Protein AF-A0A9P6H038-F1 (afdb_monomer)

Solvent-accessible surface area (backbone atoms only — not comparable to full-atom values): 27612 Å² total; per-residue (Å²): 134,81,76,79,71,82,73,72,76,80,66,95,51,101,84,74,75,78,65,69,51,76,50,66,74,88,84,49,31,36,31,39,47,32,50,58,41,79,54,51,40,77,70,29,53,50,45,96,93,41,57,68,47,83,58,36,28,40,25,68,60,60,96,78,46,55,32,37,42,45,37,48,49,62,32,49,28,52,37,66,45,88,69,97,34,49,32,39,30,24,63,51,25,52,54,32,30,53,51,50,49,59,43,56,73,70,57,64,31,20,60,43,83,53,89,68,84,74,78,55,85,56,52,44,81,45,50,64,89,63,50,33,65,68,55,34,60,70,25,51,39,77,49,54,78,71,38,72,48,83,44,101,78,37,35,39,28,34,34,48,8,10,69,28,57,39,26,24,24,37,42,36,39,39,98,90,47,32,38,33,41,35,42,62,74,32,71,50,93,47,61,12,35,52,24,71,92,77,92,51,81,40,79,45,64,57,52,81,67,78,83,57,78,42,40,43,66,59,53,49,51,56,65,75,60,57,71,73,39,36,38,35,40,26,18,52,49,83,46,60,32,54,60,50,52,56,48,50,53,61,75,45,73,85,56,96,62,54,47,40,31,37,41,56,77,64,46,69,61,53,57,57,52,54,67,79,44,64,92,35,34,64,54,93,77,67,57,64,63,51,64,78,57,38,48,77,47,92,53,79,85,73,62,63,76,26,20,40,35,38,31,38,52,79,57,52,54,63,59,81,63,84,75,48,49,60,37,31,40,53,79,79,81,87,71,87,63,65,53,80,56,93,94,44,78,47,80,55,88,82,66,78,79,75,64,51,40,38,33,85,77,37,82,76,77,88,62,102,82,72,79,76,93,64,75,48,78,44,80,45,78,53,96,92,41,82,43,62,29,40,36,59,95,29,88,78,52,61,56,63,79,45,60,46,60,49,59,50,66,81,86,57,69,99,79,67,89,69,85,67,88,58,87,64,75,61,52,54,68,67,61,52,51,49,44,70,73,76,47,73,66,45,80,55,96,58,26,40,34,29,70,91,58,46,40,30,35,34,53,45,96,90,73,48,38,30,72,43,82,106

Organism: NCBI:txid83296

Nearest PDB structures (foldseek):
  3ie2-assembly3_C  TM=6.096E-01  e=2.298E-11  Thermus thermophilus HB8
  3ie0-assembly3_C  TM=6.557E-01  e=6.146E-11  Thermus thermophilus HB8
  6q5a-assembly1_A  TM=6.556E-01  e=5.167E-11  Cryptosporidium hominis
  8z9c-assembly1_H  TM=6.280E-01  e=5.543E-10  metagenome
  8z4l-assembly1_H  TM=6.231E-01  e=3.533E-09  metagenome

Foldseek 3Di:
DQPPPPPQVPDDDPADDQGWDWGDPVVFIEIEAKAKAWFAAPKFAADPVFFFDFIKIKIFDCPRHQEYEYQALRRLSLQQDPDQHAYEFAPLSVLLVVQVLVQSRPDGIGHHGDPDPCPPPGIDMGTSVNGDVVSSVNRYDHDDAQDWDDDDQKIWGWHWQQQFFRGTWIWIDGPPFIETEEAHHAQDDAQFDGGDDDDGPYYHHSHPDPPPQCAVVNVLVVQVPQDWFEEEEAESCSTVVVRVLVVLCVSPVPDDHAQEEEEGVVVVVSLVVVQVRPVGTPDRDPSVSSVVRYHYDHDPVPHDPPYYYYYHNSCVSHDDCPGYQYEYEDRDDFDQDFDDDPNDTDRPPPDRRPHHHDHNPPPDDDDPDDDDDDFDWDFDQDPNDTFIWTQDPFQDDADQQFGFGFTDGPPDDPPDPDGDGDGDFWDDPVVVVVCVVPADWDDDPQWTAGPVRRWIWHQDPVRTIGIDGD

Radius of gyration: 26.73 Å; Cα contacts (8 Å, |Δi|>4): 845; chains: 1; bounding box: 55×87×60 Å

InterPro domains:
  IPR031494 Putative beta-lactamase-like family [PF17030] (1-221)
  IPR036866 Ribonuclease Z/Hydroxyacylglutathione hydrolase-like [G3DSA:3.60.15.10] (20-275)
  IPR036866 Ribonuclease Z/Hydroxyacylglutathione hydrolase-like [SSF56281] (54-312)

Structure (mmCIF, N/CA/C/O backbone):
data_AF-A0A9P6H038-F1
#
_entry.id   AF-A0A9P6H038-F1
#
loop_
_atom_site.group_PDB
_atom_site.id
_atom_site.type_symbol
_atom_site.label_atom_id
_atom_site.label_alt_id
_atom_site.label_comp_id
_atom_site.label_asym_id
_atom_site.label_entity_id
_atom_site.label_seq_id
_atom_site.pdbx_PDB_ins_code
_atom_site.Cartn_x
_atom_site.Cartn_y
_atom_site.Cartn_z
_atom_site.occupancy
_atom_site.B_iso_or_equiv
_atom_site.auth_seq_id
_atom_site.auth_comp_id
_atom_site.auth_asym_id
_atom_site.auth_atom_id
_atom_site.pdbx_PDB_model_num
ATOM 1 N N . MET A 1 1 ? -10.339 3.897 34.088 1.00 25.50 1 MET A N 1
ATOM 2 C CA . MET A 1 1 ? -8.889 4.172 34.035 1.00 25.50 1 MET A CA 1
ATOM 3 C C . MET A 1 1 ? -8.282 3.186 33.049 1.00 25.50 1 MET A C 1
ATOM 5 O O . MET A 1 1 ? -8.152 2.018 33.386 1.00 25.50 1 MET A O 1
ATOM 9 N N . VAL A 1 2 ? -8.041 3.610 31.805 1.00 25.78 2 VAL A N 1
ATOM 10 C CA . VAL A 1 2 ? -7.392 2.764 30.793 1.00 25.78 2 VAL A CA 1
ATOM 11 C C . VAL A 1 2 ? -5.909 2.750 31.137 1.00 25.78 2 VAL A C 1
ATOM 13 O O . VAL A 1 2 ? -5.209 3.739 30.939 1.00 25.78 2 VAL A O 1
ATOM 16 N N . LEU A 1 3 ? -5.442 1.658 31.738 1.00 25.67 3 LEU A N 1
ATOM 17 C CA . LEU A 1 3 ? -4.015 1.382 31.815 1.00 25.67 3 LEU A CA 1
ATOM 18 C C . LEU A 1 3 ? -3.555 1.110 30.381 1.00 25.67 3 LEU A C 1
ATOM 20 O O . LEU A 1 3 ? -3.656 -0.015 29.896 1.00 25.67 3 LEU A O 1
ATOM 24 N N . ILE A 1 4 ? -3.054 2.145 29.701 1.00 30.25 4 ILE A N 1
ATOM 25 C CA . ILE A 1 4 ? -2.147 1.960 28.569 1.00 30.25 4 ILE A CA 1
ATOM 26 C C . ILE A 1 4 ? -0.879 1.371 29.184 1.00 30.25 4 ILE A C 1
ATOM 28 O O . ILE A 1 4 ? 0.071 2.079 29.516 1.00 30.25 4 ILE A O 1
ATOM 32 N N . ASN A 1 5 ? -0.892 0.064 29.436 1.00 25.27 5 ASN A N 1
ATOM 33 C CA . ASN A 1 5 ? 0.333 -0.644 29.730 1.00 25.27 5 ASN A CA 1
ATOM 34 C C . ASN A 1 5 ? 1.152 -0.536 28.447 1.00 25.27 5 ASN A C 1
ATOM 36 O O . ASN A 1 5 ? 0.828 -1.166 27.443 1.00 25.27 5 ASN A O 1
ATOM 40 N N . LYS A 1 6 ? 2.188 0.307 28.475 1.00 28.30 6 LYS A N 1
ATOM 41 C CA . LYS A 1 6 ? 3.294 0.308 27.516 1.00 28.30 6 LYS A CA 1
ATOM 42 C C . LYS A 1 6 ? 4.019 -1.043 27.616 1.00 28.30 6 LYS A C 1
ATOM 44 O O . LYS A 1 6 ? 5.188 -1.112 27.973 1.00 28.30 6 LYS A O 1
ATOM 49 N N . SER A 1 7 ? 3.357 -2.143 27.283 1.00 26.66 7 SER A N 1
ATOM 50 C CA . SER A 1 7 ? 4.049 -3.303 26.745 1.00 26.66 7 SER A CA 1
ATOM 51 C C . SER A 1 7 ? 4.340 -2.961 25.289 1.00 26.66 7 SER A C 1
ATOM 53 O O . SER A 1 7 ? 3.664 -3.423 24.377 1.00 26.66 7 SER A O 1
ATOM 55 N N . ILE A 1 8 ? 5.317 -2.071 25.085 1.00 31.34 8 ILE A N 1
ATOM 56 C CA . ILE A 1 8 ? 6.040 -2.019 23.820 1.00 31.34 8 ILE A CA 1
ATOM 57 C C . ILE A 1 8 ? 6.695 -3.392 23.738 1.00 31.34 8 ILE A C 1
ATOM 59 O O . ILE A 1 8 ? 7.651 -3.660 24.470 1.00 31.34 8 ILE A O 1
ATOM 63 N N . ILE A 1 9 ? 6.134 -4.288 22.930 1.00 30.38 9 ILE A N 1
ATOM 64 C CA . ILE A 1 9 ? 6.792 -5.549 22.611 1.00 30.38 9 ILE A CA 1
ATOM 65 C C . ILE A 1 9 ? 7.997 -5.160 21.755 1.00 30.38 9 ILE A C 1
ATOM 67 O O . ILE A 1 9 ? 7.894 -4.956 20.551 1.00 30.38 9 ILE A O 1
ATOM 71 N N . LYS A 1 10 ? 9.142 -4.947 22.409 1.00 25.69 10 LYS A N 1
ATOM 72 C CA . LYS A 1 10 ? 10.435 -4.832 21.741 1.00 25.69 10 LYS A CA 1
ATOM 73 C C . LYS A 1 10 ? 10.853 -6.246 21.353 1.00 25.69 10 LYS A C 1
ATOM 75 O O . LYS A 1 10 ? 11.435 -6.946 22.177 1.00 25.69 10 LYS A O 1
ATOM 80 N N . SER A 1 11 ? 10.557 -6.679 20.129 1.00 28.98 11 SER A N 1
ATOM 81 C CA . SER A 1 11 ? 11.183 -7.890 19.594 1.00 28.98 11 SER A CA 1
ATOM 82 C C . SER A 1 11 ? 12.596 -7.553 19.109 1.00 28.98 11 SER A C 1
ATOM 84 O O . SER A 1 11 ? 12.786 -6.603 18.348 1.00 28.98 11 SER A O 1
ATOM 86 N N . CYS A 1 12 ? 13.583 -8.319 19.571 1.00 27.28 12 CYS A N 1
ATOM 87 C CA . CYS A 1 12 ? 14.999 -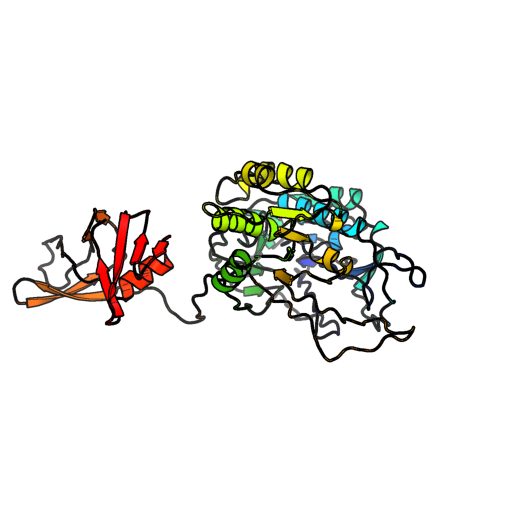8.184 19.240 1.00 27.28 12 CYS A CA 1
ATOM 88 C C . CYS A 1 12 ? 15.284 -8.306 17.730 1.00 27.28 12 CYS A C 1
ATOM 90 O O . CYS A 1 12 ? 15.375 -9.414 17.213 1.00 27.28 12 CYS A O 1
ATOM 92 N N . ASP A 1 13 ? 15.462 -7.173 17.050 1.00 29.80 13 ASP A N 1
ATOM 93 C CA . ASP A 1 13 ? 16.523 -6.935 16.058 1.00 29.80 13 ASP A CA 1
ATOM 94 C C . ASP A 1 13 ? 16.487 -5.457 15.633 1.00 29.80 13 ASP A C 1
ATOM 96 O O . ASP A 1 13 ? 15.446 -4.937 15.232 1.00 29.80 13 ASP A O 1
ATOM 100 N N . GLU A 1 14 ? 17.617 -4.758 15.709 1.00 32.97 14 GLU A N 1
ATOM 101 C CA . GLU A 1 14 ? 17.725 -3.301 15.501 1.00 32.97 14 GLU A CA 1
ATOM 102 C C . GLU A 1 14 ? 17.517 -2.837 14.043 1.00 32.97 14 GLU A C 1
ATOM 104 O O . GLU A 1 14 ? 17.743 -1.672 13.735 1.00 32.97 14 GLU A O 1
ATOM 109 N N . SER A 1 15 ? 17.067 -3.702 13.126 1.00 40.69 15 SER A N 1
ATOM 110 C CA . SER A 1 15 ? 16.943 -3.340 11.704 1.00 40.69 15 SER A CA 1
ATOM 111 C C . SER A 1 15 ? 15.556 -3.473 11.070 1.00 40.69 15 SER A C 1
ATOM 113 O O . SER A 1 15 ? 15.391 -2.945 9.975 1.00 40.69 15 SER A O 1
ATOM 115 N N . LYS A 1 16 ? 14.553 -4.090 11.718 1.00 48.91 16 LYS A N 1
ATOM 116 C CA . LYS A 1 16 ? 13.147 -4.129 11.244 1.00 48.91 16 LYS A CA 1
ATOM 117 C C . LYS A 1 16 ? 12.180 -4.365 12.413 1.00 48.91 16 LYS A C 1
ATOM 119 O O . LYS A 1 16 ? 11.678 -5.474 12.585 1.00 48.91 16 LYS A O 1
ATOM 124 N N . GLN A 1 17 ? 11.944 -3.354 13.249 1.00 54.81 17 GLN A N 1
ATOM 125 C CA . GLN A 1 17 ? 10.929 -3.463 14.303 1.00 54.81 17 GLN A CA 1
ATOM 126 C C . GLN A 1 17 ? 9.545 -3.269 13.684 1.00 54.81 17 GLN A C 1
ATOM 128 O O . GLN A 1 17 ? 9.207 -2.173 13.249 1.00 54.81 17 GLN A O 1
ATOM 133 N N . GLN A 1 18 ? 8.757 -4.342 13.619 1.00 60.97 18 GLN A N 1
ATOM 134 C CA . GLN A 1 18 ? 7.329 -4.234 13.354 1.00 60.97 18 GLN A CA 1
ATOM 135 C C . GLN A 1 18 ? 6.611 -3.955 14.665 1.00 60.97 18 GLN A C 1
ATOM 137 O O . GLN A 1 18 ? 6.706 -4.731 15.615 1.00 60.97 18 GLN A O 1
ATOM 142 N N . PHE A 1 19 ? 5.891 -2.843 14.711 1.00 68.50 19 PHE A N 1
ATOM 143 C CA . PHE A 1 19 ? 5.052 -2.508 15.846 1.00 68.50 19 PHE A CA 1
ATOM 144 C C . PHE A 1 19 ? 3.633 -2.989 15.566 1.00 68.50 19 PHE A C 1
ATOM 146 O O . PHE A 1 19 ? 3.051 -2.700 14.526 1.00 68.50 19 PHE A O 1
ATOM 153 N N . THR A 1 20 ? 3.076 -3.748 16.502 1.00 78.00 20 THR A N 1
ATOM 154 C CA . THR A 1 20 ? 1.642 -4.034 16.559 1.00 78.00 20 THR A CA 1
ATOM 155 C C . THR A 1 20 ? 1.093 -3.321 17.784 1.00 78.00 20 THR A C 1
ATOM 157 O O . THR A 1 20 ? 1.663 -3.432 18.874 1.00 78.00 20 THR A O 1
ATOM 160 N N . VAL A 1 21 ? 0.012 -2.562 17.616 1.00 86.19 21 VAL A N 1
ATOM 161 C CA . VAL A 1 21 ? -0.605 -1.815 18.716 1.00 86.19 21 VAL A CA 1
ATOM 162 C C . VAL A 1 21 ? -1.839 -2.561 19.194 1.00 86.19 21 VAL A C 1
ATOM 164 O O . VAL A 1 21 ? -2.714 -2.901 18.404 1.00 86.19 21 VAL A O 1
ATOM 167 N N . TYR A 1 22 ? -1.914 -2.785 20.504 1.00 89.94 22 TYR A N 1
ATOM 168 C CA . TYR A 1 22 ? -3.068 -3.394 21.154 1.00 89.94 22 TYR A CA 1
ATOM 169 C C . TYR A 1 22 ? -3.773 -2.372 22.035 1.00 89.94 22 TYR A C 1
ATOM 171 O O . TYR A 1 22 ? -3.163 -1.784 22.932 1.00 89.94 22 TYR A O 1
ATOM 179 N N . LEU A 1 23 ? -5.072 -2.206 21.823 1.00 89.69 23 LEU A N 1
ATOM 180 C CA . LEU A 1 23 ? -5.951 -1.421 22.672 1.00 89.69 23 LEU A CA 1
ATOM 181 C C . LEU A 1 23 ? -6.834 -2.365 23.491 1.00 89.69 23 LEU A C 1
ATOM 183 O O . LEU A 1 23 ? -7.640 -3.111 22.942 1.00 89.69 23 LEU A O 1
ATOM 187 N N . LYS A 1 24 ? -6.695 -2.314 24.819 1.00 89.50 24 LYS A N 1
ATOM 188 C CA . LYS A 1 24 ? -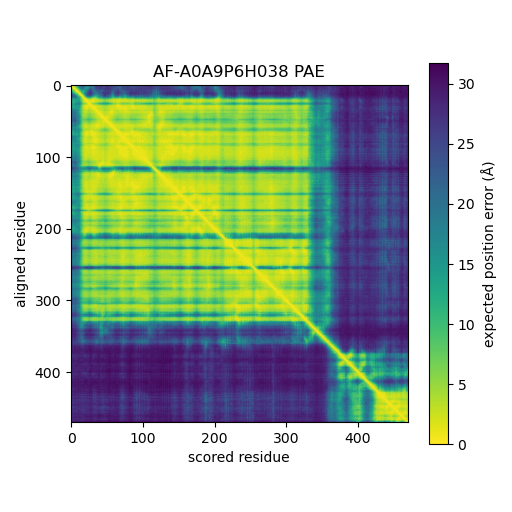7.492 -3.123 25.749 1.00 89.50 24 LYS A CA 1
ATOM 189 C C . LYS A 1 24 ? -8.533 -2.255 26.440 1.00 89.50 24 LYS A C 1
ATOM 191 O O . LYS A 1 24 ? -8.180 -1.351 27.197 1.00 89.50 24 LYS A O 1
ATOM 196 N N . THR A 1 25 ? -9.811 -2.547 26.219 1.00 81.69 25 THR A N 1
ATOM 197 C CA . THR A 1 25 ? -10.937 -1.795 26.809 1.00 81.69 25 THR A CA 1
ATOM 198 C C . THR A 1 25 ? -11.490 -2.451 28.080 1.00 81.69 25 THR A C 1
ATOM 200 O O . THR A 1 25 ? -12.461 -1.971 28.664 1.00 81.69 25 THR A O 1
ATOM 203 N N . GLY A 1 26 ? -10.877 -3.554 28.527 1.00 80.25 26 GLY A N 1
ATOM 204 C CA . GLY A 1 26 ? -11.339 -4.388 29.643 1.00 80.25 26 GLY A CA 1
ATOM 205 C C . GLY A 1 26 ? -12.454 -5.368 29.262 1.00 80.25 26 GLY A C 1
ATOM 206 O O . GLY A 1 26 ? -12.658 -6.341 29.980 1.00 80.25 26 GLY A O 1
ATOM 207 N N . VAL A 1 27 ? -13.134 -5.129 28.137 1.00 84.00 27 VAL A N 1
ATOM 208 C CA . VAL A 1 27 ? -14.125 -6.038 27.537 1.00 84.00 27 VAL A CA 1
ATOM 209 C C . VAL A 1 27 ? -13.556 -6.693 26.283 1.00 84.00 27 VAL A C 1
ATOM 211 O O . VAL A 1 27 ? -13.812 -7.865 26.049 1.00 84.00 27 VAL A O 1
ATOM 214 N N . GLU A 1 28 ? -12.773 -5.943 25.505 1.00 89.56 28 GLU A N 1
ATOM 215 C CA . GLU A 1 28 ? -12.239 -6.390 24.221 1.00 89.56 28 GLU A CA 1
ATOM 216 C C . GLU A 1 28 ? -10.757 -6.015 24.087 1.00 89.56 28 GLU A C 1
ATOM 218 O O . GLU A 1 28 ? -10.285 -5.005 24.633 1.00 89.56 28 GLU A O 1
ATOM 223 N N . ASN A 1 29 ? -10.035 -6.836 23.334 1.00 92.44 29 ASN A N 1
ATOM 224 C CA . ASN A 1 29 ? -8.665 -6.658 22.892 1.00 92.44 29 ASN A CA 1
ATOM 225 C C . ASN A 1 29 ? -8.674 -6.370 21.389 1.00 92.44 29 ASN A C 1
ATOM 227 O O . ASN A 1 29 ? -8.905 -7.251 20.560 1.00 92.44 29 ASN A O 1
ATOM 231 N N . ILE A 1 30 ? -8.402 -5.119 21.046 1.00 94.56 30 ILE A N 1
ATOM 232 C CA . ILE A 1 30 ? -8.390 -4.638 19.670 1.00 94.56 30 ILE A CA 1
ATOM 233 C C . ILE A 1 30 ? -6.941 -4.546 19.208 1.00 94.56 30 ILE A C 1
ATOM 235 O O . ILE A 1 30 ? -6.113 -3.938 19.887 1.00 94.56 30 ILE A O 1
ATOM 239 N N . GLN A 1 31 ? -6.638 -5.127 18.055 1.00 94.56 31 GLN A N 1
ATOM 240 C CA . GLN A 1 31 ? -5.335 -5.018 17.412 1.00 94.56 31 GLN A CA 1
ATOM 241 C C . GLN A 1 31 ? -5.400 -4.013 16.256 1.00 94.56 31 GLN A C 1
ATOM 243 O O . GLN A 1 31 ? -6.340 -4.022 15.466 1.00 94.56 31 GLN A O 1
ATOM 248 N N . PHE A 1 32 ? -4.386 -3.162 16.139 1.00 93.62 32 PHE A N 1
ATOM 249 C CA . PHE A 1 32 ? -4.177 -2.303 14.979 1.00 93.62 32 PHE A CA 1
ATOM 250 C C . PHE A 1 32 ? -3.004 -2.838 14.175 1.00 93.62 32 PHE A C 1
ATOM 252 O O . PHE A 1 32 ? -1.897 -2.967 14.706 1.00 93.62 32 PHE A O 1
ATOM 259 N N . ASP A 1 33 ? -3.291 -3.123 12.905 1.00 93.00 33 ASP A N 1
ATOM 260 C CA . ASP A 1 33 ? -2.417 -3.781 11.942 1.00 93.00 33 ASP A CA 1
ATOM 261 C C . ASP A 1 33 ? -1.974 -5.200 12.333 1.00 93.00 33 ASP A C 1
ATOM 263 O O . ASP A 1 33 ? -1.943 -5.592 13.495 1.00 93.00 33 ASP A O 1
ATOM 267 N N . SER A 1 34 ? -1.650 -6.017 11.335 1.00 92.50 34 SER A N 1
ATOM 268 C CA . SER A 1 34 ? -1.077 -7.355 11.533 1.00 92.50 34 SER A CA 1
ATOM 269 C C . SER A 1 34 ? 0.045 -7.532 10.525 1.00 92.50 34 SER A C 1
ATOM 271 O O . SER A 1 3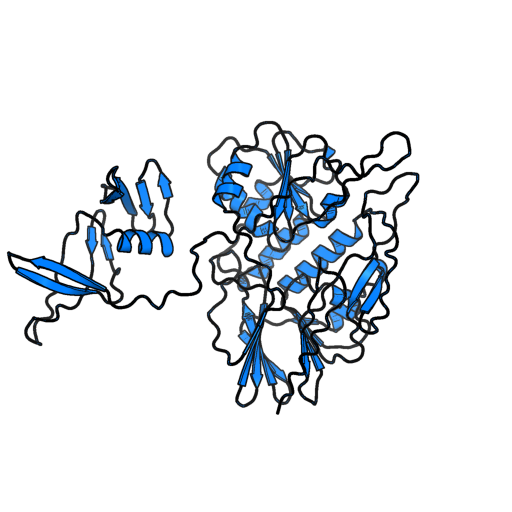4 ? -0.178 -8.052 9.431 1.00 92.50 34 SER A O 1
ATOM 273 N N . PRO A 1 35 ? 1.227 -6.974 10.813 1.00 88.62 35 PRO A N 1
ATOM 274 C CA . PRO A 1 35 ? 2.276 -6.882 9.823 1.00 88.62 35 PRO A CA 1
ATOM 275 C C . PRO A 1 35 ? 2.928 -8.254 9.588 1.00 88.62 35 PRO A C 1
ATOM 277 O O . PRO A 1 35 ? 2.764 -9.200 10.363 1.00 88.62 35 PRO A O 1
ATOM 280 N N . LEU A 1 36 ? 3.626 -8.380 8.461 1.00 87.25 36 LEU A N 1
ATOM 281 C CA . LEU A 1 36 ? 4.215 -9.636 8.000 1.00 87.25 36 LEU A CA 1
ATOM 282 C C . LEU A 1 36 ? 5.688 -9.438 7.639 1.00 87.25 36 LEU A C 1
ATOM 284 O O . LEU A 1 36 ? 6.034 -8.488 6.937 1.00 87.25 36 LEU A O 1
ATOM 288 N N . LEU A 1 37 ? 6.564 -10.331 8.108 1.00 84.94 37 LEU A N 1
ATOM 289 C CA . LEU A 1 37 ? 7.994 -10.330 7.771 1.00 84.94 37 LEU A CA 1
ATOM 290 C C . LEU A 1 37 ? 8.379 -11.608 7.055 1.00 84.94 37 LEU A C 1
ATOM 292 O O . LEU A 1 37 ? 8.028 -12.693 7.502 1.00 84.94 37 LEU A O 1
ATOM 296 N N . ILE A 1 38 ? 9.179 -11.494 5.996 1.00 85.06 38 ILE A N 1
ATOM 297 C CA . ILE A 1 38 ? 9.802 -12.659 5.362 1.00 85.06 38 ILE A CA 1
ATOM 298 C C . ILE A 1 38 ? 10.727 -13.342 6.379 1.00 85.06 38 ILE A C 1
ATOM 300 O O . ILE A 1 38 ? 11.608 -12.705 6.958 1.00 85.06 38 ILE A O 1
ATOM 304 N N . TYR A 1 39 ? 10.515 -14.639 6.598 1.00 86.25 39 TYR A N 1
ATOM 305 C CA . TYR A 1 39 ? 11.354 -15.471 7.453 1.00 86.25 39 TYR A CA 1
ATOM 306 C C . TYR A 1 39 ? 12.628 -15.903 6.716 1.00 86.25 39 TYR A C 1
ATOM 308 O O . TYR A 1 39 ? 12.600 -16.211 5.525 1.00 86.25 39 TYR A O 1
ATOM 316 N N . GLY A 1 40 ? 13.725 -16.007 7.464 1.00 85.19 40 GLY A N 1
ATOM 317 C CA . GLY A 1 40 ? 15.016 -16.470 6.965 1.00 85.19 40 GLY A CA 1
ATOM 318 C C . GLY A 1 40 ? 16.022 -15.347 6.733 1.00 85.19 40 GLY A C 1
ATOM 319 O O . GLY A 1 40 ? 15.731 -14.162 6.893 1.00 85.19 40 GLY A O 1
ATOM 320 N N . ILE A 1 41 ? 17.237 -15.747 6.382 1.00 83.19 41 ILE A N 1
ATOM 321 C CA . ILE A 1 41 ? 18.349 -14.864 6.016 1.00 83.19 41 ILE A CA 1
ATOM 322 C C . ILE A 1 41 ? 18.903 -15.271 4.647 1.00 83.19 41 ILE A C 1
ATOM 324 O O . ILE A 1 41 ? 18.572 -16.335 4.124 1.00 83.19 41 ILE A O 1
ATOM 328 N N . ASN A 1 42 ? 19.751 -14.428 4.053 1.00 79.00 42 ASN A N 1
ATOM 329 C CA . ASN A 1 42 ? 20.419 -14.718 2.776 1.00 79.00 42 ASN A CA 1
ATOM 330 C C . ASN A 1 42 ? 19.441 -15.031 1.621 1.00 79.00 42 ASN A C 1
ATOM 332 O O . ASN A 1 42 ? 19.676 -15.927 0.809 1.00 79.00 42 ASN A O 1
ATOM 336 N N . LEU A 1 43 ? 18.340 -14.271 1.553 1.00 78.50 43 LEU A N 1
ATOM 337 C CA . LEU A 1 43 ? 17.337 -14.333 0.484 1.00 78.50 43 LEU A CA 1
ATOM 338 C C . LEU A 1 43 ? 17.980 -14.103 -0.888 1.00 78.50 43 LEU A C 1
ATOM 340 O O . LEU A 1 43 ? 18.568 -13.047 -1.136 1.00 78.50 43 LEU A O 1
ATOM 344 N N . ARG A 1 44 ? 17.858 -15.086 -1.783 1.00 76.31 44 ARG A N 1
ATOM 345 C CA . ARG A 1 44 ? 18.502 -15.068 -3.105 1.00 76.31 44 ARG A CA 1
ATOM 346 C C . ARG A 1 44 ? 17.741 -15.905 -4.143 1.00 76.31 44 ARG A C 1
ATOM 348 O O . ARG A 1 44 ? 16.903 -16.725 -3.754 1.00 76.31 44 ARG A O 1
ATOM 355 N N . PRO A 1 45 ? 18.036 -15.756 -5.449 1.00 77.12 45 PRO A N 1
ATOM 356 C CA . PRO A 1 45 ? 17.472 -16.626 -6.475 1.00 77.12 45 PRO A CA 1
ATOM 357 C C . PRO A 1 45 ? 17.902 -18.087 -6.255 1.00 77.12 45 PRO A C 1
ATOM 359 O O . PRO A 1 45 ? 19.026 -18.328 -5.801 1.00 77.12 45 PRO A O 1
ATOM 362 N N . PRO A 1 46 ? 17.051 -19.072 -6.587 1.00 78.12 46 PRO A N 1
ATOM 363 C CA . PRO A 1 46 ? 17.409 -20.480 -6.491 1.00 78.12 46 PRO A CA 1
ATOM 364 C C . PRO A 1 46 ? 18.523 -20.841 -7.480 1.00 78.12 46 PRO A C 1
ATOM 366 O O . PRO A 1 46 ? 18.605 -20.300 -8.583 1.00 78.12 46 PRO A O 1
ATOM 369 N N . CYS A 1 47 ? 19.360 -21.801 -7.098 1.00 78.62 47 CYS A N 1
ATOM 370 C CA . CYS A 1 47 ? 20.399 -22.375 -7.950 1.00 78.62 47 CYS A CA 1
ATOM 371 C C . CYS A 1 47 ? 20.462 -23.896 -7.763 1.00 78.62 47 CYS A C 1
ATOM 373 O O . CYS A 1 47 ? 19.787 -24.452 -6.898 1.00 78.62 47 CYS A O 1
ATOM 375 N N . PHE A 1 48 ? 21.294 -24.582 -8.550 1.00 77.94 48 PHE A N 1
ATOM 376 C CA . PHE A 1 48 ? 21.439 -26.040 -8.468 1.00 77.94 48 PHE A CA 1
ATOM 377 C C . PHE A 1 48 ? 21.782 -26.535 -7.047 1.00 77.94 48 PHE A C 1
ATOM 379 O O . PHE A 1 48 ? 21.260 -27.552 -6.605 1.00 77.94 48 PHE A O 1
ATOM 386 N N . TYR A 1 49 ? 22.602 -25.781 -6.304 1.00 84.12 49 TYR A N 1
ATOM 387 C CA . TYR A 1 49 ? 23.024 -26.114 -4.935 1.00 84.12 49 TYR A CA 1
ATOM 388 C C . TYR A 1 49 ? 22.089 -25.581 -3.839 1.00 84.12 49 TYR A C 1
ATOM 390 O O . TYR A 1 49 ? 22.291 -25.848 -2.657 1.00 84.12 49 TYR A O 1
ATOM 398 N N . SER A 1 50 ? 21.097 -24.766 -4.188 1.00 83.94 50 SER A N 1
ATOM 399 C CA . SER A 1 50 ? 20.149 -24.172 -3.242 1.00 83.94 50 SER A CA 1
ATOM 400 C C . SER A 1 50 ? 18.797 -24.046 -3.937 1.00 83.94 50 SER A C 1
ATOM 402 O O . SER A 1 50 ? 18.507 -22.998 -4.528 1.00 83.94 50 SER A O 1
ATOM 404 N N . PRO A 1 51 ? 18.011 -25.138 -3.950 1.00 88.81 51 PRO A N 1
ATOM 405 C CA . PRO A 1 51 ? 16.754 -25.184 -4.675 1.00 88.81 51 PRO A CA 1
ATOM 406 C C . PRO A 1 51 ? 15.741 -24.208 -4.075 1.00 88.81 51 PRO A C 1
ATOM 408 O O . PRO A 1 51 ? 15.866 -23.761 -2.935 1.00 88.81 51 PRO A O 1
ATOM 411 N N . GLN A 1 52 ? 14.712 -23.892 -4.858 1.00 89.94 52 GLN A N 1
ATOM 412 C CA . GLN A 1 52 ? 13.620 -23.032 -4.414 1.00 89.94 52 GLN A CA 1
ATOM 413 C C . GLN A 1 52 ? 12.972 -23.582 -3.135 1.00 89.94 52 GLN A C 1
ATOM 415 O O . GLN A 1 52 ? 12.704 -24.780 -3.028 1.00 89.94 52 GLN A O 1
ATOM 420 N N . ARG A 1 53 ? 12.681 -22.687 -2.187 1.00 90.44 53 ARG A N 1
ATOM 421 C CA . ARG A 1 53 ? 11.943 -22.988 -0.955 1.00 90.44 53 ARG A CA 1
ATOM 422 C C . ARG A 1 53 ? 10.606 -22.248 -0.967 1.00 90.44 53 ARG A C 1
ATOM 424 O O . ARG A 1 53 ? 10.507 -21.158 -1.529 1.00 90.44 53 ARG A O 1
ATOM 431 N N . ALA A 1 54 ? 9.586 -22.836 -0.344 1.00 91.19 54 ALA A N 1
ATOM 432 C CA . ALA A 1 54 ? 8.341 -22.124 -0.071 1.00 91.19 54 ALA A CA 1
ATOM 433 C C . ALA A 1 54 ? 8.629 -20.946 0.867 1.00 91.19 54 ALA A C 1
ATOM 435 O O . ALA A 1 54 ? 9.395 -21.098 1.821 1.00 91.19 54 ALA A O 1
ATOM 436 N N . LEU A 1 55 ? 8.049 -19.777 0.584 1.00 91.31 55 LEU A N 1
ATOM 437 C CA . LEU A 1 55 ? 8.226 -18.614 1.445 1.00 91.31 55 LEU A CA 1
ATOM 438 C C . LEU A 1 55 ? 7.552 -18.855 2.788 1.00 91.31 55 LEU A C 1
ATOM 440 O O . LEU A 1 55 ? 6.391 -19.257 2.860 1.00 91.31 55 LEU A O 1
ATOM 444 N N . LYS A 1 56 ? 8.290 -18.554 3.851 1.00 93.12 56 LYS A N 1
ATOM 445 C CA . LYS A 1 56 ? 7.756 -18.499 5.204 1.00 93.12 56 LYS A CA 1
ATOM 446 C C . LYS A 1 56 ? 7.751 -17.065 5.694 1.00 93.12 56 LYS A C 1
ATOM 448 O O . LYS A 1 56 ? 8.574 -16.251 5.273 1.00 93.12 56 LYS A O 1
ATOM 453 N N . PHE A 1 57 ? 6.862 -16.789 6.631 1.00 90.44 57 PHE A N 1
ATOM 454 C CA . PHE A 1 57 ? 6.707 -15.484 7.236 1.00 90.44 57 PHE A CA 1
ATOM 455 C C . PHE A 1 57 ? 6.630 -15.576 8.747 1.00 90.44 57 PHE A C 1
ATOM 457 O O . PHE A 1 57 ? 6.140 -16.564 9.285 1.00 90.44 57 PHE A O 1
ATOM 464 N N . ILE A 1 58 ? 7.095 -14.528 9.412 1.00 88.88 58 ILE A N 1
ATOM 465 C CA . ILE A 1 58 ? 6.841 -14.268 10.823 1.00 88.88 58 ILE A CA 1
ATOM 466 C C . ILE A 1 58 ? 5.612 -13.361 10.876 1.00 88.88 58 ILE A C 1
ATOM 468 O O . ILE A 1 58 ? 5.606 -12.302 10.245 1.00 88.88 58 ILE A O 1
ATOM 472 N N . VAL A 1 59 ? 4.583 -13.794 11.598 1.00 90.56 59 VAL A N 1
ATOM 473 C CA . VAL A 1 59 ? 3.344 -13.035 11.817 1.00 90.56 59 VAL A CA 1
ATOM 474 C C . VAL A 1 59 ? 3.006 -13.009 13.303 1.00 90.56 59 VAL A C 1
ATOM 476 O O . VAL A 1 59 ? 3.376 -13.923 14.048 1.00 90.56 59 VAL A O 1
ATOM 479 N N . THR A 1 60 ? 2.299 -11.972 13.741 1.00 87.62 60 THR A N 1
ATOM 480 C CA . THR A 1 60 ? 1.866 -11.832 15.135 1.00 87.62 60 THR A CA 1
ATOM 481 C C . THR A 1 60 ? 0.783 -12.858 15.480 1.00 87.62 60 THR A C 1
ATOM 483 O O . THR A 1 60 ? -0.072 -13.182 14.654 1.00 87.62 60 THR A O 1
ATOM 486 N N . ASN A 1 61 ? 0.823 -13.395 16.698 1.00 87.00 61 ASN A N 1
ATOM 487 C CA . ASN A 1 61 ? -0.206 -14.296 17.201 1.00 87.00 61 ASN A CA 1
ATOM 488 C C . ASN A 1 61 ? -1.481 -13.516 17.591 1.00 87.00 61 ASN A C 1
ATOM 490 O O . ASN A 1 61 ? -1.398 -12.425 18.153 1.00 87.00 61 ASN A O 1
ATOM 494 N N . THR A 1 62 ? -2.656 -14.081 17.303 1.00 89.75 62 THR A N 1
ATOM 495 C CA . THR A 1 62 ? -3.972 -13.437 17.464 1.00 89.75 62 THR A CA 1
ATOM 496 C C . THR A 1 62 ? -4.891 -14.165 18.448 1.00 89.75 62 THR A C 1
ATOM 498 O O . THR A 1 62 ? -6.061 -13.811 18.544 1.00 89.75 62 THR A O 1
ATOM 501 N N . ASP A 1 63 ? -4.380 -15.131 19.223 1.00 85.69 63 ASP A N 1
ATOM 502 C CA . ASP A 1 63 ? -5.176 -15.995 20.121 1.00 85.69 63 ASP A CA 1
ATOM 503 C C . ASP A 1 63 ? -6.029 -15.247 21.170 1.00 85.69 63 ASP A C 1
ATOM 505 O O . ASP A 1 63 ? -6.954 -15.822 21.732 1.00 85.69 63 ASP A O 1
ATOM 509 N N . ASN A 1 64 ? -5.740 -13.970 21.447 1.00 87.56 64 ASN A N 1
ATOM 510 C CA . ASN A 1 64 ? -6.476 -13.139 22.411 1.00 87.56 64 ASN A CA 1
ATOM 511 C C . ASN A 1 64 ? -6.977 -11.821 21.801 1.00 87.56 64 ASN A C 1
ATOM 513 O O . ASN A 1 64 ? -7.081 -10.822 22.514 1.00 87.56 64 ASN A O 1
ATOM 517 N N . VAL A 1 65 ? -7.194 -11.786 20.489 1.00 93.56 65 VAL A N 1
ATOM 518 C CA . VAL A 1 65 ? -7.627 -10.593 19.756 1.00 93.56 65 VAL A CA 1
ATOM 519 C C . VAL A 1 65 ? -9.068 -10.776 19.322 1.00 93.56 65 VAL A C 1
ATOM 521 O O . VAL A 1 65 ? -9.385 -11.740 18.636 1.00 93.56 65 VAL A O 1
ATOM 524 N N . ASP A 1 66 ? -9.924 -9.831 19.692 1.00 94.69 66 ASP A N 1
ATOM 525 C CA . ASP A 1 66 ? -11.344 -9.880 19.344 1.00 94.69 66 ASP A CA 1
ATOM 526 C C . ASP A 1 66 ? -11.606 -9.230 17.980 1.00 94.69 66 ASP A C 1
ATOM 528 O O . ASP A 1 66 ? -12.483 -9.659 17.231 1.00 94.69 66 ASP A O 1
ATOM 532 N N . ARG A 1 67 ? -10.849 -8.171 17.652 1.00 96.69 67 ARG A N 1
ATOM 533 C CA . ARG A 1 67 ? -11.000 -7.397 16.411 1.00 96.69 67 ARG A CA 1
ATOM 534 C C . ARG A 1 67 ? -9.675 -6.844 15.917 1.00 96.69 67 ARG A C 1
ATOM 536 O O . ARG A 1 67 ? -8.810 -6.489 16.721 1.00 96.69 67 ARG A O 1
ATOM 543 N N . ILE A 1 68 ? -9.562 -6.688 14.601 1.00 97.56 68 ILE A N 1
ATOM 544 C CA . ILE A 1 68 ? -8.410 -6.057 13.952 1.00 97.56 68 ILE A CA 1
ATOM 545 C C . ILE A 1 68 ? -8.866 -4.863 13.122 1.00 97.56 68 ILE A C 1
ATOM 547 O O . ILE A 1 68 ? -9.797 -4.984 12.335 1.00 97.56 68 ILE A O 1
ATOM 551 N N . PHE A 1 69 ? -8.179 -3.733 13.258 1.00 97.88 69 PHE A N 1
ATOM 552 C CA . PHE A 1 69 ? -8.313 -2.579 12.370 1.00 97.88 69 PHE A CA 1
ATOM 553 C C . PHE A 1 69 ? -7.055 -2.451 11.512 1.00 97.88 69 PHE A C 1
ATOM 555 O O . PHE A 1 69 ? -5.942 -2.395 12.037 1.00 97.88 69 PHE A O 1
ATOM 562 N N . VAL A 1 70 ? -7.227 -2.424 10.192 1.00 97.56 70 VAL A N 1
ATOM 563 C CA . VAL A 1 70 ? -6.128 -2.433 9.220 1.00 97.56 70 VAL A CA 1
ATOM 564 C C . VAL A 1 70 ? -5.960 -1.052 8.596 1.00 97.56 70 VAL A C 1
ATOM 566 O O . VAL A 1 70 ? -6.877 -0.526 7.970 1.00 97.56 70 VAL A O 1
ATOM 569 N N . THR A 1 71 ? -4.776 -0.463 8.758 1.00 94.62 71 THR A N 1
ATOM 570 C CA . THR A 1 71 ? -4.447 0.876 8.246 1.00 94.62 71 THR A CA 1
ATOM 571 C C . THR A 1 71 ? -3.873 0.840 6.829 1.00 94.62 71 THR A C 1
ATOM 573 O O . THR A 1 71 ? -4.042 1.794 6.064 1.00 94.62 71 THR A O 1
ATOM 576 N N . SER A 1 72 ? -3.169 -0.243 6.481 1.00 92.31 72 SER A N 1
ATOM 577 C CA . SER A 1 72 ? -2.339 -0.337 5.279 1.00 92.31 72 SER A CA 1
ATOM 578 C C . SER A 1 72 ? -2.217 -1.757 4.734 1.00 92.31 72 SER A C 1
ATOM 580 O O . SER A 1 72 ? -2.488 -2.740 5.425 1.00 92.31 72 SER A O 1
ATOM 582 N N . SER A 1 73 ? -1.752 -1.863 3.488 1.00 92.19 73 SER A N 1
ATOM 583 C CA . SER A 1 73 ? -1.498 -3.141 2.817 1.00 92.19 73 SER A CA 1
ATOM 584 C C . SER A 1 73 ? -0.304 -3.914 3.392 1.00 92.19 73 SER A C 1
ATOM 586 O O . SER A 1 73 ? -0.101 -5.076 3.045 1.00 92.19 73 SER A O 1
ATOM 588 N N . GLU A 1 74 ? 0.465 -3.312 4.306 1.00 88.56 74 GLU A N 1
ATOM 589 C CA . GLU A 1 74 ? 1.562 -3.971 5.029 1.00 88.56 74 GLU A CA 1
ATOM 590 C C . GLU A 1 74 ? 1.046 -4.994 6.055 1.00 88.56 74 GLU A C 1
ATOM 592 O O . GLU A 1 74 ? 1.781 -5.897 6.465 1.00 88.56 74 GLU A O 1
ATOM 597 N N . SER A 1 75 ? -0.237 -4.909 6.419 1.00 92.75 75 SER A N 1
ATOM 598 C CA . SER A 1 75 ? -0.924 -5.797 7.363 1.00 92.75 75 SER A CA 1
ATOM 599 C C . SER A 1 75 ? -1.290 -7.164 6.781 1.00 92.75 75 SER A C 1
ATOM 601 O O . SER A 1 75 ? -2.375 -7.692 7.016 1.00 92.75 75 SER A O 1
ATOM 603 N N . MET A 1 76 ? -0.383 -7.775 6.021 1.00 93.75 76 MET A N 1
ATOM 604 C CA . MET A 1 76 ? -0.618 -9.060 5.355 1.00 93.75 76 MET A CA 1
ATOM 605 C C . MET A 1 76 ? -0.712 -10.254 6.319 1.00 93.75 76 MET A C 1
ATOM 607 O O . MET A 1 76 ? -1.147 -11.332 5.918 1.00 93.75 76 MET A O 1
ATOM 611 N N . GLY A 1 77 ? -0.343 -10.095 7.592 1.00 95.06 77 GLY A N 1
ATOM 612 C CA . GLY A 1 77 ? -0.483 -11.122 8.627 1.00 95.06 77 GLY A CA 1
ATOM 613 C C . GLY A 1 77 ? -1.929 -11.591 8.813 1.00 95.06 77 GLY A C 1
ATOM 614 O O . GLY A 1 77 ? -2.151 -12.748 9.172 1.00 95.06 77 GLY A O 1
ATOM 615 N N . ILE A 1 78 ? -2.912 -10.752 8.457 1.00 96.94 78 ILE A N 1
ATOM 616 C CA . ILE A 1 78 ? -4.338 -11.111 8.481 1.00 96.94 78 ILE A CA 1
ATOM 617 C C . ILE A 1 78 ? -4.689 -12.314 7.592 1.00 96.94 78 ILE A C 1
ATOM 619 O O . ILE A 1 78 ? -5.669 -13.003 7.860 1.00 96.94 78 ILE A O 1
ATOM 623 N N . LEU A 1 79 ? -3.880 -12.609 6.566 1.00 97.25 79 LEU A N 1
ATOM 624 C CA . LEU A 1 79 ? -4.067 -13.761 5.672 1.00 97.25 79 LEU A CA 1
ATOM 625 C C . LEU A 1 79 ? -3.922 -15.111 6.395 1.00 97.25 79 LEU A C 1
ATOM 627 O O . LEU A 1 79 ? -4.363 -16.137 5.878 1.00 97.25 79 LEU A O 1
ATOM 631 N N . PHE A 1 80 ? -3.282 -15.120 7.568 1.00 96.19 80 PHE A N 1
ATOM 632 C CA . PHE A 1 80 ? -2.914 -16.322 8.323 1.00 96.19 80 PHE A CA 1
ATOM 633 C C . PHE A 1 80 ? -3.684 -16.459 9.640 1.00 96.19 80 PHE A C 1
ATOM 635 O O . PHE A 1 80 ? -3.245 -17.165 10.557 1.00 96.19 80 PHE A O 1
ATOM 642 N N . ILE A 1 81 ? -4.806 -15.754 9.749 1.00 94.88 81 ILE A N 1
ATOM 643 C CA . ILE A 1 81 ? -5.720 -15.843 10.881 1.00 94.88 81 ILE A CA 1
ATOM 644 C C . ILE A 1 81 ? -6.749 -16.926 10.570 1.00 94.88 81 ILE A C 1
ATOM 646 O O . ILE A 1 81 ? -7.472 -16.859 9.579 1.00 94.88 81 ILE A O 1
ATOM 650 N N . ASP A 1 82 ? -6.775 -17.944 11.418 1.00 91.50 82 ASP A N 1
ATOM 651 C CA . ASP A 1 82 ? -7.645 -19.114 11.335 1.00 91.50 82 ASP A CA 1
ATOM 652 C C . ASP A 1 82 ? -8.823 -19.057 12.318 1.00 91.50 82 ASP A C 1
ATOM 654 O O . ASP A 1 82 ? -9.701 -19.917 12.283 1.00 91.50 82 ASP A O 1
ATOM 658 N N . THR A 1 83 ? -8.873 -18.028 13.163 1.00 93.19 83 THR A N 1
ATOM 659 C CA . THR A 1 83 ? -9.970 -17.765 14.094 1.00 93.19 83 THR A CA 1
ATOM 660 C C . THR A 1 83 ? -11.030 -16.840 13.487 1.00 93.19 83 THR A C 1
ATOM 662 O O . THR A 1 83 ? -10.765 -16.067 12.564 1.00 93.19 83 THR A O 1
ATOM 665 N N . ASP A 1 84 ? -12.259 -16.932 14.000 1.00 95.31 84 ASP A N 1
ATOM 666 C CA . ASP A 1 84 ? -13.387 -16.085 13.596 1.00 95.31 84 ASP A CA 1
ATOM 667 C C . ASP A 1 84 ? -13.310 -14.753 14.352 1.00 95.31 84 ASP A C 1
ATOM 669 O O . ASP A 1 84 ? -13.762 -14.652 15.49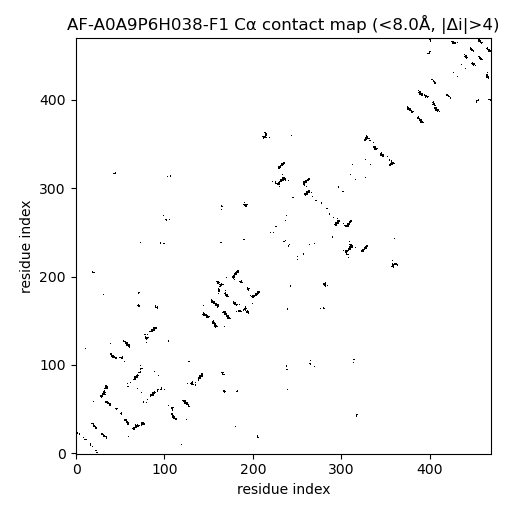1 1.00 95.31 84 ASP A O 1
ATOM 673 N N . ILE A 1 85 ? -12.669 -13.757 13.741 1.00 96.00 85 ILE A N 1
ATOM 674 C CA . ILE A 1 85 ? -12.502 -12.411 14.303 1.00 96.00 85 ILE A CA 1
ATOM 675 C C . ILE A 1 85 ? -12.910 -11.379 13.256 1.00 96.00 85 ILE A C 1
ATOM 677 O O . ILE A 1 85 ? -12.675 -11.584 12.065 1.00 96.00 85 ILE A O 1
ATOM 681 N N . ASP A 1 86 ? -13.487 -10.256 13.673 1.00 97.69 86 ASP A N 1
ATOM 682 C CA . ASP A 1 86 ? -13.823 -9.195 12.721 1.00 97.69 86 ASP A CA 1
ATOM 683 C C . ASP A 1 86 ? -12.566 -8.397 12.334 1.00 97.69 86 ASP A C 1
ATOM 685 O O . ASP A 1 86 ? -11.809 -7.928 13.192 1.00 97.69 86 ASP A O 1
ATOM 689 N N . ILE A 1 87 ? -12.365 -8.208 11.029 1.00 98.56 87 ILE A N 1
ATOM 690 C CA . ILE A 1 87 ? -11.246 -7.455 10.451 1.00 98.56 87 ILE A CA 1
ATOM 691 C C . ILE A 1 87 ? -11.805 -6.249 9.695 1.00 98.56 87 ILE A C 1
ATOM 693 O O . ILE A 1 87 ? -12.348 -6.391 8.603 1.00 98.56 87 ILE A O 1
ATOM 697 N N . TYR A 1 88 ? -11.650 -5.060 10.266 1.00 98.69 88 TYR A N 1
ATOM 698 C CA . TYR A 1 88 ? -12.095 -3.794 9.692 1.00 98.69 88 TYR A CA 1
ATOM 699 C C . TYR A 1 88 ? -11.006 -3.226 8.787 1.00 98.69 88 TYR A C 1
ATOM 701 O O . TYR A 1 88 ? -9.894 -2.931 9.232 1.00 98.69 88 TYR A O 1
ATOM 709 N N . ILE A 1 89 ? -11.322 -3.090 7.505 1.00 98.56 89 ILE A N 1
ATOM 710 C CA . ILE A 1 89 ? -10.372 -2.725 6.451 1.00 98.56 89 ILE A CA 1
ATOM 711 C C . ILE A 1 89 ? -11.112 -1.984 5.338 1.00 98.56 89 ILE A C 1
ATOM 713 O O . ILE A 1 89 ? -12.289 -2.237 5.096 1.00 98.56 89 ILE A O 1
ATOM 717 N N . SER A 1 90 ? -10.453 -1.064 4.644 1.00 97.88 90 SER A N 1
ATOM 718 C CA . SER A 1 90 ? -11.033 -0.468 3.440 1.00 97.88 90 SER A CA 1
ATOM 719 C C . SER A 1 90 ? -10.948 -1.433 2.254 1.00 97.88 90 SER A C 1
ATOM 721 O O . SER A 1 90 ? -10.016 -2.235 2.149 1.00 97.88 90 SER A O 1
ATOM 723 N N . GLN A 1 91 ? -11.901 -1.342 1.323 1.00 96.62 91 GLN A N 1
ATOM 724 C CA . GLN A 1 91 ? -11.896 -2.180 0.117 1.00 96.62 91 GLN A CA 1
ATOM 725 C C . GLN A 1 91 ? -10.574 -2.075 -0.678 1.00 96.62 91 GLN A C 1
ATOM 727 O O . GLN A 1 91 ? -9.998 -3.123 -0.974 1.00 96.62 91 GLN A O 1
ATOM 732 N N . PRO A 1 92 ? -10.010 -0.878 -0.957 1.00 95.31 92 PRO A N 1
ATOM 733 C CA . PRO A 1 92 ? -8.768 -0.803 -1.725 1.00 95.31 92 PRO A CA 1
ATOM 734 C C . PRO A 1 92 ? -7.576 -1.432 -0.994 1.00 95.31 92 PRO A C 1
ATOM 736 O O . PRO A 1 92 ? -6.720 -2.036 -1.634 1.00 95.31 92 PRO A O 1
ATOM 739 N N . VAL A 1 93 ? -7.509 -1.336 0.340 1.00 96.38 93 VAL A N 1
ATOM 740 C CA . VAL A 1 93 ? -6.413 -1.949 1.111 1.00 96.38 93 VAL A CA 1
ATOM 741 C C . VAL A 1 93 ? -6.527 -3.470 1.106 1.00 96.38 93 VAL A C 1
ATOM 743 O O . VAL A 1 93 ? -5.514 -4.153 0.971 1.00 96.38 93 VAL A O 1
ATOM 746 N N . TYR A 1 94 ? -7.742 -4.015 1.181 1.00 96.81 94 TYR A N 1
ATOM 747 C CA . TYR A 1 94 ? -7.973 -5.448 0.998 1.00 96.81 94 TYR A CA 1
ATOM 748 C C . TYR A 1 94 ? -7.486 -5.930 -0.376 1.00 96.81 94 TYR A C 1
ATOM 750 O O . TYR A 1 94 ? -6.721 -6.894 -0.455 1.00 96.81 94 TYR A O 1
ATOM 758 N N . ASP A 1 95 ? -7.847 -5.218 -1.446 1.00 94.38 95 ASP A N 1
ATOM 759 C CA . ASP A 1 95 ? -7.441 -5.567 -2.811 1.00 94.38 95 ASP A CA 1
ATOM 760 C C . ASP A 1 95 ? -5.915 -5.461 -3.002 1.00 94.38 95 ASP A C 1
ATOM 762 O O . ASP A 1 95 ? -5.302 -6.321 -3.640 1.00 94.38 95 ASP A O 1
ATOM 766 N N . GLN A 1 96 ? -5.269 -4.471 -2.376 1.00 93.62 96 GLN A N 1
ATOM 767 C CA . GLN A 1 96 ? -3.806 -4.342 -2.340 1.00 93.62 96 GLN A CA 1
ATOM 768 C C . GLN A 1 96 ? -3.133 -5.503 -1.590 1.00 93.62 96 GLN A C 1
ATOM 770 O O . GLN A 1 96 ? -2.119 -6.020 -2.060 1.00 93.62 96 GLN A O 1
ATOM 775 N N . ILE A 1 97 ? -3.687 -5.951 -0.454 1.00 95.06 97 ILE A N 1
ATOM 776 C CA . ILE A 1 97 ? -3.177 -7.120 0.287 1.00 95.06 97 ILE A CA 1
ATOM 777 C C . ILE A 1 97 ? -3.251 -8.377 -0.579 1.00 95.06 97 ILE A C 1
ATOM 779 O O . ILE A 1 97 ? -2.284 -9.140 -0.632 1.00 95.06 97 ILE A O 1
ATOM 783 N N . LEU A 1 98 ? -4.365 -8.589 -1.285 1.00 94.62 98 LEU A N 1
ATOM 784 C CA . LEU A 1 98 ? -4.508 -9.725 -2.195 1.00 94.62 98 LEU A CA 1
ATOM 785 C C . LEU A 1 98 ? -3.515 -9.647 -3.360 1.00 94.62 98 LEU A C 1
ATOM 787 O O . LEU A 1 98 ? -2.864 -10.645 -3.674 1.00 94.62 98 LEU A O 1
ATOM 791 N N . ALA A 1 99 ? -3.350 -8.472 -3.971 1.00 91.75 99 ALA A N 1
ATOM 792 C CA . ALA A 1 99 ? -2.376 -8.265 -5.040 1.00 91.75 99 ALA A CA 1
ATOM 793 C C . ALA A 1 99 ? -0.947 -8.591 -4.563 1.00 91.75 99 ALA A C 1
ATOM 795 O O . ALA A 1 99 ? -0.235 -9.375 -5.200 1.00 91.75 99 ALA A O 1
ATOM 796 N N . ASN A 1 100 ? -0.567 -8.091 -3.383 1.00 91.31 100 ASN A N 1
ATOM 797 C CA . ASN A 1 100 ? 0.721 -8.390 -2.762 1.00 91.31 100 ASN A CA 1
ATOM 798 C C . ASN A 1 100 ? 0.873 -9.879 -2.439 1.00 91.31 100 ASN A C 1
ATOM 800 O O . ASN A 1 100 ? 1.927 -10.454 -2.706 1.00 91.31 100 ASN A O 1
ATOM 804 N N . TYR A 1 101 ? -0.173 -10.547 -1.952 1.00 93.50 101 TYR A N 1
ATOM 805 C CA . TYR A 1 101 ? -0.152 -11.990 -1.712 1.00 93.50 101 TYR A CA 1
ATOM 806 C C . TYR A 1 101 ? 0.147 -12.784 -2.992 1.00 93.50 101 TYR A C 1
ATOM 808 O O . TYR A 1 101 ? 1.060 -13.614 -3.004 1.00 93.50 101 TYR A O 1
ATOM 816 N N . TYR A 1 102 ? -0.550 -12.491 -4.094 1.00 91.06 102 TYR A N 1
ATOM 817 C CA . TYR A 1 102 ? -0.302 -13.157 -5.375 1.00 91.06 102 TYR A CA 1
ATOM 818 C C . TYR A 1 102 ? 1.073 -12.816 -5.966 1.00 91.06 102 TYR A C 1
ATOM 820 O O . TYR A 1 102 ? 1.708 -13.674 -6.585 1.00 91.06 102 TYR A O 1
ATOM 828 N N . SER A 1 103 ? 1.570 -11.594 -5.758 1.00 87.94 103 SER A N 1
ATOM 829 C CA . SER A 1 103 ? 2.942 -11.220 -6.118 1.00 87.94 103 SER A CA 1
ATOM 830 C C . SER A 1 103 ? 3.966 -12.067 -5.351 1.00 87.94 103 SER A C 1
ATOM 832 O O . SER A 1 103 ? 4.865 -12.649 -5.965 1.00 87.94 103 SER A O 1
ATOM 834 N N . LEU A 1 104 ? 3.791 -12.212 -4.030 1.00 89.31 104 LEU A N 1
ATOM 835 C CA . LEU A 1 104 ? 4.677 -12.997 -3.168 1.00 89.31 104 LEU A CA 1
ATOM 836 C C . LEU A 1 104 ? 4.630 -14.499 -3.485 1.00 89.31 104 LEU A C 1
ATOM 838 O O . LEU A 1 104 ? 5.671 -15.149 -3.464 1.00 89.31 104 LEU A O 1
ATOM 842 N N . LEU A 1 105 ? 3.465 -15.058 -3.830 1.00 90.06 105 LEU A N 1
ATOM 843 C CA . LEU A 1 105 ? 3.331 -16.470 -4.223 1.00 90.06 105 LEU A CA 1
ATOM 844 C C . LEU A 1 105 ? 4.209 -16.853 -5.422 1.00 90.06 105 LEU A C 1
ATOM 846 O O . LEU A 1 105 ? 4.670 -17.989 -5.519 1.00 90.06 105 LEU A O 1
ATOM 850 N N . ASN A 1 106 ? 4.449 -15.907 -6.330 1.00 85.50 106 ASN A N 1
ATOM 851 C CA . ASN A 1 106 ? 5.243 -16.132 -7.534 1.00 85.50 106 ASN A CA 1
ATOM 852 C C . ASN A 1 106 ? 6.748 -15.910 -7.326 1.00 85.50 106 ASN A C 1
ATOM 854 O O . ASN A 1 106 ? 7.540 -16.176 -8.237 1.00 85.50 106 ASN A O 1
ATOM 858 N N . LEU A 1 107 ? 7.167 -15.439 -6.149 1.00 84.75 107 LEU A N 1
ATOM 859 C CA . LEU A 1 107 ? 8.579 -15.251 -5.846 1.00 84.75 107 LEU A CA 1
ATOM 860 C C . LEU A 1 107 ? 9.285 -16.599 -5.722 1.00 84.75 107 LEU A C 1
ATOM 862 O O . LEU A 1 107 ? 8.966 -17.443 -4.885 1.00 84.75 107 LEU A O 1
ATOM 866 N N . ARG A 1 108 ? 10.315 -16.774 -6.546 1.00 83.94 108 ARG A N 1
ATOM 867 C CA . ARG A 1 108 ? 11.187 -17.946 -6.507 1.00 83.94 108 ARG A CA 1
ATOM 868 C C . ARG A 1 108 ? 12.458 -17.578 -5.772 1.00 83.94 108 ARG A C 1
ATOM 870 O O . ARG A 1 108 ? 13.362 -16.996 -6.364 1.00 83.94 108 ARG A O 1
ATOM 877 N N . LEU A 1 109 ? 12.510 -17.913 -4.487 1.00 84.12 109 LEU A N 1
ATOM 878 C CA . LEU A 1 109 ? 13.659 -17.641 -3.631 1.00 84.12 109 LEU A CA 1
ATOM 879 C C . LEU A 1 109 ? 14.160 -18.919 -2.957 1.00 84.12 109 LEU A C 1
ATOM 881 O O . LEU A 1 109 ? 13.434 -19.896 -2.772 1.00 84.12 109 LEU A O 1
ATOM 885 N N . THR A 1 110 ? 15.427 -18.883 -2.575 1.00 85.94 110 THR A N 1
ATOM 886 C CA . THR A 1 110 ? 16.013 -19.745 -1.553 1.00 85.94 110 THR A CA 1
ATOM 887 C C . THR A 1 110 ? 16.551 -18.850 -0.442 1.00 85.94 110 THR A C 1
ATOM 889 O O . THR A 1 110 ? 16.911 -17.695 -0.675 1.00 85.94 110 THR A O 1
ATOM 892 N N . TYR A 1 111 ? 16.589 -19.373 0.774 1.00 86.94 111 TYR A N 1
ATOM 893 C CA . TYR A 1 111 ? 17.069 -18.669 1.957 1.00 86.94 111 TYR A CA 1
ATOM 894 C C . TYR A 1 111 ? 17.533 -19.691 2.991 1.00 86.94 111 TYR A C 1
ATOM 896 O O . TYR A 1 111 ? 17.185 -20.873 2.907 1.00 86.94 111 TYR A O 1
ATOM 904 N N . GLU A 1 112 ? 18.308 -19.235 3.961 1.00 86.25 112 GLU A N 1
ATOM 905 C CA . GLU A 1 112 ? 18.732 -20.030 5.108 1.00 86.25 112 GLU A CA 1
ATOM 906 C C . GLU A 1 112 ? 17.778 -19.777 6.271 1.00 86.25 112 GLU A C 1
ATOM 908 O O . GLU A 1 112 ? 17.279 -18.661 6.454 1.00 86.25 112 GLU A O 1
ATOM 913 N N . ASP A 1 113 ? 17.488 -20.826 7.037 1.00 86.75 113 ASP A N 1
ATOM 914 C CA . ASP A 1 113 ? 16.688 -20.670 8.244 1.00 86.75 113 ASP A CA 1
ATOM 915 C C . ASP A 1 113 ? 17.458 -19.754 9.190 1.00 86.75 113 ASP A C 1
ATOM 917 O O . ASP A 1 113 ? 18.618 -19.998 9.521 1.00 86.75 113 ASP A O 1
ATOM 921 N N . LYS A 1 114 ? 16.822 -18.650 9.582 1.00 76.94 114 LYS A N 1
ATOM 922 C CA . LYS A 1 114 ? 17.383 -17.791 10.614 1.00 76.94 114 LYS A CA 1
ATOM 923 C C . LYS A 1 114 ? 17.411 -18.644 11.879 1.00 76.94 114 LYS A C 1
ATOM 925 O O . LYS A 1 114 ? 16.371 -19.211 12.225 1.00 76.94 114 LYS A O 1
ATOM 930 N N . GLU A 1 115 ? 18.562 -18.740 12.548 1.00 64.69 115 GLU A N 1
ATOM 931 C CA . GLU A 1 115 ? 18.666 -19.285 13.908 1.00 64.69 115 GLU A CA 1
ATOM 932 C C . GLU A 1 115 ? 17.885 -18.359 14.845 1.00 64.69 115 GLU A C 1
ATOM 934 O O . GLU A 1 115 ? 18.417 -17.514 15.560 1.00 64.69 115 GLU A O 1
ATOM 939 N N . THR A 1 116 ? 16.564 -18.410 14.749 1.00 55.91 116 THR A N 1
ATOM 940 C CA . THR A 1 116 ? 15.691 -17.544 15.508 1.00 55.91 116 THR A CA 1
ATOM 941 C C . THR A 1 116 ? 15.679 -18.062 16.927 1.00 55.91 116 THR A C 1
ATOM 943 O O . THR A 1 116 ? 15.035 -19.062 17.233 1.00 55.91 116 THR A O 1
ATOM 946 N N . SER A 1 117 ? 16.289 -17.293 17.821 1.00 47.88 117 SER A N 1
ATOM 947 C CA . SER A 1 117 ? 15.983 -17.272 19.248 1.00 47.88 117 SER A CA 1
ATOM 948 C C . SER A 1 117 ? 14.563 -16.750 19.532 1.00 47.88 117 SER A C 1
ATOM 950 O O . SER A 1 117 ? 14.323 -16.252 20.631 1.00 47.88 117 SER A O 1
ATOM 952 N N . CYS A 1 118 ? 13.617 -16.861 18.580 1.00 52.38 118 CYS A N 1
ATOM 953 C CA . CYS A 1 118 ? 12.201 -16.516 18.727 1.00 52.38 118 CYS A CA 1
ATOM 954 C C . CYS A 1 118 ? 11.546 -17.471 19.735 1.00 52.38 118 CYS A C 1
ATOM 956 O O . CYS A 1 118 ? 10.755 -18.340 19.396 1.00 52.38 118 CYS A O 1
ATOM 958 N N . LYS A 1 119 ? 11.911 -17.293 21.003 1.00 54.56 119 LYS A N 1
ATOM 959 C CA . LYS A 1 119 ? 11.190 -17.744 22.188 1.00 54.56 119 LYS A CA 1
ATOM 960 C C . LYS A 1 119 ? 10.045 -16.783 22.523 1.00 54.56 119 LYS A C 1
ATOM 962 O O . LYS A 1 119 ? 9.422 -16.935 23.568 1.00 54.56 119 LYS A O 1
ATOM 967 N N . ASP A 1 120 ? 9.810 -15.768 21.689 1.00 65.00 120 ASP A N 1
ATOM 968 C CA . ASP A 1 120 ? 8.700 -14.847 21.873 1.00 65.00 120 ASP A CA 1
ATOM 969 C C . ASP A 1 120 ? 7.400 -15.575 21.524 1.00 65.00 120 ASP A C 1
ATOM 971 O O . ASP A 1 120 ? 7.149 -15.914 20.369 1.00 65.00 120 ASP A O 1
ATOM 975 N N . ALA A 1 121 ? 6.593 -15.844 22.549 1.00 64.31 121 ALA A N 1
ATOM 976 C CA . ALA A 1 121 ? 5.317 -16.543 22.427 1.00 64.31 121 ALA A CA 1
ATOM 977 C C . ALA A 1 121 ? 4.286 -15.779 21.569 1.00 64.31 121 ALA A C 1
ATOM 979 O O . ALA A 1 121 ? 3.240 -16.332 21.234 1.00 64.31 121 ALA A O 1
ATOM 980 N N . ASN A 1 122 ? 4.569 -14.521 21.212 1.00 76.81 122 ASN A N 1
ATOM 981 C CA . ASN A 1 122 ? 3.645 -13.651 20.489 1.00 76.81 122 ASN A CA 1
ATOM 982 C C . ASN A 1 122 ? 3.809 -13.679 18.964 1.00 76.81 122 ASN A C 1
ATOM 984 O O . ASN A 1 122 ? 3.097 -12.949 18.278 1.00 76.81 122 ASN A O 1
ATOM 988 N N . VAL A 1 123 ? 4.715 -14.490 18.410 1.00 84.75 123 VAL A N 1
ATOM 989 C CA . VAL A 1 123 ? 4.887 -14.621 16.954 1.00 84.75 123 VAL A CA 1
ATOM 990 C C . VAL A 1 123 ? 4.817 -16.077 16.512 1.00 84.75 123 VAL A C 1
ATOM 992 O O . VAL A 1 123 ? 5.245 -16.983 17.225 1.00 84.75 123 VAL A O 1
ATOM 995 N N . LYS A 1 124 ? 4.304 -16.310 15.303 1.00 88.31 124 LYS A N 1
ATOM 996 C CA . LYS A 1 124 ? 4.264 -17.628 14.660 1.00 88.31 124 LYS A CA 1
ATOM 997 C C . LYS A 1 124 ? 4.927 -17.580 13.287 1.00 88.31 124 LYS A C 1
ATOM 999 O O . LYS A 1 124 ? 4.829 -16.583 12.572 1.00 88.31 124 LYS A O 1
ATOM 1004 N N . ILE A 1 125 ? 5.601 -18.672 12.920 1.00 91.12 125 ILE A N 1
ATOM 1005 C CA . ILE A 1 125 ? 6.154 -18.854 11.574 1.00 91.12 125 ILE A CA 1
ATOM 1006 C C . ILE A 1 125 ? 5.131 -19.612 10.730 1.00 91.12 125 ILE A C 1
ATOM 1008 O O . ILE A 1 125 ? 4.751 -20.737 11.060 1.00 91.12 125 ILE A O 1
ATOM 1012 N N . VAL A 1 126 ? 4.705 -19.009 9.627 1.00 93.19 126 VAL A N 1
ATOM 1013 C CA . VAL A 1 126 ? 3.690 -19.547 8.715 1.00 93.19 126 VAL A CA 1
ATOM 1014 C C . VAL A 1 126 ? 4.259 -19.701 7.313 1.00 93.19 126 VAL A C 1
ATOM 1016 O O . VAL A 1 126 ? 5.160 -18.972 6.920 1.00 93.19 126 VAL A O 1
ATOM 1019 N N . ASP A 1 127 ? 3.758 -20.676 6.562 1.00 94.44 127 ASP A N 1
ATOM 1020 C CA . ASP A 1 127 ? 4.094 -20.860 5.147 1.00 94.44 127 ASP A CA 1
ATOM 1021 C C . ASP A 1 127 ? 3.097 -20.071 4.293 1.00 94.44 127 ASP A C 1
ATOM 1023 O O . ASP A 1 127 ? 1.908 -20.077 4.612 1.00 94.44 127 ASP A O 1
ATOM 1027 N N . ILE A 1 128 ? 3.548 -19.423 3.215 1.00 94.31 128 ILE A N 1
ATOM 1028 C CA . ILE A 1 128 ? 2.686 -18.657 2.302 1.00 94.31 128 ILE A CA 1
ATOM 1029 C C . ILE A 1 128 ? 1.491 -19.467 1.781 1.00 94.31 128 ILE A C 1
ATOM 1031 O O . ILE A 1 128 ? 0.397 -18.925 1.615 1.00 94.31 128 ILE A O 1
ATOM 1035 N N . GLY A 1 129 ? 1.670 -20.776 1.578 1.00 94.19 129 GLY A N 1
ATOM 1036 C CA . GLY A 1 129 ? 0.621 -21.684 1.120 1.00 94.19 129 GLY A CA 1
ATOM 1037 C C . GLY A 1 129 ? -0.463 -21.969 2.164 1.00 94.19 129 GLY A C 1
ATOM 1038 O O . GLY A 1 129 ? -1.473 -22.577 1.829 1.00 94.19 129 GLY A O 1
ATOM 1039 N N . LYS A 1 130 ? -0.278 -21.541 3.421 1.00 95.50 130 LYS A N 1
ATOM 1040 C CA . LYS A 1 130 ? -1.270 -21.679 4.501 1.00 95.50 130 LYS A CA 1
ATOM 1041 C C . LYS A 1 130 ? -2.204 -20.475 4.640 1.00 95.50 130 LYS A C 1
ATOM 1043 O O . LYS A 1 130 ? -3.024 -20.473 5.555 1.00 95.50 130 LYS A O 1
ATOM 1048 N N . ALA A 1 131 ? -2.077 -19.457 3.789 1.00 96.19 131 ALA A N 1
ATOM 1049 C CA . ALA A 1 131 ? -3.020 -18.343 3.788 1.00 96.19 131 ALA A CA 1
ATOM 1050 C C . ALA A 1 131 ? -4.450 -18.855 3.533 1.00 96.19 131 ALA A C 1
ATOM 1052 O O . ALA A 1 131 ? -4.678 -19.634 2.606 1.00 96.19 131 ALA A O 1
ATOM 1053 N N . ASN A 1 132 ? -5.412 -18.418 4.346 1.00 95.31 132 ASN A N 1
ATOM 1054 C CA . ASN A 1 132 ? -6.802 -18.858 4.260 1.00 95.31 132 ASN A CA 1
ATOM 1055 C C . ASN A 1 132 ? -7.687 -17.718 3.740 1.00 95.31 132 ASN A C 1
ATOM 1057 O O . ASN A 1 132 ? -8.258 -16.948 4.511 1.00 95.31 132 ASN A O 1
ATOM 1061 N N . LEU A 1 133 ? -7.783 -17.602 2.412 1.00 96.75 133 LEU A N 1
ATOM 1062 C CA . LEU A 1 133 ? -8.514 -16.508 1.763 1.00 96.75 133 LEU A CA 1
ATOM 1063 C C . LEU A 1 133 ? -10.026 -16.551 2.031 1.00 96.75 133 LEU A C 1
ATOM 1065 O O . LEU A 1 133 ? -10.651 -15.498 2.134 1.00 96.75 133 LEU A O 1
ATOM 1069 N N . GLU A 1 134 ? -10.606 -17.743 2.190 1.00 96.56 134 GLU A N 1
ATOM 1070 C CA . GLU A 1 134 ? -12.032 -17.900 2.509 1.00 96.56 134 GLU A CA 1
ATOM 1071 C C . GLU A 1 134 ? -12.337 -17.440 3.937 1.00 96.56 134 GLU A C 1
ATOM 1073 O O . GLU A 1 134 ? -13.293 -16.694 4.158 1.00 96.56 134 GLU A O 1
ATOM 1078 N N . GLN A 1 135 ? -11.490 -17.813 4.903 1.00 96.44 135 GLN A N 1
ATOM 1079 C CA . GLN A 1 135 ? -11.616 -17.318 6.274 1.00 96.44 135 GLN A CA 1
ATOM 1080 C C . GLN A 1 135 ? -11.402 -15.805 6.334 1.00 96.44 135 GLN A C 1
ATOM 1082 O O . GLN A 1 135 ? -12.192 -15.109 6.967 1.00 96.44 135 GLN A O 1
ATOM 1087 N N . LEU A 1 136 ? -10.395 -15.278 5.627 1.00 97.75 136 LEU A N 1
ATOM 1088 C CA . LEU A 1 136 ? -10.184 -13.835 5.531 1.00 97.75 136 LEU A CA 1
ATOM 1089 C C . LEU A 1 136 ? -11.442 -13.138 4.997 1.00 97.75 136 LEU A C 1
ATOM 1091 O O . LEU A 1 136 ? -11.918 -12.182 5.601 1.00 97.75 136 LEU A O 1
ATOM 1095 N N . LYS A 1 137 ? -12.019 -13.634 3.899 1.00 97.62 137 LYS A N 1
ATOM 1096 C CA . LYS A 1 137 ? -13.237 -13.071 3.304 1.00 97.62 137 LYS A CA 1
ATOM 1097 C C . LYS A 1 137 ? -14.425 -13.091 4.272 1.00 97.62 137 LYS A C 1
ATOM 1099 O O . LYS A 1 137 ? -15.199 -12.140 4.289 1.00 97.62 137 LYS A O 1
ATOM 1104 N N . LYS A 1 138 ? -14.565 -14.143 5.085 1.00 97.75 138 LYS A N 1
ATOM 1105 C CA . LYS A 1 138 ? -15.599 -14.236 6.129 1.00 97.75 138 LYS A CA 1
ATOM 1106 C C . LYS A 1 138 ? -15.382 -13.207 7.250 1.00 97.75 138 LYS A C 1
ATOM 1108 O O . LYS A 1 138 ? -16.350 -12.610 7.729 1.00 97.75 138 LYS A O 1
ATOM 1113 N N . ASN A 1 139 ? -14.130 -13.009 7.652 1.00 98.19 139 ASN A N 1
ATOM 1114 C CA . ASN A 1 139 ? -13.727 -12.142 8.759 1.00 98.19 139 ASN A CA 1
ATOM 1115 C C . ASN A 1 139 ? -13.772 -10.650 8.404 1.00 98.19 139 ASN A C 1
ATOM 1117 O O . ASN A 1 139 ? -13.966 -9.803 9.274 1.00 98.19 139 ASN A O 1
ATOM 1121 N N . VAL A 1 140 ? -13.593 -10.310 7.128 1.00 98.50 140 VAL A N 1
ATOM 1122 C CA . VAL A 1 140 ? -13.510 -8.919 6.679 1.00 98.50 140 VAL A CA 1
ATOM 1123 C C . VAL A 1 140 ? -14.848 -8.182 6.816 1.00 98.50 140 VAL A C 1
ATOM 1125 O O . VAL A 1 140 ? -15.925 -8.679 6.472 1.00 98.50 140 VAL A O 1
ATOM 1128 N N . ARG A 1 141 ? -14.752 -6.952 7.321 1.00 98.31 141 ARG A N 1
ATOM 1129 C CA . ARG A 1 141 ? -15.790 -5.925 7.367 1.00 98.31 141 ARG A CA 1
ATOM 1130 C C . ARG A 1 141 ? -15.241 -4.698 6.651 1.00 98.31 141 ARG A C 1
ATOM 1132 O O . ARG A 1 141 ? -14.262 -4.100 7.099 1.00 98.31 141 ARG A O 1
ATOM 1139 N N . PHE A 1 142 ? -15.842 -4.356 5.517 1.00 98.31 142 PHE A N 1
ATOM 1140 C CA . PHE A 1 142 ? -15.411 -3.186 4.767 1.00 98.31 142 PHE A CA 1
ATOM 1141 C C . PHE A 1 142 ? -15.887 -1.915 5.453 1.00 98.31 142 PHE A C 1
ATOM 1143 O O . PHE A 1 142 ? -17.076 -1.781 5.718 1.00 98.31 142 PHE A O 1
ATOM 1150 N N . VAL A 1 143 ? -14.949 -1.007 5.708 1.00 98.19 143 VAL A N 1
ATOM 1151 C CA . VAL A 1 143 ? -15.230 0.334 6.228 1.00 98.19 143 VAL A CA 1
ATOM 1152 C C . VAL A 1 143 ? -14.933 1.386 5.171 1.00 98.19 143 VAL A C 1
ATOM 1154 O O . VAL A 1 143 ? -14.031 1.217 4.350 1.00 98.19 143 VAL A O 1
ATOM 1157 N N . THR A 1 144 ? -15.669 2.488 5.222 1.00 97.25 144 THR A N 1
ATOM 1158 C CA . THR A 1 144 ? -15.488 3.690 4.401 1.00 97.25 144 THR A CA 1
ATOM 1159 C C . THR A 1 144 ? -14.909 4.845 5.221 1.00 97.25 144 THR A C 1
ATOM 1161 O O . THR A 1 144 ? -14.878 4.808 6.454 1.00 97.25 144 THR A O 1
ATOM 1164 N N . TYR A 1 145 ? -14.398 5.888 4.562 1.00 96.44 145 TYR A N 1
ATOM 1165 C CA . TYR A 1 145 ? -13.924 7.069 5.283 1.00 96.44 145 TYR A CA 1
ATOM 1166 C C . TYR A 1 145 ? -15.059 7.759 6.043 1.00 96.44 145 TYR A C 1
ATOM 1168 O O . TYR A 1 145 ? -16.154 7.956 5.527 1.00 96.44 145 TYR A O 1
ATOM 1176 N N . ASN A 1 146 ? -14.752 8.176 7.269 1.00 96.69 146 ASN A N 1
ATOM 1177 C CA . ASN A 1 146 ? -15.663 8.746 8.259 1.00 96.69 146 ASN A CA 1
ATOM 1178 C C . ASN A 1 146 ? -16.758 7.799 8.764 1.00 96.69 146 ASN A C 1
ATOM 1180 O O . ASN A 1 146 ? -17.607 8.230 9.544 1.00 96.69 146 ASN A O 1
ATOM 1184 N N . GLU A 1 147 ? -16.719 6.522 8.387 1.00 97.50 147 GLU A N 1
ATOM 1185 C CA . GLU A 1 147 ? -17.582 5.512 8.981 1.00 97.50 147 GLU A CA 1
ATOM 1186 C C . GLU A 1 147 ? -17.250 5.324 10.461 1.00 97.50 147 GLU A C 1
ATOM 1188 O O . GLU A 1 147 ? -16.077 5.286 10.853 1.00 97.50 147 GLU A O 1
ATOM 1193 N N . VAL A 1 148 ? -18.300 5.225 11.275 1.00 97.94 148 VAL A N 1
ATOM 1194 C CA . VAL A 1 148 ? -18.210 5.034 12.721 1.00 97.94 148 VAL A CA 1
ATOM 1195 C C . VAL A 1 148 ? -18.541 3.583 13.039 1.00 97.94 148 VAL A C 1
ATOM 1197 O O . VAL A 1 148 ? -19.668 3.134 12.841 1.00 97.94 148 VAL A O 1
ATOM 1200 N N . VAL A 1 149 ? -17.555 2.859 13.556 1.00 97.56 149 VAL A N 1
ATOM 1201 C CA . VAL A 1 149 ? -17.720 1.499 14.062 1.00 97.56 149 VAL A CA 1
ATOM 1202 C C . VAL A 1 149 ? -17.987 1.586 15.562 1.00 97.56 149 VAL A C 1
ATOM 1204 O O . VAL A 1 149 ? -17.084 1.886 16.345 1.00 97.56 149 VAL A O 1
ATOM 1207 N N . GLU A 1 150 ? -19.238 1.357 15.956 1.00 95.44 150 GLU A N 1
ATOM 1208 C CA . GLU A 1 150 ? -19.673 1.411 17.354 1.00 95.44 150 GLU A CA 1
ATOM 1209 C C . GLU A 1 150 ? -19.338 0.108 18.087 1.00 95.44 150 GLU A C 1
ATOM 1211 O O . GLU A 1 150 ? -19.843 -0.965 17.753 1.00 95.44 150 GLU A O 1
ATOM 1216 N N . LEU A 1 151 ? -18.491 0.209 19.111 1.00 91.56 151 LEU A N 1
ATOM 1217 C CA . LEU A 1 151 ? -18.128 -0.870 20.024 1.00 91.56 151 LEU A CA 1
ATOM 1218 C C . LEU A 1 151 ? -18.552 -0.465 21.441 1.00 91.56 151 LEU A C 1
ATOM 1220 O O . LEU A 1 151 ? -18.515 0.707 21.791 1.00 91.56 151 LEU A O 1
ATOM 1224 N N . ASN A 1 152 ? -18.921 -1.424 22.290 1.00 86.75 152 ASN A N 1
ATOM 1225 C CA . ASN A 1 152 ? -19.476 -1.222 23.644 1.00 86.75 152 ASN A CA 1
ATOM 1226 C C . ASN A 1 152 ? -19.287 0.174 24.297 1.00 86.75 152 ASN A C 1
ATOM 1228 O O . ASN A 1 152 ? -20.262 0.878 24.526 1.00 86.75 152 ASN A O 1
ATOM 1232 N N . LYS A 1 153 ? -18.047 0.564 24.635 1.00 86.62 153 LYS A N 1
ATOM 1233 C CA . LYS A 1 153 ? -17.701 1.865 25.260 1.00 86.62 153 LYS A CA 1
ATOM 1234 C C . LYS A 1 153 ? -16.701 2.680 24.428 1.00 86.62 153 LYS A C 1
ATOM 1236 O O . LYS A 1 153 ? -15.895 3.434 24.976 1.00 86.62 153 LYS A O 1
ATOM 1241 N N . LEU A 1 154 ? -16.653 2.418 23.129 1.00 92.94 154 LEU A N 1
ATOM 1242 C CA . LEU A 1 154 ? -15.639 2.918 22.211 1.00 92.94 154 LEU A CA 1
ATOM 1243 C C . LEU A 1 154 ? -16.237 3.010 20.810 1.00 92.94 154 LEU A C 1
ATOM 1245 O O . LEU A 1 154 ? -16.650 1.997 20.267 1.00 92.94 154 LEU A O 1
ATOM 1249 N N . SER A 1 155 ? -16.163 4.166 20.165 1.00 96.06 155 SER A N 1
ATOM 1250 C CA . SER A 1 155 ? -16.366 4.233 18.716 1.00 96.06 155 SER A CA 1
ATOM 1251 C C . SER A 1 155 ? -15.033 4.369 17.998 1.00 96.06 155 SER A C 1
ATOM 1253 O O . SER A 1 155 ? -14.128 5.062 18.465 1.00 96.06 155 SER A O 1
ATOM 1255 N N . VAL A 1 156 ? -14.886 3.698 16.861 1.00 97.69 156 VAL A N 1
ATOM 1256 C CA . VAL A 1 156 ? -13.699 3.813 16.010 1.00 97.69 156 VAL A CA 1
ATOM 1257 C C . VAL A 1 156 ? -14.115 4.447 14.695 1.00 97.69 156 VAL A C 1
ATOM 1259 O O . VAL A 1 156 ? -14.933 3.896 13.967 1.00 97.69 156 VAL A O 1
ATOM 1262 N N . VAL A 1 157 ? -13.555 5.616 14.394 1.00 98.19 157 VAL A N 1
ATOM 1263 C CA . VAL A 1 157 ? -13.835 6.345 13.155 1.00 98.19 157 VAL A CA 1
ATOM 1264 C C . VAL A 1 157 ? -12.693 6.138 12.179 1.00 98.19 157 VAL A C 1
ATOM 1266 O O . VAL A 1 157 ? -11.539 6.443 12.491 1.00 98.19 157 VAL A O 1
ATOM 1269 N N . CYS A 1 158 ? -13.016 5.649 10.987 1.00 97.81 158 CYS A N 1
ATOM 1270 C CA . CYS A 1 158 ? -12.058 5.510 9.899 1.00 97.81 158 CYS A CA 1
ATOM 1271 C C . CYS A 1 158 ? -11.754 6.885 9.283 1.00 97.81 158 CYS A C 1
ATOM 1273 O O . CYS A 1 158 ? -12.664 7.641 8.951 1.00 97.81 158 CYS A O 1
ATOM 1275 N N . LYS A 1 159 ? -10.481 7.243 9.131 1.00 97.31 159 LYS A N 1
ATOM 1276 C CA . LYS A 1 159 ? -10.033 8.528 8.574 1.00 97.31 159 LYS A CA 1
ATOM 1277 C C . LYS A 1 159 ? -9.038 8.297 7.439 1.00 97.31 159 LYS A C 1
ATOM 1279 O O . LYS A 1 159 ? -8.243 7.364 7.539 1.00 97.31 159 LYS A O 1
ATOM 1284 N N . PRO A 1 160 ? -9.021 9.128 6.384 1.00 95.81 160 PRO A N 1
ATOM 1285 C CA . PRO A 1 160 ? -8.024 9.004 5.326 1.00 95.81 160 PRO A CA 1
ATOM 1286 C C . PRO A 1 160 ? -6.616 9.207 5.882 1.00 95.81 160 PRO A C 1
ATOM 1288 O O . PRO A 1 160 ? -6.402 10.055 6.748 1.00 95.81 160 PRO A O 1
ATOM 1291 N N . SER A 1 161 ? -5.649 8.421 5.406 1.00 92.62 161 SER A N 1
ATOM 1292 C CA . SER A 1 161 ? -4.236 8.619 5.749 1.00 92.62 161 SER A CA 1
ATOM 1293 C C . SER A 1 161 ? -3.498 9.534 4.771 1.00 92.62 161 SER A C 1
ATOM 1295 O O . SER A 1 161 ? -2.420 10.027 5.089 1.00 92.62 161 SER A O 1
ATOM 1297 N N . GLY A 1 162 ? -4.043 9.741 3.570 1.00 87.94 162 GLY A N 1
ATOM 1298 C CA . GLY A 1 162 ? -3.416 10.526 2.507 1.00 87.94 162 GLY A CA 1
ATOM 1299 C C . GLY A 1 162 ? -2.226 9.871 1.810 1.00 87.94 162 GLY A C 1
ATOM 1300 O O . GLY A 1 162 ? -1.736 10.430 0.836 1.00 87.94 162 GLY A O 1
ATOM 1301 N N . ILE A 1 163 ? -1.736 8.709 2.260 1.00 85.88 163 ILE A N 1
ATOM 1302 C CA . ILE A 1 163 ? -0.490 8.130 1.723 1.00 85.88 163 ILE A CA 1
ATOM 1303 C C . ILE A 1 163 ? -0.710 7.399 0.398 1.00 85.88 163 ILE A C 1
ATOM 1305 O O . ILE A 1 163 ? 0.072 7.595 -0.527 1.00 85.88 163 ILE A O 1
ATOM 1309 N N . PHE A 1 164 ? -1.726 6.541 0.330 1.00 89.06 164 PHE A N 1
ATOM 1310 C CA . PHE A 1 164 ? -2.103 5.753 -0.846 1.00 89.06 164 PHE A CA 1
ATOM 1311 C C . PHE A 1 164 ? -3.615 5.494 -0.821 1.00 89.06 164 PHE A C 1
ATOM 1313 O O . PHE A 1 164 ? -4.281 5.703 0.196 1.00 89.06 164 PHE A O 1
ATOM 1320 N N . ILE A 1 165 ? -4.162 5.051 -1.952 1.00 91.25 165 ILE A N 1
ATOM 1321 C CA . ILE A 1 165 ? -5.603 4.849 -2.153 1.00 91.25 165 ILE A CA 1
ATOM 1322 C C . ILE A 1 165 ? -6.140 3.853 -1.122 1.00 91.25 165 ILE A C 1
ATOM 1324 O O . ILE A 1 165 ? -5.630 2.741 -1.007 1.00 91.25 165 ILE A O 1
ATOM 1328 N N . GLY A 1 166 ? -7.161 4.251 -0.362 1.00 94.19 166 GLY A N 1
ATOM 1329 C CA . GLY A 1 166 ? -7.740 3.422 0.696 1.00 94.19 166 GLY A CA 1
ATOM 1330 C C . GLY A 1 166 ? -6.955 3.386 2.003 1.00 94.19 166 GLY A C 1
ATOM 1331 O O . GLY A 1 166 ? -7.461 2.826 2.972 1.00 94.19 166 GLY A O 1
ATOM 1332 N N . GLY A 1 167 ? -5.765 3.990 2.076 1.00 94.88 167 GLY A N 1
ATOM 1333 C CA . GLY A 1 167 ? -4.992 4.075 3.313 1.00 94.88 167 GLY A CA 1
ATOM 1334 C C . GLY A 1 167 ? -5.776 4.790 4.410 1.00 94.88 167 GLY A C 1
ATOM 1335 O O . GLY A 1 167 ? -6.408 5.824 4.162 1.00 94.88 167 GLY A O 1
ATOM 1336 N N . CYS A 1 168 ? -5.754 4.220 5.615 1.00 95.75 168 CYS A N 1
ATOM 1337 C CA . CYS A 1 168 ? -6.574 4.668 6.737 1.00 95.75 168 CYS A CA 1
ATOM 1338 C C . CYS A 1 168 ? -5.733 5.017 7.969 1.00 95.75 168 CYS A C 1
ATOM 1340 O O . CYS A 1 168 ? -4.638 4.506 8.185 1.00 95.75 168 CYS A O 1
ATOM 1342 N N . SER A 1 169 ? -6.291 5.875 8.809 1.00 96.19 169 SER A N 1
ATOM 1343 C CA . SER A 1 169 ? -5.956 6.021 10.222 1.00 96.19 169 SER A CA 1
ATOM 1344 C C . SER A 1 169 ? -7.250 5.920 11.032 1.00 96.19 169 SER A C 1
ATOM 1346 O O . SER A 1 169 ? -8.340 6.048 10.474 1.00 96.19 169 SER A O 1
ATOM 1348 N N . PHE A 1 170 ? -7.159 5.661 12.332 1.00 97.50 170 PHE A N 1
ATOM 1349 C CA . PHE A 1 170 ? -8.329 5.393 13.164 1.00 97.50 170 PHE A CA 1
ATOM 1350 C C . PHE A 1 170 ? -8.396 6.350 14.345 1.00 97.50 170 PHE A C 1
ATOM 1352 O O . PHE A 1 170 ? -7.456 6.453 15.131 1.00 97.50 170 PHE A O 1
ATOM 1359 N N . LEU A 1 171 ? -9.527 7.037 14.488 1.00 97.50 171 LEU A N 1
ATOM 1360 C CA . LEU A 1 171 ? -9.828 7.871 15.644 1.00 97.50 171 LEU A CA 1
ATOM 1361 C C . LEU A 1 171 ? -10.742 7.098 16.595 1.00 97.50 171 LEU A C 1
ATOM 1363 O O . LEU A 1 171 ? -11.928 6.917 16.333 1.00 97.50 171 LEU A O 1
ATOM 1367 N N . CYS A 1 172 ? -10.169 6.641 17.699 1.00 96.62 172 CYS A N 1
ATOM 1368 C CA . CYS A 1 172 ? -10.858 5.951 18.777 1.00 96.62 172 CYS A CA 1
ATOM 1369 C C . CYS A 1 172 ? -11.450 6.980 19.750 1.00 96.62 172 CYS A C 1
ATOM 1371 O O . CYS A 1 172 ? -10.695 7.687 20.422 1.00 96.62 172 CYS A O 1
ATOM 1373 N N . ASN A 1 173 ? -12.777 7.059 19.856 1.00 95.50 173 ASN A N 1
ATOM 1374 C CA . ASN A 1 173 ? -13.461 7.906 20.832 1.00 95.50 173 ASN A CA 1
ATOM 1375 C C . ASN A 1 173 ? -13.945 7.071 22.020 1.00 95.50 173 ASN A C 1
ATOM 1377 O O . ASN A 1 173 ? -14.758 6.161 21.879 1.00 95.50 173 ASN A O 1
ATOM 1381 N N . PHE A 1 174 ? -13.473 7.439 23.200 1.00 90.50 174 PHE A N 1
ATOM 1382 C CA . PHE A 1 174 ? -13.986 7.013 24.496 1.00 90.50 174 PHE A CA 1
ATOM 1383 C C . PHE A 1 174 ? -14.852 8.136 25.079 1.00 90.50 174 PHE A C 1
ATOM 1385 O O . PHE A 1 174 ? -14.688 9.289 24.680 1.00 90.50 174 PHE A O 1
ATOM 1392 N N . ASP A 1 175 ? -15.685 7.834 26.083 1.00 84.44 175 ASP A N 1
ATOM 1393 C CA . ASP A 1 175 ? -16.648 8.766 26.711 1.00 84.44 175 ASP A CA 1
ATOM 1394 C C . ASP A 1 175 ? -16.135 10.208 26.936 1.00 84.44 175 ASP A C 1
ATOM 1396 O O . ASP A 1 175 ? -16.904 11.161 26.854 1.00 84.44 175 ASP A O 1
ATOM 1400 N N . SER A 1 176 ? -14.842 10.395 27.230 1.00 85.94 176 SER A N 1
ATOM 1401 C CA . SER A 1 176 ? -14.228 11.720 27.408 1.00 85.94 176 SER A CA 1
ATOM 1402 C C . SER A 1 176 ? -12.845 11.890 26.773 1.00 85.94 176 SER A C 1
ATOM 1404 O O . SER A 1 176 ? -12.172 12.882 27.056 1.00 85.94 176 SER A O 1
ATOM 1406 N N . LYS A 1 177 ? -12.386 10.928 25.960 1.00 91.94 177 LYS A N 1
ATOM 1407 C CA . LYS A 1 177 ? -11.022 10.918 25.407 1.00 91.94 177 LYS A CA 1
ATOM 1408 C C . LYS A 1 177 ? -10.988 10.464 23.960 1.00 91.94 177 LYS A C 1
ATOM 1410 O O . LYS A 1 177 ? -11.711 9.553 23.581 1.00 91.94 177 LYS A O 1
ATOM 1415 N N . LYS A 1 178 ? -10.087 11.047 23.179 1.00 93.62 178 LYS A N 1
ATOM 1416 C CA . LYS A 1 178 ? -9.832 10.698 21.783 1.00 93.62 178 LYS A CA 1
ATOM 1417 C C . LYS A 1 178 ? -8.405 10.196 21.612 1.00 93.62 178 LYS A C 1
ATOM 1419 O O . LYS A 1 178 ? -7.457 10.864 22.018 1.00 93.62 178 LYS A O 1
ATOM 1424 N N . LEU A 1 179 ? -8.252 9.031 21.002 1.00 94.00 179 LEU A N 1
ATOM 1425 C CA . LEU A 1 179 ? -6.964 8.434 20.664 1.00 94.00 179 LEU A CA 1
ATOM 1426 C C . LEU A 1 179 ? -6.889 8.259 19.150 1.00 94.00 179 LEU A C 1
ATOM 1428 O O . LEU A 1 179 ? -7.685 7.524 18.573 1.00 94.00 179 LEU A O 1
ATOM 1432 N N . HIS A 1 180 ? -5.930 8.912 18.509 1.00 94.25 180 HIS A N 1
ATOM 1433 C CA . HIS A 1 180 ? -5.654 8.734 17.090 1.00 94.25 180 HIS A CA 1
ATOM 1434 C C . HIS A 1 180 ? -4.540 7.708 16.903 1.00 94.25 180 HIS A C 1
ATOM 1436 O O . HIS A 1 180 ? -3.473 7.820 17.502 1.00 94.25 180 HIS A O 1
ATOM 1442 N N . ILE A 1 181 ? -4.806 6.682 16.100 1.00 92.38 181 ILE A N 1
ATOM 1443 C CA . ILE A 1 181 ? -3.850 5.636 15.746 1.00 92.38 181 ILE A CA 1
ATOM 1444 C C . ILE A 1 181 ? -3.614 5.708 14.243 1.00 92.38 181 ILE A C 1
ATOM 1446 O O . ILE A 1 181 ? -4.543 5.595 13.440 1.00 92.38 181 ILE A O 1
ATOM 1450 N N . SER A 1 182 ? -2.360 5.896 13.864 1.00 89.75 182 SER A N 1
ATOM 1451 C CA . SER A 1 182 ? -1.913 6.051 12.487 1.00 89.75 182 SER A CA 1
ATOM 1452 C C . SER A 1 182 ? -0.703 5.156 12.219 1.00 89.75 182 SER A C 1
ATOM 1454 O O . SER A 1 182 ? 0.004 4.764 13.141 1.00 89.75 182 SER A O 1
ATOM 1456 N N . ASN A 1 183 ? -0.472 4.789 10.959 1.00 84.25 183 ASN A N 1
ATOM 1457 C CA . ASN A 1 183 ? 0.725 4.047 10.546 1.00 84.25 183 ASN A CA 1
ATOM 1458 C C . ASN A 1 183 ? 1.634 4.943 9.703 1.00 84.25 183 ASN A C 1
ATOM 1460 O O . ASN A 1 183 ? 2.746 5.256 10.099 1.00 84.25 183 ASN A O 1
ATOM 1464 N N . LYS A 1 184 ? 1.125 5.429 8.573 1.00 83.75 184 LYS A N 1
ATOM 1465 C CA . LYS A 1 184 ? 1.756 6.469 7.756 1.00 83.75 184 LYS A CA 1
ATOM 1466 C C . LYS A 1 184 ? 0.671 7.483 7.430 1.00 83.75 184 LYS A C 1
ATOM 1468 O O . LYS A 1 184 ? -0.414 7.067 7.028 1.00 83.75 184 LYS A O 1
ATOM 1473 N N . ILE A 1 185 ? 0.938 8.775 7.611 1.00 83.94 185 ILE A N 1
ATOM 1474 C CA . ILE A 1 185 ? -0.003 9.850 7.268 1.00 83.94 185 ILE A CA 1
ATOM 1475 C C . ILE A 1 185 ? 0.694 10.957 6.493 1.00 83.94 185 ILE A C 1
ATOM 1477 O O . ILE A 1 185 ? 1.863 11.256 6.726 1.00 83.94 185 ILE A O 1
ATOM 1481 N N . THR A 1 186 ? -0.031 11.572 5.568 1.00 80.94 186 THR A N 1
ATOM 1482 C CA . THR A 1 186 ? 0.422 12.773 4.876 1.00 80.94 186 THR A CA 1
ATOM 1483 C C . THR A 1 186 ? -0.765 13.666 4.560 1.00 80.94 186 THR A C 1
ATOM 1485 O O . THR A 1 186 ? -1.792 13.222 4.055 1.00 80.94 186 THR A O 1
ATOM 1488 N N . ASN A 1 187 ? -0.615 14.951 4.853 1.00 75.19 187 ASN A N 1
ATOM 1489 C CA . ASN A 1 187 ? -1.568 15.996 4.481 1.00 75.19 187 ASN A CA 1
ATOM 1490 C C . ASN A 1 187 ? -1.258 16.587 3.095 1.00 75.19 187 ASN A C 1
ATOM 1492 O O . ASN A 1 187 ? -1.755 17.653 2.738 1.00 75.19 187 ASN A O 1
ATOM 1496 N N . ARG A 1 188 ? -0.368 15.945 2.333 1.00 72.12 188 ARG A N 1
ATOM 1497 C CA . ARG A 1 188 ? 0.038 16.424 1.016 1.00 72.12 188 ARG A CA 1
ATOM 1498 C C . ARG A 1 188 ? -0.909 15.923 -0.052 1.00 72.12 188 ARG A C 1
ATOM 1500 O O . ARG A 1 188 ? -1.408 14.803 0.014 1.00 72.12 188 ARG A O 1
ATOM 1507 N N . ARG A 1 189 ? -1.065 16.743 -1.088 1.00 69.19 189 ARG A N 1
ATOM 1508 C CA . ARG A 1 189 ? -1.845 16.400 -2.275 1.00 69.19 189 ARG A CA 1
ATOM 1509 C C . ARG A 1 189 ? -1.216 15.201 -2.983 1.00 69.19 189 ARG A C 1
ATOM 1511 O O . ARG A 1 189 ? -0.140 15.326 -3.568 1.00 69.19 189 ARG A O 1
ATOM 1518 N N . LYS A 1 190 ? -1.905 14.065 -2.945 1.00 76.75 190 LYS A N 1
ATOM 1519 C CA . LYS A 1 190 ? -1.622 12.852 -3.727 1.00 76.75 190 LYS A CA 1
ATOM 1520 C C . LYS A 1 190 ? -2.879 12.444 -4.494 1.00 76.75 190 LYS A C 1
ATOM 1522 O O . LYS A 1 190 ? -3.897 13.131 -4.415 1.00 76.75 190 LYS A O 1
ATOM 1527 N N . PHE A 1 191 ? -2.828 11.331 -5.227 1.00 78.56 191 PHE A N 1
ATOM 1528 C CA . PHE A 1 191 ? -4.039 10.751 -5.817 1.00 78.56 191 PHE A CA 1
ATOM 1529 C C . PHE A 1 191 ? -5.017 10.255 -4.751 1.00 78.56 191 PHE A C 1
ATOM 1531 O O . PHE A 1 191 ? -6.223 10.323 -4.958 1.00 78.56 191 PHE A O 1
ATOM 1538 N N . ALA A 1 192 ? -4.519 9.800 -3.602 1.00 84.62 192 ALA A N 1
ATOM 1539 C CA . ALA A 1 192 ? -5.351 9.468 -2.452 1.00 84.62 192 ALA A CA 1
ATOM 1540 C C . ALA A 1 192 ? -6.023 10.716 -1.850 1.00 84.62 192 ALA A C 1
ATOM 1542 O O . ALA A 1 192 ? -5.505 11.829 -1.960 1.00 84.62 192 ALA A O 1
ATOM 1543 N N . ILE A 1 193 ? -7.164 10.521 -1.185 1.00 87.69 193 ILE A N 1
ATOM 1544 C CA . ILE A 1 193 ? -7.813 11.573 -0.387 1.00 87.69 193 ILE A CA 1
ATOM 1545 C C . ILE A 1 193 ? -6.876 12.006 0.744 1.00 87.69 193 ILE A C 1
ATOM 1547 O O . ILE A 1 193 ? -6.372 11.166 1.488 1.00 87.69 193 ILE A O 1
ATOM 1551 N N . GLU A 1 194 ? -6.652 13.315 0.853 1.00 85.88 194 GLU A N 1
ATOM 1552 C CA . GLU A 1 194 ? -5.713 13.935 1.792 1.00 85.88 194 GLU A CA 1
ATOM 1553 C C . GLU A 1 194 ? -6.064 13.631 3.258 1.00 85.88 194 GLU A C 1
ATOM 1555 O O . GLU A 1 194 ? -7.232 13.496 3.630 1.00 85.88 194 GLU A O 1
ATOM 1560 N N . HIS A 1 195 ? -5.040 13.551 4.111 1.00 86.62 195 HIS A N 1
ATOM 1561 C CA . HIS A 1 195 ? -5.238 13.508 5.555 1.00 86.62 195 HIS A CA 1
ATOM 1562 C C . HIS A 1 195 ? -5.612 14.895 6.086 1.00 86.62 195 HIS A C 1
ATOM 1564 O O . HIS A 1 195 ? -4.832 15.844 5.973 1.00 86.62 195 HIS A O 1
ATOM 1570 N N . GLU A 1 196 ? -6.781 14.999 6.708 1.00 88.12 196 GLU A N 1
ATOM 1571 C CA . GLU A 1 196 ? -7.183 16.193 7.448 1.00 88.12 196 GLU A CA 1
ATOM 1572 C C . GLU A 1 196 ? -6.552 16.209 8.842 1.00 88.12 196 GLU A C 1
ATOM 1574 O O . GLU A 1 196 ? -6.278 15.164 9.429 1.00 88.12 196 GLU A O 1
ATOM 1579 N N . GLN A 1 197 ? -6.354 17.404 9.400 1.00 87.00 197 GLN A N 1
ATOM 1580 C CA . GLN A 1 197 ? -5.895 17.538 10.778 1.00 87.00 197 GLN A CA 1
ATOM 1581 C C . GLN A 1 197 ? -6.939 16.954 11.742 1.00 87.00 197 GLN A C 1
ATOM 1583 O O . GLN A 1 197 ? -8.104 17.353 11.729 1.00 87.00 197 GLN A O 1
ATOM 1588 N N . ILE A 1 198 ? -6.511 16.025 12.599 1.00 87.88 198 ILE A N 1
ATOM 1589 C CA . ILE A 1 198 ? -7.369 15.367 13.587 1.00 87.88 198 ILE A CA 1
ATOM 1590 C C . ILE A 1 198 ? -7.059 15.908 14.981 1.00 87.88 198 ILE A C 1
ATOM 1592 O O . ILE A 1 198 ? -5.922 15.873 15.442 1.00 87.88 198 ILE A O 1
ATOM 1596 N N . GLU A 1 199 ? -8.092 16.371 15.681 1.00 90.44 199 GLU A N 1
ATOM 1597 C CA . GLU A 1 199 ? -7.994 16.715 17.099 1.00 90.44 199 GLU A CA 1
ATOM 1598 C C . GLU A 1 199 ? -8.147 15.456 17.966 1.00 90.44 199 GLU A C 1
ATOM 1600 O O . GLU A 1 199 ? -9.233 14.868 18.047 1.00 90.44 199 GLU A O 1
ATOM 1605 N N . ALA A 1 200 ? -7.066 15.060 18.642 1.00 90.06 200 ALA A N 1
ATOM 1606 C CA . ALA A 1 200 ? -7.040 13.935 19.572 1.00 90.06 200 ALA A CA 1
ATOM 1607 C C . ALA A 1 200 ? -6.306 14.293 20.875 1.00 90.06 200 ALA A C 1
ATOM 1609 O O . ALA A 1 200 ? -5.387 15.109 20.879 1.00 90.06 200 ALA A O 1
ATOM 1610 N N . ASP A 1 201 ? -6.698 13.666 21.990 1.00 92.44 201 ASP A N 1
ATOM 1611 C CA . ASP A 1 201 ? -5.982 13.791 23.268 1.00 92.44 201 ASP A CA 1
ATOM 1612 C C . ASP A 1 201 ? -4.637 13.049 23.240 1.00 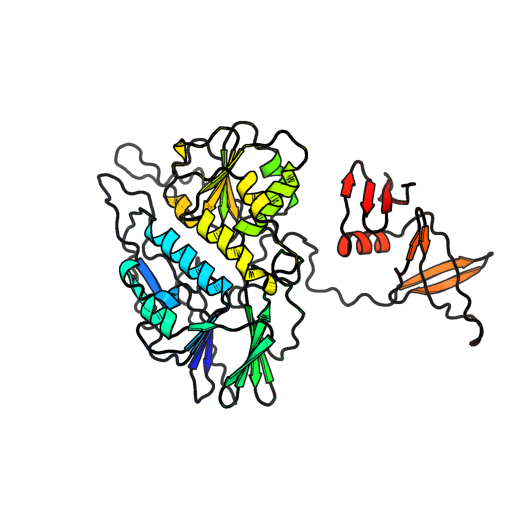92.44 201 ASP A C 1
ATOM 1614 O O . ASP A 1 201 ? -3.706 13.407 23.961 1.00 92.44 201 ASP A O 1
ATOM 1618 N N . TYR A 1 202 ? -4.563 11.980 22.444 1.00 90.50 202 TYR A N 1
ATOM 1619 C CA . TYR A 1 202 ? -3.409 11.099 22.322 1.00 90.50 202 TYR A CA 1
ATOM 1620 C C . TYR A 1 202 ? -3.211 10.685 20.866 1.00 90.50 202 TYR A C 1
ATOM 1622 O O . TYR A 1 202 ? -4.186 10.431 20.159 1.00 90.50 202 TYR A O 1
ATOM 1630 N N . GLU A 1 203 ? -1.955 10.528 20.456 1.00 89.81 203 GLU A N 1
ATOM 1631 C CA . GLU A 1 203 ? -1.580 10.067 19.120 1.00 89.81 203 GLU A CA 1
ATOM 1632 C C . GLU A 1 203 ? -0.577 8.911 19.220 1.00 89.81 203 GLU A C 1
ATOM 1634 O O . GLU A 1 203 ? 0.372 8.952 20.009 1.00 89.81 203 GLU A O 1
ATOM 1639 N N . ILE A 1 204 ? -0.804 7.859 18.434 1.00 86.44 204 ILE A N 1
ATOM 1640 C CA . ILE A 1 204 ? 0.104 6.726 18.272 1.00 86.44 204 ILE A CA 1
ATOM 1641 C C . ILE A 1 204 ? 0.393 6.570 16.786 1.00 86.44 204 ILE A C 1
ATOM 1643 O O . ILE A 1 204 ? -0.491 6.190 16.022 1.00 86.44 204 ILE A O 1
ATOM 1647 N N . ASN A 1 205 ? 1.648 6.792 16.406 1.00 84.25 205 ASN A N 1
ATOM 1648 C CA . ASN A 1 205 ? 2.151 6.459 15.083 1.00 84.25 205 ASN A CA 1
ATOM 1649 C C . ASN A 1 205 ? 2.897 5.110 15.137 1.00 84.25 205 ASN A C 1
ATOM 1651 O O . ASN A 1 205 ? 3.921 4.991 15.813 1.00 84.25 205 ASN A O 1
ATOM 1655 N N . ILE A 1 206 ? 2.357 4.097 14.453 1.00 80.94 206 ILE A N 1
ATOM 1656 C CA . ILE A 1 206 ? 2.868 2.720 14.397 1.00 80.94 206 ILE A CA 1
ATOM 1657 C C . ILE A 1 206 ? 4.209 2.661 13.648 1.00 80.94 206 ILE A C 1
ATOM 1659 O O . ILE A 1 206 ? 5.100 1.927 14.070 1.00 80.94 206 ILE A O 1
ATOM 1663 N N . ASN A 1 207 ? 4.384 3.455 12.587 1.00 73.44 207 ASN A N 1
ATOM 1664 C CA . ASN A 1 207 ? 5.622 3.532 11.812 1.00 73.44 207 ASN A CA 1
ATOM 1665 C C . ASN A 1 207 ? 6.166 4.960 11.835 1.00 73.44 207 ASN A C 1
ATOM 1667 O O . ASN A 1 207 ? 5.995 5.749 10.906 1.00 73.44 207 ASN A O 1
ATOM 1671 N N . ASN A 1 208 ? 6.916 5.274 12.889 1.00 63.50 208 ASN A N 1
ATOM 1672 C CA . ASN A 1 208 ? 7.708 6.497 12.933 1.00 63.50 208 ASN A CA 1
ATOM 1673 C C . ASN A 1 208 ? 9.025 6.304 12.158 1.00 63.50 208 ASN A C 1
ATOM 1675 O O . ASN A 1 208 ? 10.108 6.281 12.746 1.00 63.50 208 ASN A O 1
ATOM 1679 N N . ALA A 1 209 ? 8.933 6.073 10.846 1.00 56.78 209 ALA A N 1
ATOM 1680 C CA . ALA A 1 209 ? 10.116 6.065 9.997 1.00 56.78 209 ALA A CA 1
ATOM 1681 C C . ALA A 1 209 ? 10.682 7.496 9.930 1.00 56.78 209 ALA A C 1
ATOM 1683 O O . ALA A 1 209 ? 9.908 8.442 9.759 1.00 56.78 209 ALA A O 1
ATOM 1684 N N . PRO A 1 210 ? 12.005 7.692 10.078 1.00 53.69 210 PRO A N 1
ATOM 1685 C CA . PRO A 1 210 ? 12.595 9.007 9.883 1.00 53.69 210 PRO A CA 1
ATOM 1686 C C . PRO A 1 210 ? 12.278 9.488 8.465 1.00 53.69 210 PRO A C 1
ATOM 1688 O O . PRO A 1 210 ? 12.390 8.722 7.509 1.00 53.69 210 PRO A O 1
ATOM 1691 N N . ASN A 1 211 ? 11.883 10.757 8.334 1.00 51.62 211 ASN A N 1
ATOM 1692 C CA . ASN A 1 211 ? 11.688 11.387 7.033 1.00 51.62 211 ASN A CA 1
ATOM 1693 C C . ASN A 1 211 ? 13.010 11.329 6.264 1.00 51.62 211 ASN A C 1
ATOM 1695 O O . ASN A 1 211 ? 13.931 12.095 6.546 1.00 51.62 211 ASN A O 1
ATOM 1699 N N . ILE A 1 212 ? 13.112 10.409 5.309 1.00 51.97 212 ILE A N 1
ATOM 1700 C CA . ILE A 1 212 ? 14.236 10.374 4.386 1.00 51.97 212 ILE A CA 1
ATOM 1701 C C . ILE A 1 212 ? 14.072 11.572 3.451 1.00 51.97 212 ILE A C 1
ATOM 1703 O O . ILE A 1 212 ? 13.055 11.729 2.780 1.00 51.97 212 ILE A O 1
ATOM 1707 N N . THR A 1 213 ? 15.068 12.450 3.469 1.00 49.78 213 THR A N 1
ATOM 1708 C CA . THR A 1 213 ? 15.038 13.799 2.889 1.00 49.78 213 THR A CA 1
ATOM 1709 C C . THR A 1 213 ? 15.397 13.853 1.407 1.00 49.78 213 THR A C 1
ATOM 1711 O O . THR A 1 213 ? 15.588 14.945 0.867 1.00 49.78 213 THR A O 1
ATOM 1714 N N . ASP A 1 214 ? 15.519 12.706 0.739 1.00 59.41 214 ASP A N 1
ATOM 1715 C CA . ASP A 1 214 ? 15.998 12.682 -0.635 1.00 59.41 214 ASP A CA 1
ATOM 1716 C C . ASP A 1 214 ? 14.941 13.277 -1.569 1.00 59.41 214 ASP A C 1
ATOM 1718 O O . ASP A 1 214 ? 13.803 12.811 -1.641 1.00 59.41 214 ASP A O 1
ATOM 1722 N N . SER A 1 215 ? 15.295 14.382 -2.223 1.00 66.62 215 SER A N 1
ATOM 1723 C CA . SER A 1 215 ? 14.296 15.263 -2.813 1.00 66.62 215 SER A CA 1
ATOM 1724 C C . SER A 1 215 ? 13.764 14.747 -4.157 1.00 66.62 215 SER A C 1
ATOM 1726 O O . SER A 1 215 ? 14.437 14.041 -4.913 1.00 66.62 215 SER A O 1
ATOM 1728 N N . ILE A 1 216 ? 12.546 15.149 -4.505 1.00 73.38 216 ILE A N 1
ATOM 1729 C CA . ILE A 1 216 ? 11.851 14.808 -5.748 1.00 73.38 216 ILE A CA 1
ATOM 1730 C C . ILE A 1 216 ? 12.663 15.309 -6.936 1.00 73.38 216 ILE A C 1
ATOM 1732 O O . ILE A 1 216 ? 12.683 14.686 -7.993 1.00 73.38 216 ILE A O 1
ATOM 1736 N N . GLU A 1 217 ? 13.405 16.403 -6.761 1.00 76.12 217 GLU A N 1
ATOM 1737 C CA . GLU A 1 217 ? 14.340 16.918 -7.748 1.00 76.12 217 GLU A CA 1
ATOM 1738 C C . GLU A 1 217 ? 15.491 15.940 -7.996 1.00 76.12 217 GLU A C 1
ATOM 1740 O O . GLU A 1 217 ? 15.879 15.757 -9.151 1.00 76.12 217 GLU A O 1
ATOM 1745 N N . ASN A 1 218 ? 16.019 15.280 -6.959 1.00 78.25 218 ASN A N 1
ATOM 1746 C CA . ASN A 1 218 ? 17.039 14.241 -7.119 1.00 78.25 218 ASN A CA 1
ATOM 1747 C C . ASN A 1 218 ? 16.473 13.028 -7.860 1.00 78.25 218 ASN A C 1
ATOM 1749 O O . ASN A 1 218 ? 17.104 12.543 -8.804 1.00 78.25 218 ASN A O 1
ATOM 1753 N N . PHE A 1 219 ? 15.262 12.589 -7.508 1.00 82.88 219 PHE A N 1
ATOM 1754 C CA . PHE A 1 219 ? 14.553 11.543 -8.248 1.00 82.88 219 PHE A CA 1
ATOM 1755 C C . PHE A 1 219 ? 14.378 11.920 -9.727 1.00 82.88 219 PHE A C 1
ATOM 1757 O O . PHE A 1 219 ? 14.780 11.171 -10.618 1.00 82.88 219 PHE A O 1
ATOM 1764 N N . ASN A 1 220 ? 13.872 13.123 -10.005 1.00 84.69 220 ASN A N 1
ATOM 1765 C CA . ASN A 1 220 ? 13.646 13.629 -11.359 1.00 84.69 220 ASN A CA 1
ATOM 1766 C C . ASN A 1 220 ? 14.946 13.705 -12.164 1.00 84.69 220 ASN A C 1
ATOM 1768 O O . ASN A 1 220 ? 14.973 13.305 -13.328 1.00 84.69 220 ASN A O 1
ATOM 1772 N N . LYS A 1 221 ? 16.036 14.190 -11.554 1.00 84.81 221 LYS A N 1
ATOM 1773 C CA . LYS A 1 221 ? 17.366 14.225 -12.179 1.00 84.81 221 LYS A CA 1
ATOM 1774 C C . LYS A 1 221 ? 17.822 12.820 -12.570 1.00 84.81 221 LYS A C 1
ATOM 1776 O O . LYS A 1 221 ? 18.294 12.645 -13.691 1.00 84.81 221 LYS A O 1
ATOM 1781 N N . LYS A 1 222 ? 17.654 11.822 -11.694 1.00 85.75 222 LYS A N 1
ATOM 1782 C CA . LYS A 1 222 ? 18.006 10.422 -11.991 1.00 85.75 222 LYS A CA 1
ATOM 1783 C C . LYS A 1 222 ? 17.177 9.875 -13.154 1.00 85.75 222 LYS A C 1
ATOM 1785 O O . LYS A 1 222 ? 17.759 9.366 -14.106 1.00 85.75 222 LYS A O 1
ATOM 1790 N N . MET A 1 223 ? 15.856 10.077 -13.138 1.00 87.44 223 MET A N 1
ATOM 1791 C CA . MET A 1 223 ? 14.964 9.649 -14.229 1.00 87.44 223 MET A CA 1
ATOM 1792 C C . MET A 1 223 ? 15.337 10.288 -15.574 1.00 87.44 223 MET A C 1
ATOM 1794 O O . MET A 1 223 ? 15.419 9.607 -16.593 1.00 87.44 223 MET A O 1
ATOM 1798 N N . LEU A 1 224 ? 15.606 11.595 -15.594 1.00 87.19 224 LEU A N 1
ATOM 1799 C CA . LEU A 1 224 ? 15.937 12.333 -16.818 1.00 87.19 224 LEU A CA 1
ATOM 1800 C C . LEU A 1 224 ? 17.336 12.015 -17.375 1.00 87.19 224 LEU A C 1
ATOM 1802 O O . LEU A 1 224 ? 17.594 12.284 -18.548 1.00 87.19 224 LEU A O 1
ATOM 1806 N N . ASN A 1 225 ? 18.230 11.454 -16.558 1.00 85.56 225 ASN A N 1
ATOM 1807 C CA . ASN A 1 225 ? 19.603 11.121 -16.942 1.00 85.56 225 ASN A CA 1
ATOM 1808 C C . ASN A 1 225 ? 19.773 9.683 -17.464 1.00 85.56 225 ASN A C 1
ATOM 1810 O O . ASN A 1 225 ? 20.891 9.293 -17.808 1.00 85.56 225 ASN A O 1
ATOM 1814 N N . VAL A 1 226 ? 18.692 8.904 -17.577 1.00 86.06 226 VAL A N 1
ATOM 1815 C CA . VAL A 1 226 ? 18.720 7.550 -18.150 1.00 86.06 226 VAL A CA 1
ATOM 1816 C C . VAL A 1 226 ? 19.007 7.630 -19.655 1.00 86.06 226 VAL A C 1
ATOM 1818 O O . VAL A 1 226 ? 18.118 7.912 -20.455 1.00 86.06 226 VAL A O 1
ATOM 1821 N N . LYS A 1 227 ? 20.273 7.421 -20.049 1.00 78.94 227 LYS A N 1
ATOM 1822 C CA . LYS A 1 227 ? 20.732 7.569 -21.448 1.00 78.94 227 LYS A CA 1
ATOM 1823 C C . LYS A 1 227 ? 20.979 6.249 -22.179 1.00 78.94 227 LYS A C 1
ATOM 1825 O O . LYS A 1 227 ? 20.590 6.125 -23.333 1.00 78.94 227 LYS A O 1
ATOM 1830 N N . SER A 1 228 ? 21.645 5.285 -21.544 1.00 78.25 228 SER A N 1
ATOM 1831 C CA . SER A 1 228 ? 22.100 4.048 -22.210 1.00 78.25 228 SER A CA 1
ATOM 1832 C C . SER A 1 228 ? 21.841 2.760 -21.429 1.00 78.25 228 SER A C 1
ATOM 1834 O O . SER A 1 228 ? 21.966 1.679 -21.997 1.00 78.25 228 SER A O 1
ATOM 1836 N N . LYS A 1 229 ? 21.477 2.861 -20.149 1.00 82.56 229 LYS A N 1
ATOM 1837 C CA . LYS A 1 229 ? 21.202 1.720 -19.270 1.00 82.56 229 LYS A CA 1
ATOM 1838 C C . LYS A 1 229 ? 19.724 1.635 -18.920 1.00 82.56 229 LYS A C 1
ATOM 1840 O O . LYS A 1 229 ? 18.957 2.563 -19.179 1.00 82.56 229 LYS A O 1
ATOM 1845 N N . THR A 1 230 ? 19.351 0.519 -18.309 1.00 87.25 230 THR A N 1
ATOM 1846 C CA . THR A 1 230 ? 18.081 0.402 -17.599 1.00 87.25 230 THR A CA 1
ATOM 1847 C C . THR A 1 230 ? 18.228 0.944 -16.183 1.00 87.25 230 THR A C 1
ATOM 1849 O O . THR A 1 230 ? 19.175 0.598 -15.475 1.00 87.25 230 THR A O 1
ATOM 1852 N N . LEU A 1 231 ? 17.260 1.757 -15.773 1.00 90.00 231 LEU A N 1
ATOM 1853 C CA . LEU A 1 231 ? 17.065 2.156 -14.387 1.00 90.00 231 LEU A CA 1
ATOM 1854 C C . LEU A 1 231 ? 15.907 1.351 -13.794 1.00 90.00 231 LEU A C 1
ATOM 1856 O O . LEU A 1 231 ? 14.796 1.388 -14.315 1.00 90.00 231 LEU A O 1
ATOM 1860 N N . ILE A 1 232 ? 16.161 0.619 -12.716 1.00 88.81 232 ILE A N 1
ATOM 1861 C CA . ILE A 1 232 ? 15.148 -0.139 -11.985 1.00 88.81 232 ILE A CA 1
ATOM 1862 C C . ILE A 1 232 ? 14.655 0.714 -10.819 1.00 88.81 232 ILE A C 1
ATOM 1864 O O . ILE A 1 232 ? 15.443 1.140 -9.980 1.00 88.81 232 ILE A O 1
ATOM 1868 N N . VAL A 1 233 ? 13.346 0.929 -10.749 1.00 90.69 233 VAL A N 1
ATOM 1869 C CA . VAL A 1 233 ? 12.659 1.575 -9.632 1.00 90.69 233 VAL A CA 1
ATOM 1870 C C . VAL A 1 233 ? 11.902 0.501 -8.860 1.00 90.69 233 VAL A C 1
ATOM 1872 O O . VAL A 1 233 ? 10.859 0.009 -9.292 1.00 90.69 233 VAL A O 1
ATOM 1875 N N . ALA A 1 234 ? 12.453 0.110 -7.720 1.00 87.38 234 ALA A N 1
ATOM 1876 C CA . ALA A 1 234 ? 11.857 -0.869 -6.831 1.00 87.38 234 ALA A CA 1
ATOM 1877 C C . ALA A 1 234 ? 10.936 -0.183 -5.827 1.00 87.38 234 ALA A C 1
ATOM 1879 O O . ALA A 1 234 ? 11.385 0.642 -5.039 1.00 87.38 234 ALA A O 1
ATOM 1880 N N . CYS A 1 235 ? 9.654 -0.519 -5.836 1.00 88.75 235 CYS A N 1
ATOM 1881 C CA . CYS A 1 235 ? 8.656 0.115 -4.974 1.00 88.75 235 CYS A CA 1
ATOM 1882 C C . CYS A 1 235 ? 7.566 -0.883 -4.575 1.00 88.75 235 CYS A C 1
ATOM 1884 O O . CYS A 1 235 ? 7.550 -2.017 -5.051 1.00 88.75 235 CYS A O 1
ATOM 1886 N N . ASP A 1 236 ? 6.666 -0.488 -3.678 1.00 87.50 236 ASP A N 1
ATOM 1887 C CA . ASP A 1 236 ? 5.428 -1.236 -3.442 1.00 87.50 236 ASP A CA 1
ATOM 1888 C C . ASP A 1 236 ? 4.405 -0.822 -4.507 1.00 87.50 236 ASP A C 1
ATOM 1890 O O . ASP A 1 236 ? 3.859 0.286 -4.458 1.00 87.50 236 ASP A O 1
ATOM 1894 N N . ILE A 1 237 ? 4.227 -1.676 -5.523 1.00 90.81 237 ILE A N 1
ATOM 1895 C CA . ILE A 1 237 ? 3.466 -1.329 -6.730 1.00 90.81 237 ILE A CA 1
ATOM 1896 C C . ILE A 1 237 ? 2.015 -0.971 -6.392 1.00 90.81 237 ILE A C 1
ATOM 1898 O O . ILE A 1 237 ? 1.562 0.070 -6.876 1.00 90.81 237 ILE A O 1
ATOM 1902 N N . PRO A 1 238 ? 1.301 -1.738 -5.539 1.00 89.50 238 PRO A N 1
ATOM 1903 C CA . PRO A 1 238 ? -0.085 -1.421 -5.231 1.00 89.50 238 PRO A CA 1
ATOM 1904 C C . PRO A 1 238 ? -0.327 -0.149 -4.416 1.00 89.50 238 PRO A C 1
ATOM 1906 O O . PRO A 1 238 ? -1.478 0.264 -4.281 1.00 89.50 238 PRO A O 1
ATOM 1909 N N . THR A 1 239 ? 0.722 0.454 -3.855 1.00 87.31 239 THR A N 1
ATOM 1910 C CA . THR A 1 239 ? 0.621 1.691 -3.077 1.00 87.31 239 THR A CA 1
ATOM 1911 C C . THR A 1 239 ? 1.349 2.827 -3.798 1.00 87.31 239 THR A C 1
ATOM 1913 O O . THR A 1 239 ? 0.781 3.502 -4.652 1.00 87.31 239 THR A O 1
ATOM 1916 N N . THR A 1 240 ? 2.631 3.015 -3.501 1.00 83.94 240 THR A N 1
ATOM 1917 C CA . THR A 1 240 ? 3.480 4.090 -4.032 1.00 83.94 240 THR A CA 1
ATOM 1918 C C . THR A 1 240 ? 3.776 3.954 -5.527 1.00 83.94 240 THR A C 1
ATOM 1920 O O . THR A 1 240 ? 4.015 4.961 -6.190 1.00 83.94 240 THR A O 1
ATOM 1923 N N . GLY A 1 241 ? 3.724 2.738 -6.085 1.00 89.06 241 GLY A N 1
ATOM 1924 C CA . GLY A 1 241 ? 3.937 2.485 -7.514 1.00 89.06 241 GLY A CA 1
ATOM 1925 C C . GLY A 1 241 ? 3.016 3.286 -8.423 1.00 89.06 241 GLY A C 1
ATOM 1926 O O . GLY A 1 241 ? 3.468 3.806 -9.442 1.00 89.06 241 GLY A O 1
ATOM 1927 N N . VAL A 1 242 ? 1.743 3.424 -8.048 1.00 86.62 242 VAL A N 1
ATOM 1928 C CA . VAL A 1 242 ? 0.746 4.169 -8.833 1.00 86.62 242 VAL A CA 1
ATOM 1929 C C . VAL A 1 242 ? 1.115 5.646 -8.938 1.00 86.62 242 VAL A C 1
ATOM 1931 O O . VAL A 1 242 ? 1.155 6.193 -10.043 1.00 86.62 242 VAL A O 1
ATOM 1934 N N . ASP A 1 243 ? 1.479 6.264 -7.815 1.00 84.00 243 ASP A N 1
ATOM 1935 C CA . ASP A 1 243 ? 1.930 7.657 -7.775 1.00 84.00 243 ASP A CA 1
ATOM 1936 C C . ASP A 1 243 ? 3.203 7.852 -8.616 1.00 84.00 243 ASP A C 1
ATOM 1938 O O . ASP A 1 243 ? 3.289 8.798 -9.403 1.00 84.00 243 ASP A O 1
ATOM 1942 N N . ILE A 1 244 ? 4.168 6.924 -8.514 1.00 87.88 244 ILE A N 1
ATOM 1943 C CA . ILE A 1 244 ? 5.399 6.945 -9.322 1.00 87.88 244 ILE A CA 1
ATOM 1944 C C . ILE A 1 244 ? 5.059 6.892 -10.812 1.00 87.88 244 ILE A C 1
ATOM 1946 O O . ILE A 1 244 ? 5.611 7.669 -11.591 1.00 87.88 244 ILE A O 1
ATOM 1950 N N . MET A 1 245 ? 4.164 5.994 -11.231 1.00 90.31 245 MET A N 1
ATOM 1951 C CA . MET A 1 245 ? 3.807 5.836 -12.642 1.00 90.31 245 MET A CA 1
ATOM 1952 C C . MET A 1 245 ? 3.243 7.130 -13.222 1.00 90.31 245 MET A C 1
ATOM 1954 O O . MET A 1 245 ? 3.734 7.607 -14.247 1.00 90.31 245 MET A O 1
ATOM 1958 N N . PHE A 1 246 ? 2.273 7.748 -12.547 1.00 85.06 246 PHE A N 1
ATOM 1959 C CA . PHE A 1 246 ? 1.724 9.032 -12.982 1.00 85.06 246 PHE A CA 1
ATOM 1960 C C . PHE A 1 246 ? 2.768 10.152 -12.975 1.00 85.06 246 PHE A C 1
ATOM 1962 O O . PHE A 1 246 ? 2.807 10.964 -13.905 1.00 85.06 246 PHE A O 1
ATOM 1969 N N . HIS A 1 247 ? 3.648 10.178 -11.974 1.00 85.94 247 HIS A N 1
ATOM 1970 C CA . HIS A 1 247 ? 4.737 11.147 -11.914 1.00 85.94 247 HIS A CA 1
ATOM 1971 C C . HIS A 1 247 ? 5.708 10.997 -13.094 1.00 85.94 247 HIS A C 1
ATOM 1973 O O . HIS A 1 247 ? 6.076 11.984 -13.728 1.00 85.94 247 HIS A O 1
ATOM 1979 N N . LEU A 1 248 ? 6.059 9.769 -13.484 1.00 88.19 248 LEU A N 1
ATOM 1980 C CA . LEU A 1 248 ? 6.889 9.522 -14.668 1.00 88.19 248 LEU A CA 1
ATOM 1981 C C . LEU A 1 248 ? 6.203 9.980 -15.961 1.00 88.19 248 LEU A C 1
ATOM 1983 O O . LEU A 1 248 ? 6.850 10.612 -16.801 1.00 88.19 248 LEU A O 1
ATOM 1987 N N . LEU A 1 249 ? 4.895 9.741 -16.113 1.00 85.81 249 LEU A N 1
ATOM 1988 C CA . LEU A 1 249 ? 4.133 10.264 -17.255 1.00 85.81 249 LEU A CA 1
ATOM 1989 C C . LEU A 1 249 ? 4.183 11.794 -17.319 1.00 85.81 249 LEU A C 1
ATOM 1991 O O . LEU A 1 249 ? 4.277 12.367 -18.407 1.00 85.81 249 LEU A O 1
ATOM 1995 N N . TYR A 1 250 ? 4.163 12.460 -16.163 1.00 83.50 250 TYR A N 1
ATOM 1996 C CA . TYR A 1 250 ? 4.317 13.907 -16.072 1.00 83.50 250 TYR A CA 1
ATOM 1997 C C . TYR A 1 250 ? 5.724 14.369 -16.486 1.00 83.50 250 TYR A C 1
ATOM 1999 O O . TYR A 1 250 ? 5.841 15.240 -17.354 1.00 83.50 250 TYR A O 1
ATOM 2007 N N . ILE A 1 251 ? 6.785 13.756 -15.944 1.00 84.44 251 ILE A N 1
ATOM 2008 C CA . ILE A 1 251 ? 8.186 14.093 -16.266 1.00 84.44 251 ILE A CA 1
ATOM 2009 C C . ILE A 1 251 ? 8.458 13.971 -17.773 1.00 84.44 251 ILE A C 1
ATOM 2011 O O . ILE A 1 251 ? 9.106 14.838 -18.368 1.00 84.44 251 ILE A O 1
ATOM 2015 N N . PHE A 1 252 ? 7.970 12.901 -18.407 1.00 85.12 252 PHE A N 1
ATOM 2016 C CA . PHE A 1 252 ? 8.312 12.566 -19.792 1.00 85.12 252 PHE A CA 1
ATOM 2017 C C . PHE A 1 252 ? 7.332 13.095 -20.847 1.00 85.12 252 PHE A C 1
ATOM 2019 O O . PHE A 1 252 ? 7.537 12.851 -22.036 1.00 85.12 252 PHE A O 1
ATOM 2026 N N . LYS A 1 253 ? 6.329 13.899 -20.465 1.00 73.12 253 LYS A N 1
ATOM 2027 C CA . LYS A 1 253 ? 5.263 14.409 -21.353 1.00 73.12 253 LYS A CA 1
ATOM 2028 C C . LYS A 1 253 ? 5.754 15.165 -22.609 1.00 73.12 253 LYS A C 1
ATOM 2030 O O . LYS A 1 253 ? 4.963 15.391 -23.520 1.00 73.12 253 LYS A O 1
ATOM 2035 N N . LYS A 1 254 ? 7.025 15.600 -22.668 1.00 57.97 254 LYS A N 1
ATOM 2036 C CA . LYS A 1 254 ? 7.571 16.486 -23.723 1.00 57.97 254 LYS A CA 1
ATOM 2037 C C . LYS A 1 254 ? 8.976 16.128 -24.258 1.00 57.97 254 LYS A C 1
ATOM 2039 O O . LYS A 1 254 ? 9.584 16.967 -24.918 1.00 57.97 254 LYS A O 1
ATOM 2044 N N . LYS A 1 255 ? 9.535 14.941 -23.981 1.00 58.91 255 LYS A N 1
ATOM 2045 C CA . LYS A 1 255 ? 10.915 14.574 -24.391 1.00 58.91 255 LYS A CA 1
ATOM 2046 C C . LYS A 1 255 ? 10.986 13.200 -25.063 1.00 58.91 255 LYS A C 1
ATOM 2048 O O . LYS A 1 255 ? 10.092 12.380 -24.886 1.00 58.91 255 LYS A O 1
ATOM 2053 N N . SER A 1 256 ? 12.073 12.940 -25.800 1.00 63.78 256 SER A N 1
ATOM 2054 C CA . SER A 1 256 ? 12.469 11.586 -26.209 1.00 63.78 256 SER A CA 1
ATOM 2055 C C . SER A 1 256 ? 12.564 10.710 -24.959 1.00 63.78 256 SER A C 1
ATOM 2057 O O . SER A 1 256 ? 13.448 10.914 -24.124 1.00 63.78 256 SER A O 1
ATOM 2059 N N . ARG A 1 257 ? 11.592 9.814 -24.791 1.00 77.25 257 ARG A N 1
ATOM 2060 C CA . ARG A 1 257 ? 11.387 9.057 -23.556 1.00 77.25 257 ARG A CA 1
ATOM 2061 C C . ARG A 1 257 ? 12.179 7.745 -23.577 1.00 77.25 257 ARG A C 1
ATOM 2063 O O . ARG A 1 257 ? 12.159 7.074 -24.6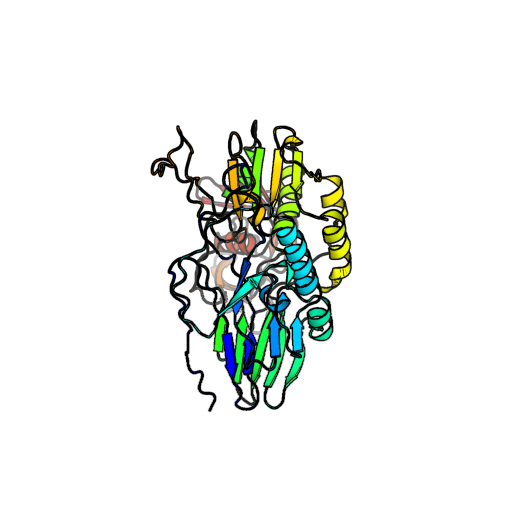11 1.00 77.25 257 ARG A O 1
ATOM 2070 N N . PRO A 1 258 ? 12.841 7.352 -22.471 1.00 85.25 258 PRO A N 1
ATOM 2071 C CA . PRO A 1 258 ? 13.165 5.944 -22.280 1.00 85.25 258 PRO A CA 1
ATOM 2072 C C . PRO A 1 258 ? 11.861 5.136 -22.294 1.00 85.25 258 PRO A C 1
ATOM 2074 O O . PRO A 1 258 ? 10.783 5.669 -22.011 1.00 85.25 258 PRO A O 1
ATOM 2077 N N . THR A 1 259 ? 11.949 3.853 -22.632 1.00 90.94 259 THR A N 1
ATOM 2078 C CA . THR A 1 259 ? 10.772 2.976 -22.553 1.00 90.94 259 THR A CA 1
ATOM 2079 C C . THR A 1 259 ? 10.383 2.838 -21.082 1.00 90.94 259 THR A C 1
ATOM 2081 O O . THR A 1 259 ? 11.231 2.485 -20.260 1.00 90.94 259 THR A O 1
ATOM 2084 N N . LEU A 1 260 ? 9.139 3.165 -20.731 1.00 93.81 260 LEU A N 1
ATOM 2085 C CA . LEU A 1 260 ? 8.621 2.945 -19.383 1.00 93.81 260 LEU A CA 1
ATOM 2086 C C . LEU A 1 260 ? 8.084 1.521 -19.327 1.00 93.81 260 LEU A C 1
ATOM 2088 O O . LEU A 1 260 ? 7.246 1.154 -20.145 1.00 93.81 260 LEU A O 1
ATOM 2092 N N . CYS A 1 261 ? 8.576 0.727 -18.388 1.00 94.56 261 CYS A N 1
ATOM 2093 C CA . CYS A 1 261 ? 8.194 -0.665 -18.237 1.00 94.56 261 CYS A CA 1
ATOM 2094 C C . CYS A 1 261 ? 7.682 -0.919 -16.823 1.00 94.56 261 CYS A C 1
ATOM 2096 O O . CYS A 1 261 ? 8.153 -0.311 -15.860 1.00 94.56 261 CYS A O 1
ATOM 2098 N N . VAL A 1 262 ? 6.765 -1.869 -16.683 1.00 94.56 262 VAL A N 1
ATOM 2099 C CA . VAL A 1 262 ? 6.319 -2.370 -15.384 1.00 94.56 262 VAL A CA 1
ATOM 2100 C C . VAL A 1 262 ? 6.348 -3.891 -15.374 1.00 94.56 262 VAL A C 1
ATOM 2102 O O . VAL A 1 262 ? 5.888 -4.551 -16.305 1.00 94.56 262 VAL A O 1
ATOM 2105 N N . LYS A 1 263 ? 6.896 -4.453 -14.298 1.00 92.00 263 LYS A N 1
ATOM 2106 C CA . LYS A 1 263 ? 6.852 -5.883 -14.008 1.00 92.00 263 LYS A CA 1
ATOM 2107 C C . LYS A 1 263 ? 6.106 -6.097 -12.701 1.00 92.00 263 LYS A C 1
ATOM 2109 O O . LYS A 1 263 ? 6.642 -5.879 -11.617 1.00 92.00 263 LYS A O 1
ATOM 2114 N N . TYR A 1 264 ? 4.865 -6.549 -12.816 1.00 90.62 264 TYR A N 1
ATOM 2115 C CA . TYR A 1 264 ? 4.035 -6.906 -11.674 1.00 90.62 264 TYR A CA 1
ATOM 2116 C C . TYR A 1 264 ? 3.056 -8.008 -12.073 1.00 90.62 264 TYR A C 1
ATOM 2118 O O . TYR A 1 264 ? 2.473 -7.975 -13.160 1.00 90.62 264 TYR A O 1
ATOM 2126 N N . HIS A 1 265 ? 2.894 -9.014 -11.214 1.00 87.12 265 HIS A N 1
ATOM 2127 C CA . HIS A 1 265 ? 2.001 -10.127 -11.512 1.00 87.12 265 HIS A CA 1
ATOM 2128 C C . HIS A 1 265 ? 0.559 -9.623 -11.633 1.00 87.12 265 HIS A C 1
ATOM 2130 O O . HIS A 1 265 ? 0.083 -8.915 -10.751 1.00 87.12 265 HIS A O 1
ATOM 2136 N N . LYS A 1 266 ? -0.131 -9.982 -12.727 1.00 87.69 266 LYS A N 1
ATOM 2137 C CA . LYS A 1 266 ? -1.509 -9.539 -13.011 1.00 87.69 266 LYS A CA 1
ATOM 2138 C C . LYS A 1 266 ? -1.689 -8.012 -12.975 1.00 87.69 266 LYS A C 1
ATOM 2140 O O . LYS A 1 266 ? -2.745 -7.513 -12.597 1.00 87.69 266 LYS A O 1
ATOM 2145 N N . PHE A 1 267 ? -0.677 -7.259 -13.415 1.00 90.44 267 PHE A N 1
ATOM 2146 C CA . PHE A 1 267 ? -0.714 -5.794 -13.407 1.00 90.44 267 PHE A CA 1
ATOM 2147 C C . PHE A 1 267 ? -1.971 -5.197 -14.059 1.00 90.44 267 PHE A C 1
ATOM 2149 O O . PHE A 1 267 ? -2.579 -4.302 -13.483 1.00 90.44 267 PHE A O 1
ATOM 2156 N N . LEU A 1 268 ? -2.391 -5.713 -15.223 1.00 90.81 268 LEU A N 1
ATOM 2157 C CA . LEU A 1 268 ? -3.593 -5.230 -15.918 1.00 90.81 268 LEU A CA 1
ATOM 2158 C C . LEU A 1 268 ? -4.869 -5.406 -15.093 1.00 90.81 268 LEU A C 1
ATOM 2160 O O . LEU A 1 268 ? -5.716 -4.518 -15.090 1.00 90.81 268 LEU A O 1
ATOM 2164 N N . GLU A 1 269 ? -5.005 -6.535 -14.399 1.00 90.56 269 GLU A N 1
ATOM 2165 C CA . GLU A 1 269 ? -6.151 -6.815 -13.530 1.00 90.56 269 GLU A CA 1
ATOM 2166 C C . GLU A 1 269 ? -6.164 -5.828 -12.357 1.00 90.56 269 GLU A C 1
ATOM 2168 O O . GLU A 1 269 ? -7.168 -5.159 -12.122 1.00 90.56 269 GLU A O 1
ATOM 2173 N N . TYR A 1 270 ? -5.016 -5.658 -11.692 1.00 89.31 270 TYR A N 1
ATOM 2174 C CA . TYR A 1 270 ? -4.859 -4.709 -10.590 1.00 89.31 270 TYR A CA 1
ATOM 2175 C C . TYR A 1 270 ? -5.163 -3.265 -11.016 1.00 89.31 270 TYR A C 1
ATOM 2177 O O . TYR A 1 270 ? -6.006 -2.607 -10.406 1.00 89.31 270 TYR A O 1
ATOM 2185 N N . ILE A 1 271 ? -4.521 -2.771 -12.082 1.00 88.56 271 ILE A N 1
ATOM 2186 C CA . ILE A 1 271 ? -4.688 -1.378 -12.502 1.00 88.56 271 ILE A CA 1
ATOM 2187 C C . ILE A 1 271 ? -6.113 -1.123 -13.009 1.00 88.56 271 ILE A C 1
ATOM 2189 O O . ILE A 1 271 ? -6.669 -0.064 -12.747 1.00 88.56 271 ILE A O 1
ATOM 2193 N N . SER A 1 272 ? -6.753 -2.096 -13.664 1.00 88.06 272 SER A N 1
ATOM 2194 C CA . SER A 1 272 ? -8.156 -1.959 -14.077 1.00 88.06 272 SER A CA 1
ATOM 2195 C C . SER A 1 272 ? -9.084 -1.880 -12.865 1.00 88.06 272 SER A C 1
ATOM 2197 O O . SER A 1 272 ? -9.988 -1.046 -12.845 1.00 88.06 272 SER A O 1
ATOM 2199 N N . ASN A 1 273 ? -8.830 -2.673 -11.820 1.00 87.12 273 ASN A N 1
ATOM 2200 C CA . ASN A 1 273 ? -9.631 -2.658 -10.596 1.00 87.12 273 ASN A CA 1
ATOM 2201 C C . ASN A 1 273 ? -9.523 -1.340 -9.821 1.00 87.12 273 ASN A C 1
ATOM 2203 O O . ASN A 1 273 ? -10.508 -0.930 -9.212 1.00 87.12 273 ASN A O 1
ATOM 2207 N N . LEU A 1 274 ? -8.396 -0.623 -9.905 1.00 84.25 274 LEU A N 1
ATOM 2208 C CA . LEU A 1 274 ? -8.267 0.707 -9.295 1.00 84.25 274 LEU A CA 1
ATOM 2209 C C . LEU A 1 274 ? -9.319 1.709 -9.797 1.00 84.25 274 LEU A C 1
ATOM 2211 O O . LEU A 1 274 ? -9.676 2.627 -9.061 1.00 84.25 274 LEU A O 1
ATOM 2215 N N . SER A 1 275 ? -9.843 1.538 -11.018 1.00 83.06 275 SER A N 1
ATOM 2216 C CA . SER A 1 275 ? -10.922 2.396 -11.534 1.00 83.06 275 SER A CA 1
ATOM 2217 C C . SER A 1 275 ? -12.224 2.264 -10.736 1.00 83.06 275 SER A C 1
ATOM 2219 O O . SER A 1 275 ? -13.003 3.212 -10.685 1.00 83.06 275 SER A O 1
ATOM 2221 N N . ASN A 1 276 ? -12.418 1.138 -10.040 1.00 86.50 276 ASN A N 1
ATOM 2222 C CA . ASN A 1 276 ? -13.569 0.896 -9.169 1.00 86.50 276 ASN A CA 1
ATOM 2223 C C . ASN A 1 276 ? -13.439 1.593 -7.802 1.00 86.50 276 ASN A C 1
ATOM 2225 O O . ASN A 1 276 ? -14.345 1.497 -6.977 1.00 86.50 276 ASN A O 1
ATOM 2229 N N . HIS A 1 277 ? -12.324 2.279 -7.532 1.00 88.00 277 HIS A N 1
ATOM 2230 C CA . HIS A 1 277 ? -12.066 2.971 -6.267 1.00 88.00 277 HIS A CA 1
ATOM 2231 C C . HIS A 1 277 ? -12.128 4.499 -6.410 1.00 88.00 277 HIS A C 1
ATOM 2233 O O . HIS A 1 277 ? -11.389 5.215 -5.735 1.00 88.00 277 HIS A O 1
ATOM 2239 N N . SER A 1 278 ? -13.012 5.016 -7.271 1.00 86.06 278 SER A N 1
ATOM 2240 C CA . SER A 1 278 ? -13.189 6.462 -7.488 1.00 86.06 278 SER A CA 1
ATOM 2241 C C . SER A 1 278 ? -13.486 7.244 -6.207 1.00 86.06 278 SER A C 1
ATOM 2243 O O . SER A 1 278 ? -13.065 8.388 -6.080 1.00 86.06 278 SER A O 1
ATOM 2245 N N . ASP A 1 279 ? -14.155 6.616 -5.239 1.00 89.31 279 ASP A N 1
ATOM 2246 C CA . ASP A 1 279 ? -14.545 7.249 -3.971 1.00 89.31 279 ASP A CA 1
ATOM 2247 C C . ASP A 1 279 ? -13.372 7.392 -2.985 1.00 89.31 279 ASP A C 1
ATOM 2249 O O . ASP A 1 279 ? -13.502 8.009 -1.930 1.00 89.31 279 ASP A O 1
ATOM 2253 N N . TRP A 1 280 ? -12.217 6.815 -3.324 1.00 91.81 280 TRP A N 1
ATOM 2254 C CA . TRP A 1 280 ? -11.017 6.774 -2.488 1.00 91.81 280 TRP A CA 1
ATOM 2255 C C . TRP A 1 280 ? -9.899 7.688 -3.000 1.00 91.81 280 TRP A C 1
ATOM 2257 O O . TRP A 1 280 ? -8.807 7.714 -2.422 1.00 91.81 280 TRP A O 1
ATOM 2267 N N . VAL A 1 281 ? -10.157 8.432 -4.080 1.00 86.50 281 VAL A N 1
ATOM 2268 C CA . VAL A 1 281 ? -9.191 9.331 -4.717 1.00 86.50 281 VAL A CA 1
ATOM 2269 C C . VAL A 1 281 ? -9.634 10.786 -4.670 1.00 86.50 281 VAL A C 1
ATOM 2271 O O . VAL A 1 281 ? -10.815 11.105 -4.754 1.00 86.50 281 VAL A O 1
ATOM 2274 N N . SER A 1 282 ? -8.662 11.686 -4.549 1.00 81.44 282 SER A N 1
ATOM 2275 C CA . SER A 1 282 ? -8.875 13.136 -4.549 1.00 81.44 282 SER A CA 1
ATOM 2276 C C . SER A 1 282 ? -9.189 13.680 -5.947 1.00 81.44 282 SER A C 1
ATOM 2278 O O . SER A 1 282 ? -9.803 14.740 -6.084 1.00 81.44 282 SER A O 1
ATOM 2280 N N . GLN A 1 283 ? -8.746 12.976 -6.995 1.00 79.06 283 GLN A N 1
ATOM 2281 C CA . GLN A 1 283 ? -8.889 13.373 -8.393 1.00 79.06 283 GLN A CA 1
ATOM 2282 C C . GLN A 1 283 ? -9.161 12.151 -9.280 1.00 79.06 283 GLN A C 1
ATOM 2284 O O . GLN A 1 283 ? -8.589 11.085 -9.037 1.00 79.06 283 GLN A O 1
ATOM 2289 N N . PRO A 1 284 ? -9.974 12.291 -10.347 1.00 76.94 284 PRO A N 1
ATOM 2290 C CA . PRO A 1 284 ? -10.178 11.220 -11.315 1.00 76.94 284 PRO A CA 1
ATOM 2291 C C . PRO A 1 284 ? -8.850 10.746 -11.917 1.00 76.94 284 PRO A C 1
ATOM 2293 O O . PRO A 1 284 ? -8.095 11.530 -12.495 1.00 76.94 284 PRO A O 1
ATOM 2296 N N . MET A 1 285 ? -8.577 9.447 -11.813 1.00 80.12 285 MET A N 1
ATOM 2297 C CA . MET A 1 285 ? -7.382 8.835 -12.389 1.00 80.12 285 MET A CA 1
ATOM 2298 C C . MET A 1 285 ? -7.653 8.375 -13.820 1.00 80.12 285 MET A C 1
ATOM 2300 O O . MET A 1 285 ? -8.512 7.526 -14.056 1.00 80.12 285 MET A O 1
ATOM 2304 N N . ASN A 1 286 ? -6.879 8.873 -14.787 1.00 84.06 286 ASN A N 1
ATOM 2305 C CA . ASN A 1 286 ? -6.904 8.330 -16.144 1.00 84.06 286 ASN A CA 1
ATOM 2306 C C . ASN A 1 286 ? -5.970 7.117 -16.247 1.00 84.06 286 ASN A C 1
ATOM 2308 O O . ASN A 1 286 ? -4.836 7.224 -16.714 1.00 84.06 286 ASN A O 1
ATOM 2312 N N . ILE A 1 287 ? -6.459 5.958 -15.814 1.00 86.06 287 ILE A N 1
ATOM 2313 C CA . ILE A 1 287 ? -5.694 4.705 -15.806 1.00 86.06 287 ILE A CA 1
ATOM 2314 C C . ILE A 1 287 ? -5.259 4.280 -17.213 1.00 86.06 287 ILE A C 1
ATOM 2316 O O . ILE A 1 287 ? -4.169 3.731 -17.378 1.00 86.06 287 ILE A O 1
ATOM 2320 N N . GLN A 1 288 ? -6.043 4.618 -18.242 1.00 87.88 288 GLN A N 1
ATOM 2321 C CA . GLN A 1 288 ? -5.677 4.346 -19.631 1.00 87.88 288 GLN A CA 1
ATOM 2322 C C . GLN A 1 288 ? -4.341 5.003 -20.001 1.00 87.88 288 GLN A C 1
ATOM 2324 O O . GLN A 1 288 ? -3.558 4.430 -20.747 1.00 87.88 288 GLN A O 1
ATOM 2329 N N . SER A 1 289 ? -4.011 6.153 -19.397 1.00 87.06 289 SER A N 1
ATOM 2330 C CA . SER A 1 289 ? -2.702 6.786 -19.600 1.00 87.06 289 SER A CA 1
ATOM 2331 C C . SER A 1 289 ? -1.541 5.924 -19.102 1.00 87.06 289 SER A C 1
ATOM 2333 O O . SER A 1 289 ? -0.470 5.985 -19.693 1.00 87.06 289 SER A O 1
ATOM 2335 N N . ILE A 1 290 ? -1.717 5.125 -18.046 1.00 87.88 290 ILE A N 1
ATOM 2336 C CA . ILE A 1 290 ? -0.687 4.171 -17.612 1.00 87.88 290 ILE A CA 1
ATOM 2337 C C . ILE A 1 290 ? -0.604 3.028 -18.624 1.00 87.88 290 ILE A C 1
ATOM 2339 O O . ILE A 1 290 ? 0.477 2.747 -19.130 1.00 87.88 290 ILE A O 1
ATOM 2343 N N . ILE A 1 291 ? -1.744 2.426 -18.969 1.00 89.25 291 ILE A N 1
ATOM 2344 C CA . ILE A 1 291 ? -1.812 1.276 -19.884 1.00 89.25 291 ILE A CA 1
ATOM 2345 C C . ILE A 1 291 ? -1.187 1.604 -21.251 1.00 89.25 291 ILE A C 1
ATOM 2347 O O . ILE A 1 291 ? -0.418 0.809 -21.778 1.00 89.25 291 ILE A O 1
ATOM 2351 N N . ASP A 1 292 ? -1.456 2.790 -21.797 1.00 89.62 292 ASP A N 1
ATOM 2352 C CA . ASP A 1 292 ? -0.978 3.197 -23.125 1.00 89.62 292 ASP A CA 1
ATOM 2353 C C . ASP A 1 292 ? 0.514 3.562 -23.168 1.00 89.62 292 ASP A C 1
ATOM 2355 O O . ASP A 1 292 ? 1.096 3.689 -24.247 1.00 89.62 292 ASP A O 1
ATOM 2359 N N . ASN A 1 293 ? 1.131 3.821 -22.012 1.00 91.25 293 ASN A N 1
ATOM 2360 C CA . ASN A 1 293 ? 2.485 4.375 -21.940 1.00 91.25 293 ASN A CA 1
ATOM 2361 C C . ASN A 1 293 ? 3.492 3.477 -21.216 1.00 91.25 293 ASN A C 1
ATOM 2363 O O . ASN A 1 293 ? 4.681 3.797 -21.263 1.00 91.25 293 ASN A O 1
ATOM 2367 N N . PHE A 1 294 ? 3.046 2.397 -20.569 1.00 93.19 294 PHE A N 1
ATOM 2368 C CA . PHE A 1 294 ? 3.9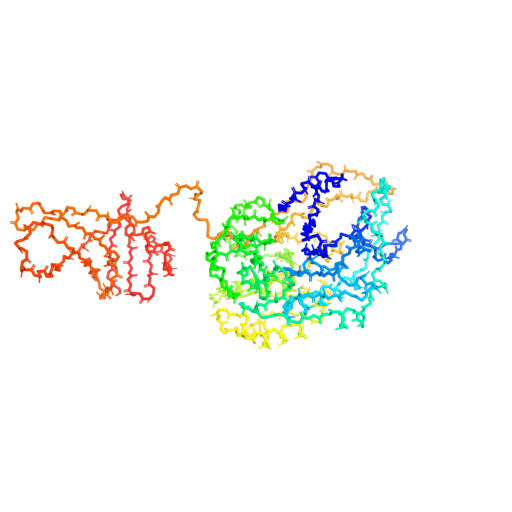09 1.423 -19.907 1.00 93.19 294 PHE A CA 1
ATOM 2369 C C . PHE A 1 294 ? 3.880 0.074 -20.629 1.00 93.19 294 PHE A C 1
ATOM 2371 O O . PHE A 1 294 ? 2.833 -0.559 -20.746 1.00 93.19 294 PHE A O 1
ATOM 2378 N N . ASP A 1 295 ? 5.057 -0.405 -21.028 1.00 93.81 295 ASP A N 1
ATOM 2379 C CA . ASP A 1 295 ? 5.243 -1.771 -21.506 1.00 93.81 295 ASP A CA 1
ATOM 2380 C C . ASP A 1 295 ? 5.178 -2.732 -20.307 1.00 93.81 295 ASP A C 1
ATOM 2382 O O . ASP A 1 295 ? 5.951 -2.632 -19.349 1.00 93.81 295 ASP A O 1
ATOM 2386 N N . ILE A 1 296 ? 4.252 -3.687 -20.349 1.00 92.69 296 ILE A N 1
ATOM 2387 C CA . ILE A 1 296 ? 4.114 -4.708 -19.307 1.00 92.69 296 ILE A CA 1
ATOM 2388 C C . ILE A 1 296 ? 5.001 -5.884 -19.683 1.00 92.69 296 ILE A C 1
ATOM 2390 O O . ILE A 1 296 ? 4.806 -6.491 -20.735 1.00 92.69 296 ILE A O 1
ATOM 2394 N N . ILE A 1 297 ? 5.969 -6.205 -18.828 1.00 90.81 297 ILE A N 1
ATOM 2395 C CA . ILE A 1 297 ? 6.953 -7.254 -19.109 1.00 90.81 297 ILE A CA 1
ATOM 2396 C C . ILE A 1 297 ? 6.838 -8.416 -18.122 1.00 90.81 297 ILE A C 1
ATOM 2398 O O . ILE A 1 297 ? 6.615 -8.228 -16.923 1.00 90.81 297 ILE A O 1
ATOM 2402 N N . GLU A 1 298 ? 7.061 -9.629 -18.625 1.00 84.81 298 GLU A N 1
ATOM 2403 C CA . GLU A 1 298 ? 7.116 -10.846 -17.811 1.00 84.81 298 GLU A CA 1
ATOM 2404 C C . GLU A 1 298 ? 8.562 -11.219 -17.459 1.00 84.81 298 GLU A C 1
ATOM 2406 O O . GLU A 1 298 ? 8.862 -11.518 -16.296 1.00 84.81 298 GLU A O 1
ATOM 2411 N N . ASP A 1 299 ? 9.489 -11.129 -18.422 1.00 81.94 299 ASP A N 1
ATOM 2412 C CA . ASP A 1 299 ? 10.925 -11.331 -18.220 1.00 81.94 299 ASP A CA 1
ATOM 2413 C C . ASP A 1 299 ? 11.690 -10.001 -18.352 1.00 81.94 299 ASP A C 1
ATOM 2415 O O . ASP A 1 299 ? 11.445 -9.173 -19.223 1.00 81.94 299 ASP A O 1
ATOM 2419 N N . ILE A 1 300 ? 12.658 -9.793 -17.460 1.00 82.00 300 ILE A N 1
ATOM 2420 C CA . ILE A 1 300 ? 13.546 -8.622 -17.475 1.00 82.00 300 ILE A CA 1
ATOM 2421 C C . ILE A 1 300 ? 14.460 -8.663 -18.708 1.00 82.00 300 ILE A C 1
ATOM 2423 O O . ILE A 1 300 ? 14.922 -7.623 -19.165 1.00 82.00 300 ILE A O 1
ATOM 2427 N N . LYS A 1 301 ? 14.691 -9.848 -19.287 1.00 81.31 301 LYS A N 1
ATOM 2428 C CA . LYS A 1 301 ? 15.443 -10.004 -20.541 1.00 81.31 301 LYS A CA 1
ATOM 2429 C C . LYS A 1 301 ? 14.775 -9.334 -21.744 1.00 81.31 301 LYS A C 1
ATOM 2431 O O . LYS A 1 301 ? 15.472 -9.036 -22.708 1.00 81.31 301 LYS A O 1
ATOM 2436 N N . ASP A 1 302 ? 13.472 -9.071 -21.673 1.00 83.69 302 ASP A N 1
ATOM 2437 C CA . ASP A 1 302 ? 12.712 -8.437 -22.754 1.00 83.69 302 ASP A CA 1
ATOM 2438 C C . ASP A 1 302 ? 12.836 -6.902 -22.742 1.00 83.69 302 ASP A C 1
ATOM 2440 O O . ASP A 1 302 ? 12.293 -6.211 -23.608 1.00 83.69 302 ASP A O 1
ATOM 2444 N N . LEU A 1 303 ? 13.556 -6.343 -21.762 1.00 85.12 303 LEU A N 1
ATOM 2445 C CA . LEU A 1 303 ? 13.768 -4.907 -21.648 1.00 85.12 303 LEU A CA 1
ATOM 2446 C C . LEU A 1 303 ? 14.549 -4.347 -22.838 1.00 85.12 303 LEU A C 1
ATOM 2448 O O . LEU A 1 303 ? 15.688 -4.719 -23.113 1.00 85.12 303 LEU A O 1
ATOM 2452 N N . LYS A 1 304 ? 13.962 -3.339 -23.481 1.00 83.12 304 LYS A N 1
ATOM 2453 C CA . LYS A 1 304 ? 14.660 -2.484 -24.444 1.00 83.12 304 LYS A CA 1
ATOM 2454 C C . LYS A 1 304 ? 15.509 -1.458 -23.695 1.00 83.12 304 LYS A C 1
ATOM 2456 O O . LYS A 1 304 ? 15.108 -0.973 -22.638 1.00 83.12 304 LYS A O 1
ATOM 2461 N N . HIS A 1 305 ? 16.657 -1.081 -24.250 1.00 81.50 305 HIS A N 1
ATOM 2462 C CA . HIS A 1 305 ? 17.506 -0.027 -23.689 1.00 81.50 305 HIS A CA 1
ATOM 2463 C C . HIS A 1 305 ? 17.421 1.259 -24.530 1.00 81.50 305 HIS A C 1
ATOM 2465 O O . HIS A 1 305 ? 17.442 1.164 -25.760 1.00 81.50 305 HIS A O 1
ATOM 2471 N N . PRO A 1 306 ? 17.383 2.455 -23.908 1.00 88.31 306 PRO A N 1
ATOM 2472 C CA . PRO A 1 306 ? 17.234 2.713 -22.470 1.00 88.31 306 PRO A CA 1
ATOM 2473 C C . PRO A 1 306 ? 15.785 2.511 -21.977 1.00 88.31 306 PRO A C 1
ATOM 2475 O O . PRO A 1 306 ? 14.822 2.809 -22.690 1.00 88.31 306 PRO A O 1
ATOM 2478 N N . SER A 1 307 ? 15.630 2.047 -20.735 1.00 91.19 307 SER A N 1
ATOM 2479 C CA . SER A 1 307 ? 14.321 1.844 -20.092 1.00 91.19 307 SER A CA 1
ATOM 2480 C C . SER A 1 307 ? 14.322 2.229 -18.619 1.00 91.19 307 SER A C 1
ATOM 2482 O O . SER A 1 307 ? 15.358 2.217 -17.955 1.00 91.19 307 SER A O 1
ATOM 2484 N N . ILE A 1 308 ? 13.138 2.556 -18.111 1.00 93.56 308 ILE A N 1
ATOM 2485 C CA . ILE A 1 308 ? 12.859 2.672 -16.682 1.00 93.56 308 ILE A CA 1
ATOM 2486 C C . ILE A 1 308 ? 11.899 1.540 -16.338 1.00 93.56 308 ILE A C 1
ATOM 2488 O O . ILE A 1 308 ? 10.780 1.520 -16.841 1.00 93.56 308 ILE A O 1
ATOM 2492 N N . LEU A 1 309 ? 12.338 0.596 -15.510 1.00 93.25 309 LEU A N 1
ATOM 2493 C CA . LEU A 1 309 ? 11.534 -0.542 -15.076 1.00 93.25 309 LEU A CA 1
ATOM 2494 C C . LEU A 1 309 ? 11.025 -0.317 -13.655 1.00 93.25 309 LEU A C 1
ATOM 2496 O O . LEU A 1 309 ? 11.824 -0.282 -12.724 1.00 93.25 309 LEU A O 1
ATOM 2500 N N . LEU A 1 310 ? 9.709 -0.263 -13.473 1.00 94.31 310 LEU A N 1
ATOM 2501 C CA . LEU A 1 310 ? 9.088 -0.381 -12.158 1.00 94.31 310 LEU A CA 1
ATOM 2502 C C . LEU A 1 310 ? 8.879 -1.848 -11.812 1.00 94.31 310 LEU A C 1
ATOM 2504 O O . LEU A 1 310 ? 8.323 -2.613 -12.604 1.00 94.31 310 LEU A O 1
ATOM 2508 N N . ILE A 1 311 ? 9.295 -2.235 -10.614 1.00 91.12 311 ILE A N 1
ATOM 2509 C CA . ILE A 1 311 ? 9.100 -3.589 -10.109 1.00 91.12 311 ILE A CA 1
ATOM 2510 C C . ILE A 1 311 ? 8.773 -3.562 -8.619 1.00 91.12 311 ILE A C 1
ATOM 2512 O O . ILE A 1 311 ? 9.211 -2.675 -7.884 1.00 91.12 311 ILE A O 1
ATOM 2516 N N . ASP A 1 312 ? 8.017 -4.558 -8.171 1.00 87.44 312 ASP A N 1
ATOM 2517 C CA . ASP A 1 312 ? 7.800 -4.795 -6.751 1.00 87.44 312 ASP A CA 1
ATOM 2518 C C . ASP A 1 312 ? 9.136 -5.021 -6.024 1.00 87.44 312 ASP A C 1
ATOM 2520 O O . ASP A 1 312 ? 9.989 -5.804 -6.462 1.00 87.44 312 ASP A O 1
ATOM 2524 N N . LYS A 1 313 ? 9.316 -4.329 -4.897 1.00 81.50 313 LYS A N 1
ATOM 2525 C CA . LYS A 1 313 ? 10.558 -4.336 -4.117 1.00 81.50 313 LYS A CA 1
ATOM 2526 C C . LYS A 1 313 ? 11.005 -5.739 -3.689 1.00 81.50 313 LYS A C 1
ATOM 2528 O O . LYS A 1 313 ? 12.203 -5.985 -3.573 1.00 81.50 313 LYS A O 1
ATOM 2533 N N . ASN A 1 314 ? 10.088 -6.691 -3.525 1.00 78.06 314 ASN A N 1
ATOM 2534 C CA . ASN A 1 314 ? 10.417 -8.074 -3.176 1.00 78.06 314 ASN A CA 1
ATOM 2535 C C . ASN A 1 314 ? 10.979 -8.870 -4.365 1.00 78.06 314 ASN A C 1
ATOM 2537 O O . ASN A 1 314 ? 11.728 -9.826 -4.176 1.00 78.06 314 ASN A O 1
ATOM 2541 N N . HIS A 1 315 ? 10.679 -8.477 -5.604 1.00 79.31 315 HIS A N 1
ATOM 2542 C CA . HIS A 1 315 ? 11.220 -9.138 -6.800 1.00 79.31 315 HIS A CA 1
ATOM 2543 C C . HIS A 1 315 ? 12.653 -8.734 -7.100 1.00 79.31 315 HIS A C 1
ATOM 2545 O O . HIS A 1 315 ? 13.331 -9.429 -7.858 1.00 79.31 315 HIS A O 1
ATOM 2551 N N . LEU A 1 316 ? 13.150 -7.669 -6.461 1.00 75.75 316 LEU A N 1
ATOM 2552 C CA . LEU A 1 316 ? 14.547 -7.285 -6.557 1.00 75.75 316 LEU A CA 1
ATOM 2553 C C . LEU A 1 316 ? 15.454 -8.498 -6.303 1.00 75.75 316 LEU A C 1
ATOM 2555 O O . LEU A 1 316 ? 16.372 -8.722 -7.097 1.00 75.75 316 LEU A O 1
ATOM 2559 N N . TYR A 1 317 ? 15.205 -9.299 -5.255 1.00 66.88 317 TYR A N 1
ATOM 2560 C CA . TYR A 1 317 ? 16.043 -10.456 -4.890 1.00 66.88 317 TYR A CA 1
ATOM 2561 C C . TYR A 1 317 ? 16.290 -11.433 -6.054 1.00 66.88 317 TYR A C 1
ATOM 2563 O O . TYR A 1 317 ? 17.298 -12.130 -6.035 1.00 66.88 317 TYR A O 1
ATOM 2571 N N . GLY A 1 318 ? 15.416 -11.454 -7.069 1.00 60.78 318 GLY A N 1
ATOM 2572 C CA . GLY A 1 318 ? 15.498 -12.298 -8.263 1.00 60.78 318 GLY A CA 1
ATOM 2573 C C . GLY A 1 318 ? 16.353 -11.765 -9.424 1.00 60.78 318 GLY A C 1
ATOM 2574 O O . GLY A 1 318 ? 16.526 -12.479 -10.409 1.00 60.78 318 GLY A O 1
ATOM 2575 N N . ILE A 1 319 ? 16.858 -10.527 -9.362 1.00 67.88 319 ILE A N 1
ATOM 2576 C CA . ILE A 1 319 ? 17.459 -9.834 -10.518 1.00 67.88 319 ILE A CA 1
ATOM 2577 C C . ILE A 1 319 ? 18.992 -9.910 -10.490 1.00 67.88 319 ILE A C 1
ATOM 2579 O O . ILE A 1 319 ? 19.617 -9.583 -9.476 1.00 67.88 319 ILE A O 1
ATOM 2583 N N . ASN A 1 320 ? 19.602 -10.278 -11.625 1.00 64.81 320 ASN A N 1
ATOM 2584 C CA . ASN A 1 320 ? 21.040 -10.108 -11.854 1.00 64.81 320 ASN A CA 1
ATOM 2585 C C . ASN A 1 320 ? 21.335 -8.630 -12.159 1.00 64.81 320 ASN A C 1
ATOM 2587 O O . ASN A 1 320 ? 20.837 -8.088 -13.140 1.00 64.81 320 ASN A O 1
ATOM 2591 N N . LEU A 1 321 ? 22.131 -7.984 -11.305 1.00 65.75 321 LEU A N 1
ATOM 2592 C CA . LEU A 1 321 ? 22.317 -6.528 -11.288 1.00 65.75 321 LEU A CA 1
ATOM 2593 C C . LEU A 1 321 ? 23.349 -6.009 -12.298 1.00 65.75 321 LEU A C 1
ATOM 2595 O O . LEU A 1 321 ? 23.632 -4.812 -12.336 1.00 65.75 321 LEU A O 1
ATOM 2599 N N . GLN A 1 322 ? 23.940 -6.882 -13.113 1.00 62.22 322 GLN A N 1
ATOM 2600 C CA . GLN A 1 322 ? 24.914 -6.453 -14.111 1.00 62.22 322 GLN A CA 1
ATOM 2601 C C . GLN A 1 322 ? 24.224 -5.546 -15.148 1.00 62.22 322 GLN A C 1
ATOM 2603 O O . GLN A 1 322 ? 23.317 -5.976 -15.853 1.00 62.22 322 GLN A O 1
ATOM 2608 N N . ASN A 1 323 ? 24.677 -4.289 -15.240 1.00 66.00 323 ASN A N 1
ATOM 2609 C CA . ASN A 1 323 ? 24.230 -3.243 -16.179 1.00 66.00 323 ASN A CA 1
ATOM 2610 C C . ASN A 1 323 ? 22.919 -2.497 -15.860 1.00 66.00 323 ASN A C 1
ATOM 2612 O O . ASN A 1 323 ? 22.421 -1.781 -16.732 1.00 66.00 323 ASN A O 1
ATOM 2616 N N . CYS A 1 324 ? 22.399 -2.585 -14.633 1.00 75.88 324 CYS A N 1
ATOM 2617 C CA . CYS A 1 324 ? 21.251 -1.780 -14.199 1.00 75.88 324 CYS A CA 1
ATOM 2618 C C . CYS A 1 324 ? 21.630 -0.846 -13.049 1.00 75.88 324 CYS A C 1
ATOM 2620 O O . CYS A 1 324 ? 22.331 -1.257 -12.126 1.00 75.88 324 CYS A O 1
ATOM 2622 N N . ASP A 1 325 ? 21.115 0.379 -13.086 1.00 82.12 325 ASP A N 1
ATOM 2623 C CA . ASP A 1 325 ? 21.099 1.256 -11.914 1.00 82.12 325 ASP A CA 1
ATOM 2624 C C . ASP A 1 325 ? 19.798 0.973 -11.139 1.00 82.12 325 ASP A C 1
ATOM 2626 O O . ASP A 1 325 ? 18.781 0.643 -11.754 1.00 82.12 325 ASP A O 1
ATOM 2630 N N . ILE A 1 326 ? 19.805 1.047 -9.804 1.00 80.81 326 ILE A N 1
ATOM 2631 C CA . ILE A 1 326 ? 18.631 0.722 -8.974 1.00 80.81 326 ILE A CA 1
ATOM 2632 C C . ILE A 1 326 ? 18.336 1.872 -8.021 1.00 80.81 326 ILE A C 1
ATOM 2634 O O . ILE A 1 326 ? 19.231 2.373 -7.351 1.00 80.81 326 ILE A O 1
ATOM 2638 N N . ILE A 1 327 ? 17.061 2.231 -7.924 1.00 81.62 327 ILE A N 1
ATOM 2639 C CA . ILE A 1 327 ? 16.514 3.120 -6.901 1.00 81.62 327 ILE A CA 1
ATOM 2640 C C . ILE A 1 327 ? 15.434 2.340 -6.161 1.00 81.62 327 ILE A C 1
ATOM 2642 O O . ILE A 1 327 ? 14.595 1.696 -6.795 1.00 81.62 327 ILE A O 1
ATOM 2646 N N . THR A 1 328 ? 15.436 2.406 -4.833 1.00 74.81 328 THR A N 1
ATOM 2647 C CA . THR A 1 328 ? 14.386 1.802 -4.006 1.00 74.81 328 THR A CA 1
ATOM 2648 C C . THR A 1 328 ? 13.528 2.921 -3.429 1.00 74.81 328 THR A C 1
ATOM 2650 O O . THR A 1 328 ? 14.045 3.907 -2.925 1.00 74.81 328 THR A O 1
ATOM 2653 N N . ILE A 1 329 ? 12.209 2.801 -3.508 1.00 72.00 329 ILE A N 1
ATOM 2654 C CA . ILE A 1 329 ? 11.270 3.760 -2.925 1.00 72.00 329 ILE A CA 1
ATOM 2655 C C . ILE A 1 329 ? 10.636 3.143 -1.682 1.00 72.00 329 ILE A C 1
ATOM 2657 O O . ILE A 1 329 ? 10.116 2.025 -1.730 1.00 72.00 329 ILE A O 1
ATOM 2661 N N . GLY A 1 330 ? 10.679 3.885 -0.573 1.00 66.69 330 GLY A N 1
ATOM 2662 C CA . GLY A 1 330 ? 10.261 3.417 0.749 1.00 66.69 330 GLY A CA 1
ATOM 2663 C C . GLY A 1 330 ? 11.422 2.845 1.569 1.00 66.69 330 GLY A C 1
ATOM 2664 O O . GLY A 1 330 ? 12.515 3.406 1.567 1.00 66.69 330 GLY A O 1
ATOM 2665 N N . ASP A 1 331 ? 11.174 1.749 2.294 1.00 53.19 331 ASP A N 1
ATOM 2666 C CA . ASP A 1 331 ? 12.158 1.159 3.212 1.00 53.19 331 ASP A CA 1
ATOM 2667 C C . ASP A 1 331 ? 13.411 0.655 2.479 1.00 53.19 331 ASP A C 1
ATOM 2669 O O . ASP A 1 331 ? 13.317 -0.042 1.462 1.00 53.19 331 ASP A O 1
ATOM 2673 N N . GLU A 1 332 ? 14.589 0.936 3.040 1.00 47.22 332 GLU A N 1
ATOM 2674 C CA . GLU A 1 332 ? 15.861 0.429 2.524 1.00 47.22 332 GLU A CA 1
ATOM 2675 C C . GLU A 1 332 ? 15.881 -1.109 2.483 1.00 47.22 332 GLU A C 1
ATOM 2677 O O . GLU A 1 332 ? 15.716 -1.803 3.495 1.00 47.22 332 GLU A O 1
ATOM 2682 N N . ILE A 1 333 ? 16.169 -1.672 1.308 1.00 44.31 333 ILE A N 1
ATOM 2683 C CA . ILE A 1 333 ? 16.492 -3.094 1.184 1.00 44.31 333 ILE A CA 1
ATOM 2684 C C . ILE A 1 333 ? 17.992 -3.251 1.400 1.00 44.31 333 ILE A C 1
ATOM 2686 O O . ILE A 1 333 ? 18.780 -3.143 0.468 1.00 44.31 333 ILE A O 1
ATOM 2690 N N . LYS A 1 334 ? 18.405 -3.581 2.626 1.00 44.44 334 LYS A N 1
ATOM 2691 C CA . LYS A 1 334 ? 19.777 -4.043 2.870 1.00 44.44 334 LYS A CA 1
ATOM 2692 C C . LYS A 1 334 ? 19.957 -5.419 2.231 1.00 44.44 334 LYS A C 1
ATOM 2694 O O . LYS A 1 334 ? 19.422 -6.416 2.721 1.00 44.44 334 LYS A O 1
ATOM 2699 N N . ARG A 1 335 ? 20.689 -5.485 1.117 1.00 40.81 335 ARG A N 1
ATOM 2700 C CA . ARG A 1 335 ? 21.191 -6.752 0.576 1.00 40.81 335 ARG A CA 1
ATOM 2701 C C . ARG A 1 335 ? 22.614 -6.996 1.055 1.00 40.81 335 ARG A C 1
ATOM 2703 O O . ARG A 1 335 ? 23.482 -6.201 0.709 1.00 40.81 335 ARG A O 1
ATOM 2710 N N . PRO A 1 336 ? 22.904 -8.131 1.703 1.00 40.38 336 PRO A N 1
ATOM 2711 C CA . PRO A 1 336 ? 24.260 -8.650 1.679 1.00 40.38 336 PRO A CA 1
ATOM 2712 C C . PRO A 1 336 ? 24.557 -9.129 0.248 1.00 40.38 336 PRO A C 1
ATOM 2714 O O . PRO A 1 336 ? 24.022 -10.147 -0.198 1.00 40.38 336 PRO A O 1
ATOM 2717 N N . ILE A 1 337 ? 25.368 -8.384 -0.513 1.00 39.06 337 ILE A N 1
ATOM 2718 C CA . ILE A 1 337 ? 25.923 -8.903 -1.769 1.00 39.06 337 ILE A CA 1
ATOM 2719 C C . ILE A 1 337 ? 27.075 -9.840 -1.404 1.00 39.06 337 ILE A C 1
ATOM 2721 O O . ILE A 1 337 ? 28.180 -9.394 -1.110 1.00 39.06 337 ILE A O 1
ATOM 2725 N N . LYS A 1 338 ? 26.834 -11.150 -1.474 1.00 42.66 338 LYS A N 1
ATOM 2726 C CA . LYS A 1 338 ? 27.916 -12.135 -1.565 1.00 42.66 338 LYS A CA 1
ATOM 2727 C C . LYS A 1 338 ? 28.134 -12.457 -3.041 1.00 42.66 338 LYS A C 1
ATOM 2729 O O . LYS A 1 338 ? 27.224 -12.954 -3.702 1.00 42.66 338 LYS A O 1
ATOM 2734 N N . THR A 1 339 ? 29.307 -12.142 -3.582 1.00 40.53 339 THR A N 1
ATOM 2735 C CA . THR A 1 339 ? 29.700 -12.583 -4.929 1.00 40.53 339 THR A CA 1
ATOM 2736 C C . THR A 1 339 ? 30.333 -13.965 -4.840 1.00 40.53 339 THR A C 1
ATOM 2738 O O . THR A 1 339 ? 31.092 -14.248 -3.916 1.00 40.53 339 THR A O 1
ATOM 2741 N N . HIS A 1 340 ? 30.020 -14.832 -5.797 1.00 37.59 340 HIS A N 1
ATOM 2742 C CA . HIS A 1 340 ? 30.566 -16.181 -5.862 1.00 37.59 340 HIS A CA 1
ATOM 2743 C C . HIS A 1 340 ? 31.820 -16.183 -6.742 1.00 37.59 340 HIS A C 1
ATOM 2745 O O . HIS A 1 340 ? 31.696 -16.217 -7.964 1.00 37.59 340 HIS A O 1
ATOM 2751 N N . ASN A 1 341 ? 33.008 -16.186 -6.136 1.00 39.50 341 ASN A N 1
ATOM 2752 C CA . ASN A 1 341 ? 34.245 -16.544 -6.833 1.00 39.50 341 ASN A CA 1
ATOM 2753 C C . ASN A 1 341 ? 34.683 -17.932 -6.343 1.00 39.50 341 ASN A C 1
ATOM 2755 O O . ASN A 1 341 ? 34.804 -18.170 -5.146 1.00 39.50 341 ASN A O 1
ATOM 2759 N N . ASP A 1 342 ? 34.861 -18.871 -7.272 1.00 37.25 342 ASP A N 1
ATOM 2760 C CA . ASP A 1 342 ? 35.542 -20.156 -7.046 1.00 37.25 342 ASP A CA 1
ATOM 2761 C C . ASP A 1 342 ? 35.015 -21.051 -5.904 1.00 37.25 342 ASP A C 1
ATOM 2763 O O . ASP A 1 342 ? 35.773 -21.716 -5.203 1.00 37.25 342 ASP A O 1
ATOM 2767 N N . GLY A 1 343 ? 33.693 -21.118 -5.713 1.00 37.78 343 GLY A N 1
ATOM 2768 C CA . GLY A 1 343 ? 33.090 -22.048 -4.742 1.00 37.78 343 GLY A CA 1
ATOM 2769 C C . GLY A 1 343 ? 33.171 -21.587 -3.286 1.00 37.78 343 GLY A C 1
ATOM 2770 O O . GLY A 1 343 ? 32.696 -22.299 -2.403 1.00 37.78 343 GLY A O 1
ATOM 2771 N N . GLN A 1 344 ? 33.717 -20.395 -3.030 1.00 32.56 344 GLN A N 1
ATOM 2772 C CA . GLN A 1 344 ? 33.711 -19.750 -1.722 1.00 32.56 344 GLN A CA 1
ATOM 2773 C C . GLN A 1 344 ? 32.989 -18.402 -1.807 1.00 32.56 344 GLN A C 1
ATOM 2775 O O . GLN A 1 344 ? 33.240 -17.578 -2.683 1.00 32.56 344 GLN A O 1
ATOM 2780 N N . TRP A 1 345 ? 32.048 -18.179 -0.891 1.00 43.97 345 TRP A N 1
ATOM 2781 C CA . TRP A 1 345 ? 31.352 -16.901 -0.784 1.00 43.97 345 TRP A CA 1
ATOM 2782 C C . TRP A 1 345 ? 32.217 -15.943 0.032 1.00 43.97 345 TRP A C 1
ATOM 2784 O O . TRP A 1 345 ? 32.327 -16.103 1.247 1.00 43.97 345 TRP A O 1
ATOM 2794 N N . THR A 1 346 ? 32.827 -14.957 -0.620 1.00 38.78 346 THR A N 1
ATOM 2795 C CA . THR A 1 346 ? 33.541 -13.873 0.062 1.00 38.78 346 THR A CA 1
ATOM 2796 C C . THR A 1 346 ? 32.598 -12.690 0.276 1.00 38.78 346 THR A C 1
ATOM 2798 O O . THR A 1 346 ? 31.899 -12.275 -0.654 1.00 38.78 346 THR A O 1
ATOM 2801 N N . ASP A 1 347 ? 32.572 -12.139 1.493 1.00 40.25 347 ASP A N 1
ATOM 2802 C CA . ASP A 1 347 ? 31.935 -10.847 1.757 1.00 40.25 347 ASP A CA 1
ATOM 2803 C C . ASP A 1 347 ? 32.733 -9.769 1.016 1.00 40.25 347 ASP A C 1
ATOM 2805 O O . ASP A 1 347 ? 33.840 -9.409 1.416 1.00 40.25 347 ASP A O 1
ATOM 2809 N N . ASN A 1 348 ? 32.191 -9.261 -0.091 1.00 39.06 348 ASN A N 1
ATOM 2810 C CA . ASN A 1 348 ? 32.751 -8.081 -0.733 1.00 39.06 348 ASN A CA 1
ATOM 2811 C C . ASN A 1 348 ? 32.327 -6.853 0.077 1.00 39.06 348 ASN A C 1
ATOM 2813 O O . ASN A 1 348 ? 31.326 -6.210 -0.219 1.00 39.06 348 ASN A O 1
ATOM 2817 N N . THR A 1 349 ? 33.128 -6.495 1.075 1.00 35.62 349 THR A N 1
ATOM 2818 C CA . THR A 1 349 ? 33.007 -5.247 1.850 1.00 35.62 349 THR A CA 1
ATOM 2819 C C . THR A 1 349 ? 33.324 -3.980 1.036 1.00 35.62 349 THR A C 1
ATOM 2821 O O . THR A 1 349 ? 33.381 -2.891 1.596 1.00 35.62 349 THR A O 1
ATOM 2824 N N . GLY A 1 350 ? 33.551 -4.089 -0.280 1.00 28.12 350 GLY A N 1
ATOM 2825 C CA . GLY A 1 350 ? 34.069 -2.994 -1.108 1.00 28.12 350 GLY A CA 1
ATOM 2826 C C . GLY A 1 350 ? 33.033 -2.137 -1.838 1.00 28.12 350 GLY A C 1
ATOM 2827 O O . GLY A 1 350 ? 33.330 -0.987 -2.143 1.00 28.12 350 GLY A O 1
ATOM 2828 N N . HIS A 1 351 ? 31.833 -2.653 -2.119 1.00 31.59 351 HIS A N 1
ATOM 2829 C CA . HIS A 1 351 ? 30.779 -1.900 -2.807 1.00 31.59 351 HIS A CA 1
ATOM 2830 C C . HIS A 1 351 ? 29.405 -2.356 -2.315 1.00 31.59 351 HIS A C 1
ATOM 2832 O O . HIS A 1 351 ? 28.801 -3.270 -2.880 1.00 31.59 351 HIS A O 1
ATOM 2838 N N . GLU A 1 352 ? 28.906 -1.722 -1.254 1.00 30.48 352 GLU A N 1
ATOM 2839 C CA . GLU A 1 352 ? 27.474 -1.768 -0.975 1.00 30.48 352 GLU A CA 1
ATOM 2840 C C . GLU A 1 352 ? 26.745 -1.149 -2.183 1.00 30.48 352 GLU A C 1
ATOM 2842 O O . GLU A 1 352 ? 27.137 -0.072 -2.646 1.00 30.48 352 GLU A O 1
ATOM 2847 N N . PRO A 1 353 ? 25.730 -1.815 -2.761 1.00 31.64 353 PRO A N 1
ATOM 2848 C CA . PRO A 1 353 ? 24.865 -1.158 -3.727 1.00 31.64 353 PRO A CA 1
ATOM 2849 C C . PRO A 1 353 ? 24.229 0.033 -3.006 1.00 31.64 353 PRO A C 1
ATOM 2851 O O . PRO A 1 353 ? 23.505 -0.150 -2.029 1.00 31.64 353 PRO A O 1
ATOM 2854 N N . TYR A 1 354 ? 24.529 1.249 -3.461 1.00 30.80 354 TYR A N 1
ATOM 2855 C CA . TYR A 1 354 ? 23.834 2.444 -2.998 1.00 30.80 354 TYR A CA 1
ATOM 2856 C C . TYR A 1 354 ? 22.365 2.301 -3.401 1.00 30.80 354 TYR A C 1
ATOM 2858 O O . TYR A 1 354 ? 22.004 2.479 -4.564 1.00 30.80 354 TYR A O 1
ATOM 2866 N N . PHE A 1 355 ? 21.526 1.899 -2.450 1.00 32.81 355 PHE A N 1
ATOM 2867 C CA . PHE A 1 355 ? 20.086 2.007 -2.586 1.00 32.81 355 PHE A CA 1
ATOM 2868 C C . PHE A 1 355 ? 19.728 3.417 -2.162 1.00 32.81 355 PHE A C 1
ATOM 2870 O O . PHE A 1 355 ? 19.647 3.709 -0.974 1.00 32.81 355 PHE A O 1
ATOM 2877 N N . ASP A 1 356 ? 19.526 4.294 -3.134 1.00 32.75 356 ASP A N 1
ATOM 2878 C CA . ASP A 1 356 ? 18.924 5.579 -2.828 1.00 32.75 356 ASP A CA 1
ATOM 2879 C C . ASP A 1 356 ? 17.472 5.315 -2.443 1.00 32.75 356 ASP A C 1
ATOM 2881 O O . ASP A 1 356 ? 16.653 4.972 -3.300 1.00 32.75 356 ASP A O 1
ATOM 2885 N N . SER A 1 357 ? 17.176 5.402 -1.148 1.00 30.50 357 SER A N 1
ATOM 2886 C CA . SER A 1 357 ? 15.814 5.422 -0.642 1.00 30.50 357 SER A CA 1
ATOM 2887 C C . SER A 1 357 ? 15.208 6.775 -0.991 1.00 30.50 357 SER A C 1
ATOM 2889 O O . SER A 1 357 ? 15.480 7.776 -0.332 1.00 30.50 357 SER A O 1
ATOM 2891 N N . VAL A 1 358 ? 14.403 6.826 -2.046 1.00 33.53 358 VAL A N 1
ATOM 2892 C CA . VAL A 1 358 ? 13.626 8.027 -2.353 1.00 33.53 358 VAL A CA 1
ATOM 2893 C C . VAL A 1 358 ? 12.259 7.840 -1.727 1.00 33.53 358 VAL A C 1
ATOM 2895 O O . VAL A 1 358 ? 11.500 6.969 -2.139 1.00 33.53 358 VAL A O 1
ATOM 2898 N N . PHE A 1 359 ? 11.907 8.660 -0.746 1.00 36.62 359 PHE A N 1
ATOM 2899 C CA . PHE A 1 359 ? 10.500 8.878 -0.452 1.00 36.62 359 PHE A CA 1
ATOM 2900 C C . PHE A 1 359 ? 10.030 9.969 -1.408 1.00 36.62 359 PHE A C 1
ATOM 2902 O O . PHE A 1 359 ? 10.568 11.070 -1.400 1.00 36.62 359 PHE A O 1
ATOM 2909 N N . LEU A 1 360 ? 8.995 9.715 -2.211 1.00 36.81 360 LEU A N 1
ATOM 2910 C CA . LEU A 1 360 ? 8.358 10.778 -3.006 1.00 36.81 360 LEU A CA 1
ATOM 2911 C C . LEU A 1 360 ? 7.621 11.817 -2.127 1.00 36.81 360 LEU A C 1
ATOM 2913 O O . LEU A 1 360 ? 6.894 12.667 -2.636 1.00 36.81 360 LEU A O 1
ATOM 2917 N N . ASP A 1 361 ? 7.850 11.800 -0.810 1.00 33.69 361 ASP A N 1
ATOM 2918 C CA . ASP A 1 361 ? 7.368 12.772 0.164 1.00 33.69 361 ASP A CA 1
ATOM 2919 C C . ASP A 1 361 ? 8.346 13.944 0.339 1.00 33.69 361 ASP A C 1
ATOM 2921 O O . ASP A 1 361 ? 8.589 14.442 1.438 1.00 33.69 361 ASP A O 1
ATOM 2925 N N . SER A 1 362 ? 8.788 14.541 -0.761 1.00 28.77 362 SER A N 1
ATOM 2926 C CA . SER A 1 362 ? 9.507 15.826 -0.782 1.00 28.77 362 SER A CA 1
ATOM 2927 C C . SER A 1 362 ? 8.767 16.794 -1.713 1.00 28.77 362 SER A C 1
ATOM 2929 O O . SER A 1 362 ? 9.010 16.841 -2.909 1.00 28.77 362 SER A O 1
ATOM 2931 N N . TYR A 1 363 ? 7.681 17.411 -1.279 1.00 26.47 363 TYR A N 1
ATOM 2932 C CA . TYR A 1 363 ? 7.707 18.773 -0.745 1.00 26.47 363 TYR A CA 1
ATOM 2933 C C . TYR A 1 363 ? 8.249 18.903 0.687 1.00 26.47 363 TYR A C 1
ATOM 2935 O O . TYR A 1 363 ? 7.486 18.926 1.646 1.00 26.47 363 TYR A O 1
ATOM 2943 N N . ILE A 1 364 ? 9.565 19.026 0.862 1.00 27.48 364 ILE A N 1
ATOM 2944 C CA . ILE A 1 364 ? 10.085 19.559 2.127 1.00 27.48 364 ILE A CA 1
ATOM 2945 C C . ILE A 1 364 ? 9.802 21.064 2.133 1.00 27.48 364 ILE A C 1
ATOM 2947 O O . ILE A 1 364 ? 10.364 21.803 1.333 1.00 27.48 364 ILE A O 1
ATOM 2951 N N . LEU A 1 365 ? 8.988 21.514 3.084 1.00 24.00 365 LEU A N 1
ATOM 2952 C CA . LEU A 1 365 ? 9.467 22.549 3.987 1.00 24.00 365 LEU A CA 1
ATOM 2953 C C . LEU A 1 365 ? 9.554 21.924 5.373 1.00 24.00 365 LEU A C 1
ATOM 2955 O O . LEU A 1 365 ? 8.564 21.510 5.974 1.00 24.00 365 LEU A O 1
ATOM 2959 N N . SER A 1 366 ? 10.794 21.796 5.816 1.00 26.09 366 SER A N 1
ATOM 2960 C CA . SER A 1 366 ? 11.192 21.671 7.201 1.00 26.09 366 SER A CA 1
ATOM 2961 C C . SER A 1 366 ? 10.572 22.822 7.986 1.00 26.09 366 SER A C 1
ATOM 2963 O O . SER A 1 366 ? 10.845 23.979 7.694 1.00 26.09 366 SER A O 1
ATOM 2965 N N . ASP A 1 367 ? 9.701 22.523 8.939 1.00 26.34 367 ASP A N 1
ATOM 2966 C CA . ASP A 1 367 ? 10.083 22.651 10.343 1.00 26.34 367 ASP A CA 1
ATOM 2967 C C . ASP A 1 367 ? 8.908 22.307 11.252 1.00 26.34 367 ASP A C 1
ATOM 2969 O O . ASP A 1 367 ? 7.849 22.939 11.260 1.00 26.34 367 ASP A O 1
ATOM 2973 N N . ALA A 1 368 ? 9.156 21.317 12.104 1.00 28.19 368 ALA A N 1
ATOM 2974 C CA . ALA A 1 368 ? 8.512 21.230 13.395 1.00 28.19 368 ALA A CA 1
ATOM 2975 C C . ALA A 1 368 ? 8.952 22.459 14.210 1.00 28.19 368 ALA A C 1
ATOM 2977 O O . ALA A 1 368 ? 9.985 22.408 14.867 1.00 28.19 368 ALA A O 1
ATOM 2978 N N . ASN A 1 369 ? 8.211 23.568 14.064 1.00 28.20 369 ASN A N 1
ATOM 2979 C CA . ASN A 1 369 ? 8.081 24.740 14.951 1.00 28.20 369 ASN A CA 1
ATOM 2980 C C . ASN A 1 369 ? 7.888 26.048 14.160 1.00 28.20 369 ASN A C 1
ATOM 2982 O O . ASN A 1 369 ? 8.664 26.977 14.341 1.00 28.20 369 ASN A O 1
ATOM 2986 N N . TYR A 1 370 ? 6.831 26.204 13.358 1.00 26.06 370 TYR A N 1
ATOM 2987 C CA . TYR A 1 370 ? 6.367 27.559 13.032 1.00 26.06 370 TYR A CA 1
ATOM 2988 C C . TYR A 1 370 ? 4.857 27.701 13.204 1.00 26.06 370 TYR A C 1
ATOM 2990 O O . TYR A 1 370 ? 4.044 27.015 12.588 1.00 26.06 370 TYR A O 1
ATOM 2998 N N . LYS A 1 371 ? 4.515 28.596 14.135 1.00 26.58 371 LYS A N 1
ATOM 2999 C CA . LYS A 1 371 ? 3.170 29.076 14.429 1.00 26.58 371 LYS A CA 1
ATOM 3000 C C . LYS A 1 371 ? 2.518 29.620 13.158 1.00 26.58 371 LYS A C 1
ATOM 3002 O O . LYS A 1 371 ? 3.176 30.272 12.357 1.00 26.58 371 LYS A O 1
ATOM 3007 N N . MET A 1 372 ? 1.217 29.360 13.067 1.00 28.33 372 MET A N 1
ATOM 3008 C CA . MET A 1 372 ? 0.178 30.083 12.329 1.00 28.33 372 MET A CA 1
ATOM 3009 C C . MET A 1 372 ? 0.639 31.372 11.630 1.00 28.33 372 MET A C 1
ATOM 3011 O O . MET A 1 372 ? 1.174 32.269 12.279 1.00 28.33 372 MET A O 1
ATOM 3015 N N . CYS A 1 373 ? 0.318 31.506 10.338 1.00 28.42 373 CYS A N 1
ATOM 3016 C CA . CYS A 1 373 ? 0.290 32.797 9.654 1.00 28.42 373 CYS A CA 1
ATOM 3017 C C . CYS A 1 373 ? -0.528 33.789 10.495 1.00 28.42 373 CYS A C 1
ATOM 3019 O O . CYS A 1 373 ? -1.750 33.679 10.585 1.00 28.42 373 CYS A O 1
ATOM 3021 N N . HIS A 1 374 ? 0.144 34.732 11.151 1.00 39.16 374 HIS A N 1
ATOM 3022 C CA . HIS A 1 374 ? -0.510 35.878 11.761 1.00 39.16 374 HIS A CA 1
ATOM 3023 C C . HIS A 1 374 ? -0.524 37.035 10.766 1.00 39.16 374 HIS A C 1
ATOM 3025 O O . HIS A 1 374 ? 0.470 37.290 10.086 1.00 39.16 374 HIS A O 1
ATOM 3031 N N . ASN A 1 375 ? -1.659 37.738 10.745 1.00 43.78 375 ASN A N 1
ATOM 3032 C CA . ASN A 1 375 ? -1.840 39.142 10.387 1.00 43.78 375 ASN A CA 1
ATOM 3033 C C . ASN A 1 375 ? -0.504 39.884 10.216 1.00 43.78 375 ASN A C 1
ATOM 3035 O O . ASN A 1 375 ? 0.154 40.234 11.200 1.00 43.78 375 ASN A O 1
ATOM 3039 N N . THR A 1 376 ? -0.088 40.087 8.968 1.00 47.66 376 THR A N 1
ATOM 3040 C CA . THR A 1 376 ? 1.193 40.728 8.663 1.00 47.66 376 THR A CA 1
ATOM 3041 C C . THR A 1 376 ? 0.954 42.215 8.422 1.00 47.66 376 THR A C 1
ATOM 3043 O O . THR A 1 376 ? 0.037 42.606 7.692 1.00 47.66 376 THR A O 1
ATOM 3046 N N . TRP A 1 377 ? 1.741 43.049 9.098 1.00 49.00 377 TRP A N 1
ATOM 3047 C CA . TRP A 1 377 ? 1.659 44.502 8.996 1.00 49.00 377 TRP A CA 1
ATOM 3048 C C . TRP A 1 377 ? 2.549 44.984 7.858 1.00 49.00 377 TRP A C 1
ATOM 3050 O O . TRP A 1 377 ? 3.753 44.748 7.883 1.00 49.00 377 TRP A O 1
ATOM 3060 N N . TYR A 1 378 ? 1.971 45.708 6.906 1.00 47.81 378 TYR A N 1
ATOM 3061 C CA . TYR A 1 378 ? 2.708 46.316 5.803 1.00 47.81 378 TYR A CA 1
ATOM 3062 C C . TYR A 1 378 ? 2.707 47.831 5.965 1.00 47.81 378 TYR A C 1
ATOM 3064 O O . TYR A 1 378 ? 1.658 48.434 6.188 1.00 47.81 378 TYR A O 1
ATOM 3072 N N . SER A 1 379 ? 3.877 48.457 5.855 1.00 43.62 379 SER A N 1
ATOM 3073 C CA . SER A 1 379 ? 3.979 49.914 5.764 1.00 43.62 379 SER A CA 1
ATOM 3074 C C . SER A 1 379 ? 3.862 50.313 4.300 1.00 43.62 379 SER A C 1
ATOM 3076 O O . SER A 1 379 ? 4.735 49.993 3.498 1.00 43.62 379 SER A O 1
ATOM 3078 N N . VAL A 1 380 ? 2.794 51.019 3.954 1.00 45.97 380 VAL A N 1
ATOM 3079 C CA . VAL A 1 380 ? 2.529 51.484 2.594 1.00 45.97 380 VAL A CA 1
ATOM 3080 C C . VAL A 1 380 ? 2.624 52.998 2.573 1.00 45.97 380 VAL A C 1
ATOM 3082 O O . VAL A 1 380 ? 2.049 53.687 3.416 1.00 45.97 380 VAL A O 1
ATOM 3085 N N . ASN A 1 381 ? 3.377 53.517 1.611 1.00 40.16 381 ASN A N 1
ATOM 3086 C CA . ASN A 1 381 ? 3.547 54.947 1.425 1.00 40.16 381 ASN A CA 1
ATOM 3087 C C . ASN A 1 381 ? 2.435 55.448 0.498 1.00 40.16 381 ASN A C 1
ATOM 3089 O O . ASN A 1 381 ? 2.419 55.109 -0.685 1.00 40.16 381 ASN A O 1
ATOM 3093 N N . VAL A 1 382 ? 1.481 56.196 1.047 1.00 43.50 382 VAL A N 1
ATOM 3094 C CA . VAL A 1 382 ? 0.371 56.787 0.288 1.00 43.50 382 VAL A CA 1
ATOM 3095 C C . VAL A 1 382 ? 0.532 58.297 0.370 1.00 43.50 382 VAL A C 1
ATOM 3097 O O . VAL A 1 382 ? 0.553 58.845 1.470 1.00 43.50 382 VAL A O 1
ATOM 3100 N N . ASP A 1 383 ? 0.703 58.951 -0.782 1.00 38.22 383 ASP A N 1
ATOM 3101 C CA . ASP A 1 383 ? 0.742 60.412 -0.936 1.00 38.22 383 ASP A CA 1
ATOM 3102 C C . ASP A 1 383 ? 1.523 61.143 0.172 1.00 38.22 383 ASP A C 1
ATOM 3104 O O . ASP A 1 383 ? 1.022 62.053 0.834 1.00 38.22 383 ASP A O 1
ATOM 3108 N N . CYS A 1 384 ? 2.781 60.727 0.355 1.00 37.25 384 CYS A N 1
ATOM 3109 C CA . CYS A 1 384 ? 3.771 61.328 1.258 1.00 37.25 384 CYS A CA 1
ATOM 3110 C C . CYS A 1 384 ? 3.645 60.973 2.753 1.00 37.25 384 CYS A C 1
ATOM 3112 O O . CYS A 1 384 ? 4.427 61.502 3.543 1.00 37.25 384 CYS A O 1
ATOM 3114 N N . ASN A 1 385 ? 2.744 60.065 3.148 1.00 41.59 385 ASN A N 1
ATOM 3115 C CA . ASN A 1 385 ? 2.662 59.544 4.516 1.00 41.59 385 ASN A CA 1
ATOM 3116 C C . ASN A 1 385 ? 2.777 58.009 4.554 1.00 41.59 385 ASN A C 1
ATOM 3118 O O . ASN A 1 385 ? 2.035 57.286 3.885 1.00 41.59 385 ASN A O 1
ATOM 3122 N N . ASN A 1 386 ? 3.667 57.501 5.413 1.00 46.50 386 ASN A N 1
ATOM 3123 C CA . ASN A 1 386 ? 3.752 56.072 5.717 1.00 46.50 386 ASN A CA 1
ATOM 3124 C C . ASN A 1 386 ? 2.548 55.659 6.574 1.00 46.50 386 ASN A C 1
ATOM 3126 O O . ASN A 1 386 ? 2.410 56.109 7.712 1.00 46.50 386 ASN A O 1
ATOM 3130 N N . THR A 1 387 ? 1.693 54.789 6.042 1.00 48.00 387 THR A N 1
ATOM 3131 C CA . THR A 1 387 ? 0.551 54.207 6.759 1.00 48.00 387 THR A CA 1
ATOM 3132 C C . THR A 1 387 ? 0.753 52.707 6.922 1.00 48.00 387 THR A C 1
ATOM 3134 O O . THR A 1 387 ? 1.139 52.022 5.980 1.00 48.00 387 THR A O 1
ATOM 3137 N N . THR A 1 388 ? 0.473 52.171 8.109 1.00 45.38 388 THR A N 1
ATOM 3138 C CA . THR A 1 388 ? 0.496 50.728 8.360 1.00 45.38 388 THR A CA 1
ATOM 3139 C C . THR A 1 388 ? -0.866 50.097 8.083 1.00 45.38 388 THR A C 1
ATOM 3141 O O . THR A 1 388 ? -1.896 50.524 8.608 1.00 45.38 388 THR A O 1
ATOM 3144 N N . ILE A 1 389 ? -0.864 49.060 7.251 1.00 50.31 389 ILE A N 1
ATOM 3145 C CA . ILE A 1 389 ? -2.040 48.284 6.860 1.00 50.31 389 ILE A CA 1
ATOM 3146 C C . ILE A 1 389 ? -1.896 46.881 7.437 1.00 50.31 389 ILE A C 1
ATOM 3148 O O . ILE A 1 389 ? -0.839 46.259 7.312 1.00 50.31 389 ILE A O 1
ATOM 3152 N N . LEU A 1 390 ? -2.964 46.382 8.060 1.00 48.84 390 LEU A N 1
ATOM 3153 C CA . LEU A 1 390 ? -3.039 44.992 8.483 1.00 48.84 390 LEU A CA 1
ATOM 3154 C C . LEU A 1 390 ? -3.668 44.157 7.372 1.00 48.84 390 LEU A C 1
ATOM 3156 O O . LEU A 1 390 ? -4.826 44.375 6.999 1.00 48.84 390 LEU A O 1
ATOM 3160 N N . LEU A 1 391 ? -2.902 43.206 6.844 1.00 52.81 391 LEU A N 1
ATOM 3161 C CA . LEU A 1 391 ? -3.395 42.247 5.866 1.00 52.81 391 LEU A CA 1
ATOM 3162 C C . LEU A 1 391 ? -3.882 40.985 6.588 1.00 52.81 391 LEU A C 1
ATOM 3164 O O . LEU A 1 391 ? -3.087 40.260 7.186 1.00 52.81 391 LEU A O 1
ATOM 3168 N N . ASN A 1 392 ? -5.191 40.736 6.511 1.00 49.09 392 ASN A N 1
ATOM 3169 C CA . ASN A 1 392 ? -5.835 39.517 7.004 1.00 49.09 392 ASN A CA 1
ATOM 3170 C C . ASN A 1 392 ? -6.272 38.676 5.793 1.00 49.09 392 ASN A C 1
ATOM 3172 O O . ASN A 1 392 ? -7.090 39.161 5.013 1.00 49.09 392 ASN A O 1
ATOM 3176 N N . ASP A 1 393 ? -5.753 37.449 5.639 1.00 49.31 393 ASP A N 1
ATOM 3177 C CA . ASP A 1 393 ? -6.188 36.446 4.638 1.00 49.31 393 ASP A CA 1
ATOM 3178 C C . ASP A 1 393 ? -6.522 37.023 3.244 1.00 49.31 393 ASP A C 1
ATOM 3180 O O . ASP A 1 393 ? -7.638 36.906 2.727 1.00 49.31 393 ASP A O 1
ATOM 3184 N N . SER A 1 394 ? -5.560 37.724 2.644 1.00 46.75 394 SER A N 1
ATOM 3185 C CA . SER A 1 394 ? -5.863 38.815 1.710 1.00 46.75 394 SER A CA 1
ATOM 3186 C C . SER A 1 394 ? -5.440 38.621 0.256 1.00 46.75 394 SER A C 1
ATOM 3188 O O . SER A 1 394 ? -5.528 39.569 -0.527 1.00 46.75 394 SER A O 1
ATOM 3190 N N . LEU A 1 395 ? -5.046 37.416 -0.155 1.00 49.59 395 LEU A N 1
ATOM 3191 C CA . LEU A 1 395 ? -4.852 37.106 -1.574 1.00 49.59 395 LEU A CA 1
ATOM 3192 C C . LEU A 1 395 ? -6.183 36.634 -2.169 1.00 49.59 395 LEU A C 1
ATOM 3194 O O . LEU A 1 395 ? -6.450 35.440 -2.283 1.00 49.59 395 LEU A O 1
ATOM 3198 N N . LYS A 1 396 ? -7.062 37.597 -2.472 1.00 46.78 396 LYS A N 1
ATOM 3199 C CA . LYS A 1 396 ? -8.401 37.314 -3.017 1.00 46.78 396 LYS A CA 1
ATOM 3200 C C . LYS A 1 396 ? -8.515 37.485 -4.528 1.00 46.78 396 LYS A C 1
ATOM 3202 O O . LYS A 1 396 ? -9.354 36.806 -5.108 1.00 46.78 396 LYS A O 1
ATOM 3207 N N . ASP A 1 397 ? -7.708 38.344 -5.158 1.00 48.16 397 ASP A N 1
ATOM 3208 C CA . ASP A 1 397 ? -7.846 38.6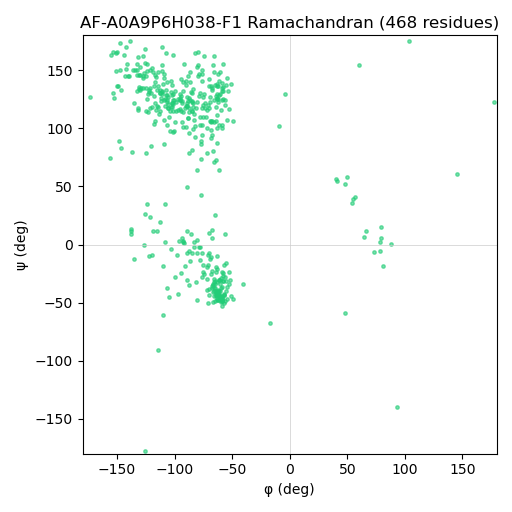13 -6.594 1.00 48.16 397 ASP A CA 1
ATOM 3209 C C . ASP A 1 397 ? -6.513 38.971 -7.277 1.00 48.16 397 ASP A C 1
ATOM 3211 O O . ASP A 1 397 ? -5.708 39.743 -6.748 1.00 48.16 397 ASP A O 1
ATOM 3215 N N . ILE A 1 398 ? -6.276 38.398 -8.461 1.00 52.25 398 ILE A N 1
ATOM 3216 C CA . ILE A 1 398 ? -5.090 38.637 -9.298 1.00 52.25 398 ILE A CA 1
ATOM 3217 C C . ILE A 1 398 ? -5.570 38.828 -10.738 1.00 52.25 398 ILE A C 1
ATOM 3219 O O . ILE A 1 398 ? -6.187 37.931 -11.311 1.00 52.25 398 ILE A O 1
ATOM 3223 N N . ASN A 1 399 ? -5.258 39.984 -11.333 1.00 47.69 399 ASN A N 1
ATOM 3224 C CA . ASN A 1 399 ? -5.616 40.291 -12.717 1.00 47.69 399 ASN A CA 1
ATOM 3225 C C . ASN A 1 399 ? -4.360 40.582 -13.544 1.00 47.69 399 ASN A C 1
ATOM 3227 O O . ASN A 1 399 ? -3.674 41.567 -13.273 1.00 47.69 399 ASN A O 1
ATOM 3231 N N . GLU A 1 400 ? -4.118 39.738 -14.552 1.00 46.94 400 GLU A N 1
ATOM 3232 C CA . GLU A 1 400 ? -3.142 39.810 -15.655 1.00 46.94 400 GLU A CA 1
ATOM 3233 C C . GLU A 1 400 ? -1.688 40.165 -15.287 1.00 46.94 400 GLU A C 1
ATOM 3235 O O . GLU A 1 400 ? -0.797 39.370 -15.560 1.00 46.94 400 GLU A O 1
ATOM 3240 N N . ASN A 1 401 ? -1.425 41.321 -14.668 1.00 47.25 401 ASN A N 1
ATOM 3241 C CA . ASN A 1 401 ? -0.099 41.765 -14.218 1.00 47.25 401 ASN A CA 1
ATOM 3242 C C . ASN A 1 401 ? -0.104 42.429 -12.822 1.00 47.25 401 ASN A C 1
ATOM 3244 O O . ASN A 1 401 ? 0.876 43.077 -12.460 1.00 47.25 401 ASN A O 1
ATOM 3248 N N . LYS A 1 402 ? -1.200 42.339 -12.055 1.00 47.47 402 LYS A N 1
ATOM 3249 C CA . LYS A 1 402 ? -1.364 43.020 -10.759 1.00 47.47 402 LYS A CA 1
ATOM 3250 C C . LYS A 1 402 ? -1.859 42.055 -9.684 1.00 47.47 402 LYS A C 1
ATOM 3252 O O . LYS A 1 402 ? -2.790 41.285 -9.922 1.00 47.47 402 LYS A O 1
ATOM 3257 N N . ILE A 1 403 ? -1.257 42.133 -8.497 1.00 52.06 403 ILE A N 1
ATOM 3258 C CA . ILE A 1 403 ? -1.734 41.455 -7.283 1.00 52.06 403 ILE A CA 1
ATOM 3259 C C . ILE A 1 403 ? -2.505 42.482 -6.458 1.00 52.06 403 ILE A C 1
ATOM 3261 O O . ILE A 1 403 ? -1.945 43.516 -6.097 1.00 52.06 403 ILE A O 1
ATOM 3265 N N . PHE A 1 404 ? -3.774 42.203 -6.159 1.00 52.72 404 PHE A N 1
ATOM 3266 C CA . PHE A 1 404 ? -4.580 43.055 -5.290 1.00 52.72 404 PHE A CA 1
ATOM 3267 C C . PHE A 1 404 ? -4.563 42.488 -3.873 1.00 52.72 404 PHE A C 1
ATOM 3269 O O . PHE A 1 404 ? -5.055 41.387 -3.622 1.00 52.72 404 PHE A O 1
ATOM 3276 N N . LEU A 1 405 ? -3.988 43.251 -2.944 1.00 51.66 405 LEU A N 1
ATOM 3277 C CA . LEU A 1 405 ? -4.001 42.932 -1.521 1.00 51.66 405 LEU A CA 1
ATOM 3278 C C . LEU A 1 405 ? -5.137 43.700 -0.849 1.00 51.66 405 LEU A C 1
ATOM 3280 O O . LEU A 1 405 ? -5.200 44.924 -0.938 1.00 51.66 405 LEU A O 1
ATOM 3284 N N . TYR A 1 406 ? -6.020 42.986 -0.154 1.00 49.28 406 TYR A N 1
ATOM 3285 C CA . TYR A 1 406 ? -7.119 43.596 0.598 1.00 49.28 406 TYR A CA 1
ATOM 3286 C C . TYR A 1 406 ? -6.778 43.659 2.090 1.00 49.28 406 TYR A C 1
ATOM 3288 O O . TYR A 1 406 ? -6.490 42.642 2.709 1.00 49.28 406 TYR A O 1
ATOM 3296 N N . GLY A 1 407 ? -6.821 44.843 2.696 1.00 52.75 407 GLY A N 1
ATOM 3297 C CA . GLY A 1 407 ? -6.472 45.034 4.107 1.00 52.75 407 GLY A CA 1
ATOM 3298 C C . GLY A 1 407 ? -7.359 46.045 4.812 1.00 52.75 407 GLY A C 1
ATOM 3299 O O . GLY A 1 407 ? -8.120 46.767 4.171 1.00 52.75 407 GLY A O 1
ATOM 3300 N N . GLN A 1 408 ? -7.239 46.117 6.138 1.00 52.09 408 GLN A N 1
ATOM 3301 C CA . GLN A 1 408 ? -7.845 47.187 6.934 1.00 52.09 408 GLN A CA 1
ATOM 3302 C C . GLN A 1 408 ? -6.778 48.210 7.342 1.00 52.09 408 GLN A C 1
ATOM 3304 O O . GLN A 1 408 ? -5.708 47.854 7.844 1.00 52.09 408 GLN A O 1
ATOM 3309 N N . ILE A 1 409 ? -7.077 49.494 7.127 1.00 50.97 409 ILE A N 1
ATOM 3310 C CA . ILE A 1 409 ? -6.257 50.615 7.598 1.00 50.97 409 ILE A CA 1
ATOM 3311 C C . ILE A 1 409 ? -6.670 50.924 9.033 1.00 50.97 409 ILE A C 1
ATOM 3313 O O . ILE A 1 409 ? -7.828 51.254 9.284 1.00 50.97 409 ILE A O 1
ATOM 3317 N N . ASN A 1 410 ? -5.732 50.887 9.975 1.00 43.38 410 ASN A N 1
ATOM 3318 C CA . ASN A 1 410 ? -6.077 51.071 11.386 1.00 43.38 410 ASN A CA 1
ATOM 3319 C C . ASN A 1 410 ? -6.267 52.535 11.828 1.00 43.38 410 ASN A C 1
ATOM 3321 O O . ASN A 1 410 ? -6.729 52.765 12.941 1.00 43.38 410 ASN A O 1
ATOM 3325 N N . ASN A 1 411 ? -5.963 53.515 10.968 1.00 44.81 411 ASN A N 1
ATOM 3326 C CA . ASN A 1 411 ? -5.981 54.948 11.303 1.00 44.81 411 ASN A CA 1
ATOM 3327 C C . ASN A 1 411 ? -6.890 55.795 10.394 1.00 44.81 411 ASN A C 1
ATOM 3329 O O . ASN A 1 411 ? -6.579 56.950 10.114 1.00 44.81 411 ASN A O 1
ATOM 3333 N N . THR A 1 412 ? -8.017 55.250 9.942 1.00 45.50 412 THR A N 1
ATOM 3334 C CA . THR A 1 412 ? -9.087 56.074 9.353 1.00 45.50 412 THR A CA 1
ATOM 3335 C C . THR A 1 412 ? -10.267 56.119 10.311 1.00 45.50 412 THR A C 1
ATOM 3337 O O . THR A 1 412 ? -10.477 55.198 11.106 1.00 45.50 412 THR A O 1
ATOM 3340 N N . ASP A 1 413 ? -10.971 57.247 10.331 1.00 38.22 413 ASP A N 1
ATOM 3341 C CA . ASP A 1 413 ? -12.179 57.397 11.126 1.00 38.22 413 ASP A CA 1
ATOM 3342 C C . ASP A 1 413 ? -13.129 56.221 10.849 1.00 38.22 413 ASP A C 1
ATOM 3344 O O . ASP A 1 413 ? -13.255 55.750 9.724 1.00 38.22 413 ASP A O 1
ATOM 3348 N N . LYS A 1 414 ? -13.752 55.687 11.907 1.00 37.59 414 LYS A N 1
ATOM 3349 C CA . LYS A 1 414 ? -14.461 54.387 11.966 1.00 37.59 414 LYS A CA 1
ATOM 3350 C C . LYS A 1 414 ? -15.605 54.168 10.950 1.00 37.59 414 LYS A C 1
ATOM 3352 O O . LYS A 1 414 ? -16.346 53.197 11.075 1.00 37.59 414 LYS A O 1
ATOM 3357 N N . TYR A 1 415 ? -15.774 55.047 9.969 1.00 39.50 415 TYR A N 1
ATOM 3358 C CA . TYR A 1 415 ? -16.871 55.063 9.014 1.00 39.50 415 TYR A CA 1
ATOM 3359 C C . TYR A 1 415 ? -16.440 55.080 7.541 1.00 39.50 415 TYR A C 1
ATOM 3361 O O . TYR A 1 415 ? -17.311 55.006 6.677 1.00 39.50 415 TYR A O 1
ATOM 3369 N N . SER A 1 416 ? -15.144 55.094 7.218 1.00 39.66 416 SER A N 1
ATOM 3370 C CA . SER A 1 416 ? -14.678 55.030 5.829 1.00 39.66 416 SER A CA 1
ATOM 3371 C C . SER A 1 416 ? -14.137 53.631 5.482 1.00 39.66 416 SER A C 1
ATOM 3373 O O . SER A 1 416 ? -12.996 53.276 5.763 1.00 39.66 416 SER A O 1
ATOM 3375 N N . HIS A 1 417 ? -14.973 52.788 4.855 1.00 39.38 417 HIS A N 1
ATOM 3376 C CA . HIS A 1 417 ? -14.503 51.570 4.173 1.00 39.38 417 HIS A CA 1
ATOM 3377 C C . HIS A 1 417 ? -13.766 51.986 2.900 1.00 39.38 417 HIS A C 1
ATOM 3379 O O . HIS A 1 417 ? -14.320 51.974 1.802 1.00 39.38 417 HIS A O 1
ATOM 3385 N N . THR A 1 418 ? -12.526 52.427 3.058 1.00 41.06 418 THR A N 1
ATOM 3386 C CA . THR A 1 418 ? -11.713 52.861 1.929 1.00 41.06 418 THR A CA 1
ATOM 3387 C C . THR A 1 418 ? -10.953 51.650 1.406 1.00 41.06 418 THR A C 1
ATOM 3389 O O . THR A 1 418 ? -9.968 51.223 2.003 1.00 41.06 418 THR A O 1
ATOM 3392 N N . ASN A 1 419 ? -11.428 51.062 0.306 1.00 43.25 419 ASN A N 1
ATOM 3393 C CA . ASN A 1 419 ? -10.664 50.048 -0.417 1.00 43.25 419 ASN A CA 1
ATOM 3394 C C . ASN A 1 419 ? -9.438 50.733 -1.029 1.00 43.25 419 ASN A C 1
ATOM 3396 O O . ASN A 1 419 ? -9.573 51.487 -1.993 1.00 43.25 419 ASN A O 1
ATOM 3400 N N . ILE A 1 420 ? -8.250 50.495 -0.470 1.00 42.44 420 ILE A N 1
ATOM 3401 C CA . ILE A 1 420 ? -7.010 50.941 -1.107 1.00 42.44 420 ILE A CA 1
ATOM 3402 C C . ILE A 1 420 ? -6.609 49.889 -2.137 1.00 42.44 420 ILE A C 1
ATOM 3404 O O . ILE A 1 420 ? -6.312 48.751 -1.785 1.00 42.44 420 ILE A O 1
ATOM 3408 N N . ASN A 1 421 ? -6.559 50.293 -3.404 1.00 42.06 421 ASN A N 1
ATOM 3409 C CA . ASN A 1 421 ? -5.855 49.543 -4.435 1.00 42.06 421 ASN A CA 1
ATOM 3410 C C . ASN A 1 421 ? -4.400 50.007 -4.460 1.00 42.06 421 ASN A C 1
ATOM 3412 O O . ASN A 1 421 ? -4.116 51.124 -4.887 1.00 42.06 421 ASN A O 1
ATOM 3416 N N . ILE A 1 422 ? -3.489 49.154 -3.995 1.00 45.00 422 ILE A N 1
ATOM 3417 C CA . ILE A 1 422 ? -2.049 49.416 -4.041 1.00 45.00 422 ILE A CA 1
ATOM 3418 C C . ILE A 1 422 ? -1.470 48.602 -5.185 1.00 45.00 422 ILE A C 1
ATOM 3420 O O . ILE A 1 422 ? -1.593 47.379 -5.215 1.00 45.00 422 ILE A O 1
ATOM 3424 N N . GLU A 1 423 ? -0.840 49.287 -6.132 1.00 45.28 423 GLU A N 1
ATOM 3425 C CA . GLU A 1 423 ? -0.093 48.645 -7.204 1.00 45.28 423 GLU A CA 1
ATOM 3426 C C . GLU A 1 423 ? 1.319 48.328 -6.713 1.00 45.28 423 GLU A C 1
ATOM 3428 O O . GLU A 1 423 ? 2.099 49.225 -6.390 1.00 45.28 423 GLU A O 1
ATOM 3433 N N . ILE A 1 424 ? 1.633 47.037 -6.624 1.00 51.03 424 ILE A N 1
ATOM 3434 C CA . ILE A 1 424 ? 2.928 46.554 -6.154 1.00 51.03 424 ILE A CA 1
ATOM 3435 C C . ILE A 1 424 ? 3.727 46.066 -7.362 1.00 51.03 424 ILE A C 1
ATOM 3437 O O . ILE A 1 424 ? 3.416 45.033 -7.951 1.00 51.03 424 ILE A O 1
ATOM 3441 N N . ASN A 1 425 ? 4.773 46.813 -7.720 1.00 46.59 425 ASN A N 1
ATOM 3442 C CA . ASN A 1 425 ? 5.670 46.475 -8.834 1.00 46.59 425 ASN A CA 1
ATOM 3443 C C . ASN A 1 425 ? 6.826 45.542 -8.420 1.00 46.59 425 ASN A C 1
ATOM 3445 O O . ASN A 1 425 ? 7.501 44.964 -9.271 1.00 46.59 425 ASN A O 1
ATOM 3449 N N . THR A 1 426 ? 7.047 45.388 -7.116 1.00 55.38 426 THR A N 1
ATOM 3450 C CA . THR A 1 426 ? 8.093 44.561 -6.496 1.00 55.38 426 THR A CA 1
ATOM 3451 C C . THR A 1 426 ? 7.456 43.725 -5.403 1.00 55.38 426 THR A C 1
ATOM 3453 O O . THR A 1 426 ? 6.924 44.282 -4.446 1.00 55.38 426 THR A O 1
ATOM 3456 N N . ILE A 1 427 ? 7.461 42.403 -5.570 1.00 62.94 427 ILE A N 1
ATOM 3457 C CA . ILE A 1 427 ? 6.806 41.492 -4.632 1.00 62.94 427 ILE A CA 1
ATOM 3458 C C . ILE A 1 427 ? 7.772 41.201 -3.484 1.00 62.94 427 ILE A C 1
ATOM 3460 O O . ILE A 1 427 ? 8.919 40.828 -3.720 1.00 62.94 427 ILE A O 1
ATOM 3464 N N . ASP A 1 428 ? 7.278 41.334 -2.255 1.00 65.25 428 ASP A N 1
ATOM 3465 C CA . ASP A 1 428 ? 7.976 40.886 -1.051 1.00 65.25 428 ASP A CA 1
ATOM 3466 C C . ASP A 1 428 ? 8.268 39.373 -1.116 1.00 65.25 428 ASP A C 1
ATOM 3468 O O . ASP A 1 428 ? 7.414 38.575 -1.521 1.00 65.25 428 ASP A O 1
ATOM 3472 N N . ILE A 1 429 ? 9.462 38.963 -0.687 1.00 64.06 429 ILE A N 1
ATOM 3473 C CA . ILE A 1 429 ? 9.872 37.558 -0.626 1.00 64.06 429 ILE A CA 1
ATOM 3474 C C . ILE A 1 429 ? 8.857 36.692 0.133 1.00 64.06 429 ILE A C 1
ATOM 3476 O O . ILE A 1 429 ? 8.646 35.540 -0.240 1.00 64.06 429 ILE A O 1
ATOM 3480 N N . ASP A 1 430 ? 8.151 37.252 1.117 1.00 59.81 430 ASP A N 1
ATOM 3481 C CA . ASP A 1 430 ? 7.133 36.536 1.888 1.00 59.81 430 ASP A CA 1
ATOM 3482 C C . ASP A 1 430 ? 5.897 36.163 1.054 1.00 59.81 430 ASP A C 1
ATOM 3484 O O . ASP A 1 430 ? 5.352 35.065 1.200 1.00 59.81 430 ASP A O 1
ATOM 3488 N N . ILE A 1 431 ? 5.482 37.016 0.110 1.00 64.12 431 ILE A N 1
ATOM 3489 C CA . ILE A 1 431 ? 4.372 36.719 -0.812 1.00 64.12 431 ILE A CA 1
ATOM 3490 C C . ILE A 1 431 ? 4.802 35.659 -1.829 1.00 64.12 431 ILE A C 1
ATOM 3492 O O . ILE A 1 431 ? 4.024 34.760 -2.157 1.00 64.12 431 ILE A O 1
ATOM 3496 N N . VAL A 1 432 ? 6.045 35.731 -2.313 1.00 67.38 432 VAL A N 1
ATOM 3497 C CA . VAL A 1 432 ? 6.595 34.701 -3.203 1.00 67.38 432 VAL A CA 1
ATOM 3498 C C . VAL A 1 432 ? 6.659 33.366 -2.473 1.00 67.38 432 VAL A C 1
ATOM 3500 O O . VAL A 1 432 ? 6.148 32.376 -2.987 1.00 67.38 432 VAL A O 1
ATOM 3503 N N . ASN A 1 433 ? 7.182 33.344 -1.248 1.00 67.12 433 ASN A N 1
ATOM 3504 C CA . ASN A 1 433 ? 7.225 32.148 -0.413 1.00 67.12 433 ASN A CA 1
ATOM 3505 C C . ASN A 1 433 ? 5.824 31.573 -0.183 1.00 67.12 433 ASN A C 1
ATOM 3507 O O . ASN A 1 433 ? 5.630 30.369 -0.337 1.00 67.12 433 ASN A O 1
ATOM 3511 N N . TYR A 1 434 ? 4.830 32.416 0.102 1.00 69.00 434 TYR A N 1
ATOM 3512 C CA . TYR A 1 434 ? 3.439 31.982 0.223 1.00 69.00 434 TYR A CA 1
ATOM 3513 C C . TYR A 1 434 ? 2.920 31.319 -1.064 1.00 69.00 434 TYR A C 1
ATOM 3515 O O . TYR A 1 434 ? 2.357 30.223 -1.014 1.00 69.00 434 TYR A O 1
ATOM 3523 N N . LEU A 1 435 ? 3.133 31.944 -2.226 1.00 68.31 435 LEU A N 1
ATOM 3524 C CA . LEU A 1 435 ? 2.704 31.392 -3.513 1.00 68.31 435 LEU A CA 1
ATOM 3525 C C . LEU A 1 435 ? 3.413 30.065 -3.819 1.00 68.31 435 LEU A C 1
ATOM 3527 O O . LEU A 1 435 ? 2.755 29.100 -4.205 1.00 68.31 435 LEU A O 1
ATOM 3531 N N . LEU A 1 436 ? 4.724 29.982 -3.581 1.00 70.38 436 LEU A N 1
ATOM 3532 C CA . LEU A 1 436 ? 5.509 28.753 -3.747 1.00 70.38 436 LEU A CA 1
ATOM 3533 C C . LEU A 1 436 ? 5.026 27.620 -2.830 1.00 70.38 436 LEU A C 1
ATOM 3535 O O . LEU A 1 436 ? 5.127 26.451 -3.197 1.00 70.38 436 LEU A O 1
ATOM 3539 N N . GLN A 1 437 ? 4.495 27.955 -1.653 1.00 65.56 437 GLN A N 1
ATOM 3540 C CA . GLN A 1 437 ? 3.984 26.992 -0.677 1.00 65.56 437 GLN A CA 1
ATOM 3541 C C . GLN A 1 437 ? 2.564 26.507 -0.970 1.00 65.56 437 GLN A C 1
ATOM 3543 O O . GLN A 1 437 ? 2.211 25.385 -0.599 1.00 65.56 437 GLN A O 1
ATOM 3548 N N . LYS A 1 438 ? 1.716 27.356 -1.558 1.00 63.69 438 LYS A N 1
ATOM 3549 C CA . LYS A 1 438 ? 0.269 27.102 -1.652 1.00 63.69 438 LYS A CA 1
ATOM 3550 C C . LYS A 1 438 ? -0.223 26.793 -3.056 1.00 63.69 438 LYS A C 1
ATOM 3552 O O . LYS A 1 438 ? -1.317 26.249 -3.200 1.00 63.69 438 LYS A O 1
ATOM 3557 N N . GLU A 1 439 ? 0.545 27.132 -4.082 1.00 66.81 439 GLU A N 1
ATOM 3558 C CA . GLU A 1 439 ? 0.050 27.165 -5.453 1.00 66.81 439 GLU A CA 1
ATOM 3559 C C . GLU A 1 439 ? 0.983 26.407 -6.399 1.00 66.81 439 GLU A C 1
ATOM 3561 O O . GLU A 1 439 ? 2.198 26.360 -6.223 1.00 66.81 439 GLU A O 1
ATOM 3566 N N . GLN A 1 440 ? 0.404 25.770 -7.419 1.00 58.22 440 GLN A N 1
ATOM 3567 C CA . GLN A 1 440 ? 1.197 25.106 -8.453 1.00 58.22 440 GLN A CA 1
ATOM 3568 C C . GLN A 1 440 ? 1.895 26.159 -9.317 1.00 58.22 440 GLN A C 1
ATOM 3570 O O . GLN A 1 440 ? 1.265 27.135 -9.729 1.00 58.22 440 GLN A O 1
ATOM 3575 N N . TYR A 1 441 ? 3.171 25.936 -9.634 1.00 76.50 441 TYR A N 1
ATOM 3576 C CA . TYR A 1 441 ? 3.965 26.827 -10.475 1.00 76.50 441 TYR A CA 1
ATOM 3577 C C . TYR A 1 441 ? 4.940 26.067 -11.380 1.00 76.50 441 TYR A C 1
ATOM 3579 O O . TYR A 1 441 ? 5.243 24.895 -11.162 1.00 76.50 441 TYR A O 1
ATOM 3587 N N . PHE A 1 442 ? 5.446 26.750 -12.403 1.00 67.44 442 PHE A N 1
ATOM 3588 C CA . PHE A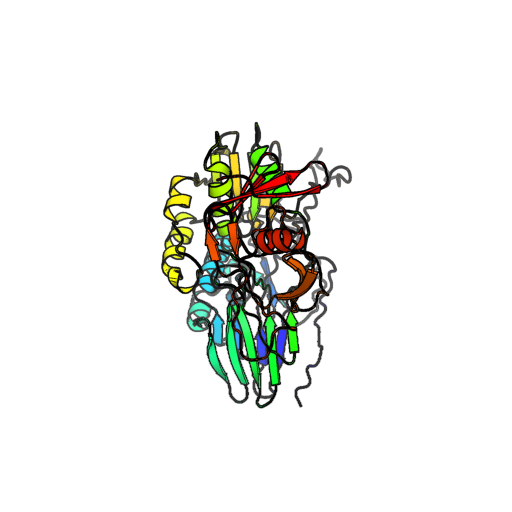 1 442 ? 6.524 26.290 -13.273 1.00 67.44 442 PHE A CA 1
ATOM 3589 C C . PHE A 1 442 ? 7.734 27.199 -13.097 1.00 67.44 442 PHE A C 1
ATOM 3591 O O . PHE A 1 442 ? 7.577 28.412 -13.148 1.00 67.44 442 PHE A O 1
ATOM 3598 N N . TYR A 1 443 ? 8.931 26.642 -12.939 1.00 78.00 443 TYR A N 1
ATOM 3599 C CA . TYR A 1 443 ? 10.162 27.431 -12.883 1.00 78.00 443 TYR A CA 1
ATOM 3600 C C . TYR A 1 443 ? 10.991 27.264 -14.162 1.00 78.00 443 TYR A C 1
ATOM 3602 O O . TYR A 1 443 ? 11.258 26.135 -14.583 1.00 78.00 443 TYR A O 1
ATOM 3610 N N . HIS A 1 444 ? 11.400 28.371 -14.784 1.00 69.69 444 HIS A N 1
ATOM 3611 C CA . HIS A 1 444 ? 12.276 28.382 -15.957 1.00 69.69 444 HIS A CA 1
ATOM 3612 C C . HIS A 1 444 ? 13.065 29.692 -16.032 1.00 69.69 444 HIS A C 1
ATOM 3614 O O . HIS A 1 444 ? 12.467 30.751 -15.921 1.00 69.69 444 HIS A O 1
ATOM 3620 N N . GLU A 1 445 ? 14.388 29.627 -16.222 1.00 82.81 445 GLU A N 1
ATOM 3621 C CA . GLU A 1 445 ? 15.247 30.813 -16.417 1.00 82.81 445 GLU A CA 1
ATOM 3622 C C . GLU A 1 445 ? 15.003 31.933 -15.383 1.00 82.81 445 GLU A C 1
ATOM 3624 O O . GLU A 1 445 ? 14.760 33.081 -15.741 1.00 82.81 445 GLU A O 1
ATOM 3629 N N . GLN A 1 446 ? 15.033 31.589 -14.086 1.00 84.12 446 GLN A N 1
ATOM 3630 C CA . GLN A 1 446 ? 14.752 32.507 -12.964 1.00 84.12 446 GLN A CA 1
ATOM 3631 C C . GLN A 1 446 ? 13.307 33.027 -12.885 1.00 84.12 446 GLN A C 1
ATOM 3633 O O . GLN A 1 446 ? 13.013 33.908 -12.083 1.00 84.12 446 GLN A O 1
ATOM 3638 N N . GLN A 1 447 ? 12.378 32.462 -13.657 1.00 82.25 447 GLN A N 1
ATOM 3639 C CA . GLN A 1 447 ? 10.972 32.862 -13.670 1.00 82.25 447 GLN A CA 1
ATOM 3640 C C . GLN A 1 447 ? 10.076 31.783 -13.068 1.00 82.25 447 GLN A C 1
ATOM 3642 O O . GLN A 1 447 ? 10.144 30.624 -13.469 1.00 82.25 447 GLN A O 1
ATOM 3647 N N . TYR A 1 448 ? 9.182 32.175 -12.165 1.00 81.44 448 TYR A N 1
ATOM 3648 C CA . TYR A 1 448 ? 8.114 31.358 -11.598 1.00 81.44 448 TYR A CA 1
ATOM 3649 C C . TYR A 1 448 ? 6.787 31.699 -12.279 1.00 81.44 448 TYR A C 1
ATOM 3651 O O . TYR A 1 448 ? 6.288 32.811 -12.138 1.00 81.44 448 TYR A O 1
ATOM 3659 N N . PHE A 1 449 ? 6.195 30.763 -13.015 1.00 78.06 449 PHE A N 1
ATOM 3660 C CA . PHE A 1 449 ? 4.893 30.916 -13.658 1.00 78.06 449 PHE A CA 1
ATOM 3661 C C . PHE A 1 449 ? 3.803 30.189 -12.871 1.00 78.06 449 PHE A C 1
ATOM 3663 O O . PHE A 1 449 ? 3.830 28.966 -12.778 1.00 78.06 449 PHE A O 1
ATOM 3670 N N . PHE A 1 450 ? 2.811 30.918 -12.367 1.00 75.56 450 PHE A N 1
ATOM 3671 C CA . PHE A 1 450 ? 1.681 30.363 -11.624 1.00 75.56 450 PHE A CA 1
ATOM 3672 C C . PHE A 1 450 ? 0.445 30.284 -12.541 1.00 75.56 450 PHE A C 1
ATOM 3674 O O . PHE A 1 450 ? -0.257 31.286 -12.708 1.00 75.56 450 PHE A O 1
ATOM 3681 N N . PRO A 1 451 ? 0.148 29.125 -13.169 1.00 57.38 451 PRO A N 1
ATOM 3682 C CA . PRO A 1 451 ? -0.875 28.998 -14.215 1.00 57.38 451 PRO A CA 1
ATOM 3683 C C . PRO A 1 451 ? -2.291 29.357 -13.767 1.00 57.38 451 PRO A C 1
ATOM 3685 O O . PRO A 1 451 ? -3.050 29.903 -14.566 1.00 57.38 451 PRO A O 1
ATOM 3688 N N . LYS A 1 452 ? -2.642 29.084 -12.505 1.00 63.31 452 LYS A N 1
ATOM 3689 C CA . LYS A 1 452 ? -3.958 29.416 -11.941 1.00 63.31 452 LYS A CA 1
ATOM 3690 C C . LYS A 1 452 ? -4.229 30.920 -11.986 1.00 63.31 452 LYS A C 1
ATOM 3692 O O . LYS A 1 452 ? -5.334 31.328 -12.322 1.00 63.31 452 LYS A O 1
ATOM 3697 N N . PHE A 1 453 ? -3.207 31.723 -11.701 1.00 59.25 453 PHE A N 1
ATOM 3698 C CA . PHE A 1 453 ? -3.304 33.184 -11.682 1.00 59.25 453 PHE A CA 1
ATOM 3699 C C . PHE A 1 453 ? -2.819 33.840 -12.966 1.00 59.25 453 PHE A C 1
ATOM 3701 O O . PHE A 1 453 ? -2.994 35.041 -13.131 1.00 59.25 453 PHE A O 1
ATOM 3708 N N . ARG A 1 454 ? -2.196 33.064 -13.863 1.00 67.75 454 ARG A N 1
ATOM 3709 C CA . ARG A 1 454 ? -1.520 33.570 -15.058 1.00 67.75 454 ARG A CA 1
ATOM 3710 C C . ARG A 1 454 ? -0.581 34.718 -14.682 1.00 67.75 454 ARG A C 1
ATOM 3712 O O . ARG A 1 454 ? -0.735 35.824 -15.180 1.00 67.75 454 ARG A O 1
ATOM 3719 N N . ILE A 1 455 ? 0.377 34.454 -13.793 1.00 70.94 455 ILE A N 1
ATOM 3720 C CA . ILE A 1 455 ? 1.436 35.416 -13.443 1.00 70.94 455 ILE A CA 1
ATOM 3721 C C . ILE A 1 455 ? 2.809 34.780 -13.594 1.00 70.94 455 ILE A C 1
ATOM 3723 O O . ILE A 1 455 ? 2.980 33.602 -13.279 1.00 70.94 455 ILE A O 1
ATOM 3727 N N . LYS A 1 456 ? 3.783 35.570 -14.049 1.00 79.19 456 LYS A N 1
ATOM 3728 C CA . LYS A 1 456 ? 5.205 35.217 -14.065 1.00 79.19 456 LYS A CA 1
ATOM 3729 C C . LYS A 1 456 ? 5.951 36.118 -13.081 1.00 79.19 456 LYS A C 1
ATOM 3731 O O . LYS A 1 456 ? 5.791 37.333 -13.124 1.00 79.19 456 LYS A O 1
ATOM 3736 N N . ILE A 1 457 ? 6.769 35.535 -12.214 1.00 83.00 457 ILE A N 1
ATOM 3737 C CA . ILE A 1 457 ? 7.606 36.245 -11.243 1.00 83.00 457 ILE A CA 1
ATOM 3738 C C . ILE A 1 457 ? 9.067 35.972 -11.593 1.00 83.00 457 ILE A C 1
ATOM 3740 O O . ILE A 1 457 ? 9.499 34.830 -11.526 1.00 83.00 457 ILE A O 1
ATOM 3744 N N . LEU A 1 458 ? 9.825 36.995 -11.970 1.00 83.75 458 LEU A N 1
ATOM 3745 C CA . LEU A 1 458 ? 11.264 36.929 -12.207 1.00 83.75 458 LEU A CA 1
ATOM 3746 C C . LEU A 1 458 ? 12.019 37.177 -10.900 1.00 83.75 458 LEU A C 1
ATOM 3748 O O . LEU A 1 458 ? 11.817 38.212 -10.268 1.00 83.75 458 LEU A O 1
ATOM 3752 N N . GLN A 1 459 ? 12.912 36.266 -10.538 1.00 86.06 459 GLN A N 1
ATOM 3753 C CA . GLN A 1 459 ? 13.936 36.498 -9.528 1.00 86.06 459 GLN A CA 1
ATOM 3754 C C . GLN A 1 459 ? 15.094 37.269 -10.171 1.00 86.06 459 GLN A C 1
ATOM 3756 O O . GLN A 1 459 ? 15.636 36.825 -11.180 1.00 86.06 459 GLN A O 1
ATOM 3761 N N . THR A 1 460 ? 15.440 38.439 -9.642 1.00 81.25 460 THR A N 1
ATOM 3762 C CA . THR A 1 460 ? 16.566 39.246 -10.129 1.00 81.25 460 THR A CA 1
ATOM 3763 C C . THR A 1 460 ? 17.888 38.744 -9.550 1.00 81.25 460 THR A C 1
ATOM 3765 O O . THR A 1 460 ? 17.915 37.997 -8.573 1.00 81.25 460 THR A O 1
ATOM 3768 N N . GLU A 1 461 ? 19.006 39.177 -10.139 1.00 78.00 461 GLU A N 1
ATOM 3769 C CA . GLU A 1 461 ? 20.355 38.816 -9.671 1.00 78.00 461 GLU A CA 1
ATOM 3770 C C . GLU A 1 461 ? 20.626 39.267 -8.226 1.00 78.00 461 GLU A C 1
ATOM 3772 O O . GLU A 1 461 ? 21.352 38.592 -7.500 1.00 78.00 461 GLU A O 1
ATOM 3777 N N . ASP A 1 462 ? 19.973 40.347 -7.788 1.00 76.88 462 ASP A N 1
ATOM 3778 C CA . ASP A 1 462 ? 20.065 40.883 -6.423 1.00 76.88 462 ASP A CA 1
ATOM 3779 C C . ASP A 1 462 ? 19.233 40.086 -5.394 1.00 76.88 462 ASP A C 1
ATOM 3781 O O . ASP A 1 462 ? 19.255 40.394 -4.205 1.00 76.88 462 ASP A O 1
ATOM 3785 N N . GLY A 1 463 ? 18.501 39.054 -5.833 1.00 71.88 463 GLY A N 1
ATOM 3786 C CA . GLY A 1 463 ? 17.650 38.219 -4.979 1.00 71.88 463 GLY A CA 1
ATOM 3787 C C . GLY A 1 463 ? 16.221 38.737 -4.783 1.00 71.88 463 GLY A C 1
ATOM 3788 O O . GLY A 1 463 ? 15.437 38.071 -4.105 1.00 71.88 463 GLY A O 1
ATOM 3789 N N . ASP A 1 464 ? 15.868 39.866 -5.402 1.00 77.81 464 ASP A N 1
ATOM 3790 C CA . ASP A 1 464 ? 14.513 40.426 -5.391 1.00 77.81 464 ASP A CA 1
ATOM 3791 C C . ASP A 1 464 ? 13.587 39.716 -6.390 1.00 77.81 464 ASP A C 1
ATOM 3793 O O . ASP A 1 464 ? 14.027 39.017 -7.304 1.00 77.81 464 ASP A O 1
ATOM 3797 N N . TYR A 1 465 ? 12.276 39.939 -6.261 1.00 77.38 465 TYR A N 1
ATOM 3798 C CA . TYR A 1 465 ? 11.268 39.355 -7.144 1.00 77.38 465 TYR A CA 1
ATOM 3799 C C . TYR A 1 465 ? 10.414 40.425 -7.832 1.00 77.38 465 TYR A C 1
ATOM 3801 O O . TYR A 1 465 ? 9.871 41.340 -7.205 1.00 77.38 465 TYR A O 1
ATOM 3809 N N . LYS A 1 466 ? 10.256 40.297 -9.152 1.00 78.19 466 LYS A N 1
ATOM 3810 C CA . LYS A 1 466 ? 9.471 41.212 -9.994 1.00 78.19 466 LYS A CA 1
ATOM 3811 C C . LYS A 1 466 ? 8.415 40.452 -10.777 1.00 78.19 466 LYS A C 1
ATOM 3813 O O . LYS A 1 466 ? 8.718 39.439 -11.399 1.00 78.19 466 LYS A O 1
ATOM 3818 N N . ILE A 1 467 ? 7.186 40.960 -10.814 1.00 72.69 467 ILE A N 1
ATOM 3819 C CA . ILE A 1 467 ? 6.182 40.442 -11.752 1.00 72.69 467 ILE A CA 1
ATOM 3820 C C . ILE A 1 467 ? 6.614 40.845 -13.156 1.00 72.69 467 ILE A C 1
ATOM 3822 O O . ILE A 1 467 ? 6.849 42.023 -13.425 1.00 72.69 467 ILE A O 1
ATOM 3826 N N . ILE A 1 468 ? 6.707 39.875 -14.055 1.00 76.31 468 ILE A N 1
ATOM 3827 C CA . ILE A 1 468 ? 6.934 40.130 -15.473 1.00 76.31 468 ILE A CA 1
ATOM 3828 C C . ILE A 1 468 ? 5.664 39.810 -16.253 1.00 76.31 468 ILE A C 1
ATOM 3830 O O . ILE A 1 468 ? 4.913 38.893 -15.916 1.00 76.31 468 ILE A O 1
ATOM 3834 N N . LYS A 1 469 ? 5.421 40.625 -17.280 1.00 59.47 469 LYS A N 1
ATOM 3835 C CA . LYS A 1 469 ? 4.200 40.611 -18.086 1.00 59.47 469 LYS A CA 1
ATOM 3836 C C . LYS A 1 469 ? 3.923 39.202 -18.625 1.00 59.47 469 LYS A C 1
ATOM 3838 O O . LYS A 1 469 ? 4.847 38.565 -19.141 1.00 59.47 469 LYS A O 1
ATOM 3843 N N . CYS A 1 470 ? 2.687 38.723 -18.484 1.00 53.62 470 CYS A N 1
ATOM 3844 C CA . CYS A 1 470 ? 2.320 37.383 -18.944 1.00 53.62 470 CYS A CA 1
ATOM 3845 C C . CYS A 1 470 ? 2.419 37.199 -20.456 1.00 53.62 470 CYS A C 1
ATOM 3847 O O . CYS A 1 470 ? 1.899 38.069 -21.191 1.00 53.62 470 CYS A O 1
#

Mean predicted aligned error: 15.61 Å

Secondary structure (DSSP, 8-state):
-----------S-TT-----EEEE-SS-EEEE---EEE-SEEEE--BTTB--B--EEEEE--TT-SEEE--STT-GGGGG--S--EEEE-HHHHHHHHHHHHHHHT--BEEEPP------TTEEEEEGGG--HHHHHHHEEE--TT-EEEETTEEEEEEE-SSSTT-EEEEEEETTEEEEEESS---S--SBPPPPP---SEEEES---------HHHHHHHHHT-SSSEEEEEE-IIIIIHHHHHHHHHHTTTS-PPEEEEE-TTHHHHHHHHGGGGGGBSS---HHHHHTTEEE-S-GGG--SSEEEEEEGGGGGG---TTEEEEEESS------EEEETTEEEE-TT-----EEE-S-------S-------EEEEEEETTEEEEEEE-S-EEEEETTEEEE--EETTS-TT---------SSB-HHHHHHHHHHS--EEETTEEEETTTTEEEEEPTTS-EEEE--

pLDDT: mean 73.57, std 21.89, range [24.0, 98.69]

Sequence (470 aa):
MVLINKSIIKSCDESKQQFTVYLKTGVENIQFDSPLLIYGINLRPPCFYSPQRALKFIVTNTDNVDRIFVTSSESMGILFIDTDIDIYISQPVYDQILANYYSLLNLRLTYEDKETSCKDANVKIVDIGKANLEQLKKNVRFVTYNEVVELNKLSVVCKPSGIFIGGCSFLCNFDSKKLHISNKITNRRKFAIEHEQIEADYEININNAPNITDSIENFNKKMLNVKSKTLIVACDIPTTGVDIMFHLLYIFKKKSRPTLCVKYHKFLEYISNLSNHSDWVSQPMNIQSIIDNFDIIEDIKDLKHPSILLIDKNHLYGINLQNCDIITIGDEIKRPIKTHNDGQWTDNTGHEPYFDSVFLDSYILSDANYKMCHNTWYSVNVDCNNTTILLNDSLKDINENKIFLYGQINNTDKYSHTNINIEINTIDIDIVNYLLQKEQYFYHEQQYFFPKFRIKILQTEDGDYKIIKC